Protein AF-A0AAD4BAU7-F1 (afdb_monomer_lite)

Radius of gyration: 27.12 Å; chains: 1; bounding box: 70×62×62 Å

Secondary structure (DSSP, 8-state):
------EEEEEE-S--S----HHHHHHHHHHHHHHHHHHHHHHHHTT-EEEEEE-SSTTEEEEEEE--HHHHHHHHHHHHHHHHHTT---SS---TTT-SSS-PPPHHHHHHHHHHHHHS-GGGTS----TT-GGGTTEEEEEPPP-HHHHHHHHHHHHTT-GGG--HHHHHHHH-HHHHHHHHHHHHHHHHTHHHHHHHHHHHHHSPTT-HHHHHHHHHHHHHHHHHHHHHHHHHHHHTT-TTGGGTPPPPTTPPTT--HHHHHHHHHHHHHHHHHHHHHHHHHHHHHHHHHHHHHHT--STTHHHHTTHHHHHHHHHHHHHHHHHHHHHHHHHHHT--SSHHHHHHHHHHHHHHHHHHHHHHHHHHIIIIIHHHS--

InterPro domains:
  IPR007632 Anoctamin [PTHR12308] (102-377)
  IPR049452 Anoctamin, transmembrane domain [PF04547] (171-377)
  IPR049456 Anoctamin, alpha-beta plait domain, fungal-type [PF20877] (4-139)

pLDDT: mean 87.88, std 10.31, range [41.62, 97.69]

Organism: NCBI:txid1328754

Foldseek 3Di:
DPDDFLKKWKFFQDDDDDPDDPVRRVVSNVVSVVLVVVLCVLCVVLVWDWDWDCDPDNGIIIITIDHDPVSLVVLVLVLLVLLVVLPFQDPDDDDPPPPPDPDDAQSQVSSVSVVCQDCFDVVLNHSNCHAPDPSNPGGHDMDGDDDPVVVVVLVVCVVPPVLVVDPLVNVCSRNNDVVSLVSVCVSLVVVLVVVLVVLVVCCVVPNDPPDPVNVVVVVVSVVVSVVVVVVVVVVSCNVRSNVSVVSSFGWDPLADPPDDPVVLVVLLVVVVVVLVVLLVVLLVLLVVLLVLLCCLVPPDPDPPSVVSNCVSVVSCVPPVVVSLVVQLVVLLVSLSVSRDTGPVVSVVSSCVSSVSNVVCVVCVSVCCCPPPVVVPVVD

Structure (mmCIF, N/CA/C/O backbone):
data_AF-A0AAD4BAU7-F1
#
_entry.id   AF-A0AAD4BAU7-F1
#
loop_
_atom_site.group_PDB
_atom_site.id
_atom_site.type_symbol
_atom_site.label_atom_id
_atom_site.label_alt_id
_atom_site.label_comp_id
_atom_site.label_asym_id
_atom_site.label_entity_id
_atom_site.label_seq_id
_atom_site.pdbx_PDB_ins_code
_atom_site.Cartn_x
_atom_site.Cartn_y
_atom_site.Cartn_z
_atom_site.occupancy
_atom_site.B_iso_or_equiv
_atom_site.auth_seq_id
_atom_site.auth_comp_id
_atom_site.auth_asym_id
_atom_site.auth_atom_id
_atom_site.pdbx_PDB_model_num
ATOM 1 N N . MET A 1 1 ? -37.234 2.490 3.792 1.00 44.16 1 MET A N 1
ATOM 2 C CA . MET A 1 1 ? -35.779 2.689 3.617 1.00 44.16 1 MET A CA 1
ATOM 3 C C . MET A 1 1 ? -35.070 1.422 4.064 1.00 44.16 1 MET A C 1
ATOM 5 O O . MET A 1 1 ? -35.497 0.866 5.075 1.00 44.16 1 MET A O 1
ATOM 9 N N . PRO A 1 2 ? -34.074 0.917 3.320 1.00 58.94 2 PRO A N 1
ATOM 10 C CA . PRO A 1 2 ? -33.272 -0.209 3.786 1.00 58.94 2 PRO A CA 1
ATOM 11 C C . PRO A 1 2 ? -32.588 0.155 5.118 1.00 58.94 2 PRO A C 1
ATOM 13 O O . PRO A 1 2 ? -32.260 1.325 5.326 1.00 58.94 2 PRO A O 1
ATOM 16 N N . PRO A 1 3 ? -32.410 -0.802 6.044 1.00 69.38 3 PRO A N 1
ATOM 17 C CA . PRO A 1 3 ? -31.708 -0.542 7.294 1.00 69.38 3 PRO A CA 1
ATOM 18 C C . PRO A 1 3 ? -30.271 -0.100 6.994 1.00 69.38 3 PRO A C 1
ATOM 20 O O . PRO A 1 3 ? -29.556 -0.774 6.255 1.00 69.38 3 PRO A O 1
ATOM 23 N N . HIS A 1 4 ? -29.861 1.034 7.563 1.00 83.56 4 HIS A N 1
ATOM 24 C CA . HIS A 1 4 ? -28.503 1.558 7.417 1.00 83.56 4 HIS A CA 1
ATOM 25 C C . HIS A 1 4 ? -27.526 0.660 8.184 1.00 83.56 4 HIS A C 1
ATOM 27 O O . HIS A 1 4 ? -27.626 0.537 9.405 1.00 83.56 4 HIS A O 1
ATOM 33 N N . VAL A 1 5 ? -26.619 0.001 7.464 1.00 90.56 5 VAL A N 1
ATOM 34 C CA . VAL A 1 5 ? -25.596 -0.893 8.022 1.00 90.56 5 VAL A CA 1
ATOM 35 C C . VAL A 1 5 ? -24.235 -0.266 7.767 1.00 90.56 5 VAL A C 1
ATOM 37 O O . VAL A 1 5 ? -23.894 0.016 6.621 1.00 90.56 5 VAL A O 1
ATOM 40 N N . ASP A 1 6 ? -23.455 -0.076 8.829 1.00 91.31 6 ASP A N 1
ATOM 41 C CA . ASP A 1 6 ? -22.132 0.543 8.733 1.00 91.31 6 ASP A CA 1
ATOM 42 C C . ASP A 1 6 ? -21.049 -0.514 8.470 1.00 91.31 6 ASP A C 1
ATOM 44 O O . ASP A 1 6 ? -20.197 -0.349 7.598 1.00 91.31 6 ASP A O 1
ATOM 48 N N . VAL A 1 7 ? -21.086 -1.621 9.220 1.00 93.88 7 VAL A N 1
ATOM 49 C CA . VAL A 1 7 ? -20.049 -2.662 9.202 1.00 93.88 7 VAL A CA 1
ATOM 50 C C . VAL A 1 7 ? -20.683 -4.049 9.301 1.00 93.88 7 VAL A C 1
ATOM 52 O O . VAL A 1 7 ? -21.685 -4.252 9.985 1.00 93.88 7 VAL A O 1
ATOM 55 N N . VAL A 1 8 ? -20.078 -5.028 8.634 1.00 94.56 8 VAL A N 1
ATOM 56 C CA . VAL A 1 8 ? -20.456 -6.440 8.676 1.00 94.56 8 VAL A CA 1
ATOM 57 C C . VAL A 1 8 ? -19.306 -7.257 9.249 1.00 94.56 8 VAL A C 1
ATOM 59 O O . VAL A 1 8 ? -18.193 -7.252 8.722 1.00 94.56 8 VAL A O 1
ATOM 62 N N . VAL A 1 9 ? -19.586 -7.996 10.320 1.00 93.75 9 VAL A N 1
ATOM 63 C CA . VAL A 1 9 ? -18.656 -8.967 10.902 1.00 93.75 9 VAL A CA 1
ATOM 64 C C . VAL A 1 9 ? -19.004 -10.350 10.362 1.00 93.75 9 VAL A C 1
ATOM 66 O O . VAL A 1 9 ? -20.082 -10.886 10.621 1.00 93.75 9 VAL A O 1
ATOM 69 N N . VAL A 1 10 ? -18.086 -10.942 9.602 1.00 92.44 10 VAL A N 1
ATOM 70 C CA . VAL A 1 10 ? -18.225 -12.306 9.082 1.00 92.44 10 VAL A CA 1
ATOM 71 C C . VAL A 1 10 ? -17.739 -13.277 10.144 1.00 92.44 10 VAL A C 1
ATOM 73 O O . VAL A 1 10 ? -16.547 -13.363 10.444 1.00 92.44 10 VAL A O 1
ATOM 76 N N . PHE A 1 11 ? -18.673 -14.031 10.706 1.00 91.19 11 PHE A N 1
ATOM 77 C CA . PHE A 1 11 ? -18.435 -14.995 11.764 1.00 91.19 11 PHE A CA 1
ATOM 78 C C . PHE A 1 11 ? -18.509 -16.425 11.220 1.00 91.19 11 PHE A C 1
ATOM 80 O O . PHE A 1 11 ? -19.397 -16.785 10.447 1.00 91.19 11 PHE A O 1
ATOM 87 N N . ARG A 1 12 ? -17.554 -17.269 11.613 1.00 89.25 12 ARG A N 1
ATOM 88 C CA . ARG A 1 12 ? -17.513 -18.685 11.246 1.00 89.25 12 ARG A CA 1
ATOM 89 C C . ARG A 1 12 ? -18.421 -19.492 12.176 1.00 89.25 12 ARG A C 1
ATOM 91 O O . ARG A 1 12 ? -18.086 -19.677 13.341 1.00 89.25 12 ARG A O 1
ATOM 98 N N . ALA A 1 13 ? -19.516 -20.029 11.651 1.00 83.31 13 ALA A N 1
ATOM 99 C CA . ALA A 1 13 ? -20.424 -20.895 12.397 1.00 83.31 13 ALA A CA 1
ATOM 100 C C . ALA A 1 13 ? -19.861 -22.320 12.577 1.00 83.31 13 ALA A C 1
ATOM 102 O O . ALA A 1 13 ? -19.960 -22.883 13.666 1.00 83.31 13 ALA A O 1
ATOM 103 N N . ALA A 1 14 ? -19.202 -22.878 11.554 1.00 77.69 14 ALA A N 1
ATOM 104 C CA . ALA A 1 14 ? -18.668 -24.244 11.579 1.00 77.69 14 ALA A CA 1
ATOM 105 C C . ALA A 1 14 ? -17.179 -24.308 11.197 1.00 77.69 14 ALA A C 1
ATOM 107 O O . ALA A 1 14 ? -16.692 -23.534 10.367 1.00 77.69 14 ALA A O 1
ATOM 108 N N . SER A 1 15 ? -16.431 -25.222 11.822 1.00 69.00 15 SER A N 1
ATOM 109 C CA . SER A 1 15 ? -15.033 -25.482 11.460 1.00 69.00 15 SER A CA 1
ATOM 110 C C . SER A 1 15 ? -14.941 -26.202 10.106 1.00 69.00 15 SER A C 1
ATOM 112 O O . SER A 1 15 ? -15.701 -27.129 9.834 1.00 69.00 15 SER A O 1
ATOM 114 N N . LYS A 1 16 ? -14.006 -25.793 9.237 1.00 63.31 16 LYS A N 1
ATOM 115 C CA . LYS A 1 16 ? -13.853 -26.376 7.893 1.00 63.31 16 LYS A CA 1
ATOM 116 C C . LYS A 1 16 ? -13.354 -27.834 7.950 1.00 63.31 16 LYS A C 1
ATOM 118 O O . LYS A 1 16 ? -12.308 -28.107 8.528 1.00 63.31 16 LYS A O 1
ATOM 123 N N . ARG A 1 17 ? -14.021 -28.706 7.178 1.00 54.28 17 ARG A N 1
ATOM 124 C CA . ARG A 1 17 ? -13.449 -29.844 6.412 1.00 54.28 17 ARG A CA 1
ATOM 125 C C . ARG A 1 17 ? -12.648 -30.925 7.161 1.00 54.28 17 ARG A C 1
ATOM 127 O O . ARG A 1 17 ? -11.771 -31.544 6.569 1.00 54.28 17 ARG A O 1
ATOM 134 N N . THR A 1 18 ? -12.960 -31.230 8.412 1.00 57.66 18 THR A N 1
ATOM 135 C CA . THR A 1 18 ? -12.547 -32.513 9.011 1.00 57.66 18 THR A CA 1
ATOM 136 C C . THR A 1 18 ? -13.783 -33.217 9.557 1.00 57.66 18 THR A C 1
ATOM 138 O O . THR A 1 18 ? -14.615 -32.540 10.162 1.00 57.66 18 THR A O 1
ATOM 141 N N . PRO A 1 19 ? -13.963 -34.534 9.328 1.00 60.44 19 PRO A N 1
ATOM 142 C CA . PRO A 1 19 ? -15.026 -35.287 9.976 1.00 60.44 19 PRO A CA 1
ATOM 143 C C . PRO A 1 19 ? -14.705 -35.343 11.471 1.00 60.44 19 PRO A C 1
ATOM 145 O O . PRO A 1 19 ? -13.977 -36.211 11.946 1.00 60.44 19 PRO A O 1
ATOM 148 N N . LEU A 1 20 ? -15.182 -34.340 12.202 1.00 64.94 20 LEU A N 1
ATOM 149 C CA . LEU A 1 20 ? -15.063 -34.278 13.647 1.00 64.94 20 LEU A CA 1
ATOM 150 C C . LEU A 1 20 ? -15.919 -35.397 14.245 1.00 64.94 20 LEU A C 1
ATOM 152 O O . LEU A 1 20 ? -17.045 -35.648 13.805 1.00 64.94 20 LEU A O 1
ATOM 156 N N . SER A 1 21 ? -15.385 -36.066 15.268 1.00 78.00 21 SER A N 1
ATOM 157 C CA . SER A 1 21 ? -16.168 -37.012 16.069 1.00 78.00 21 SER A CA 1
ATOM 158 C C . SER A 1 21 ? -17.422 -36.314 16.611 1.00 78.00 21 SER A C 1
ATOM 160 O O . SER A 1 21 ? -17.382 -35.119 16.910 1.00 78.00 21 SER A O 1
ATOM 162 N N . LYS A 1 22 ? -18.536 -37.041 16.792 1.00 80.62 22 LYS A N 1
ATOM 163 C CA . LYS A 1 22 ? -19.804 -36.479 17.311 1.00 80.62 22 LYS A CA 1
ATOM 164 C C . LYS A 1 22 ? -19.597 -35.634 18.578 1.00 80.62 22 LYS A C 1
ATOM 166 O O . LYS A 1 22 ? -20.236 -34.596 18.747 1.00 80.62 22 LYS A O 1
ATOM 171 N N . GLU A 1 23 ? -18.673 -36.046 19.444 1.00 83.38 23 GLU A N 1
ATOM 172 C CA . GLU A 1 23 ? -18.327 -35.314 20.664 1.00 83.38 23 GLU A CA 1
ATOM 173 C C . GLU A 1 23 ? -17.582 -33.996 20.381 1.00 83.38 23 GLU A C 1
ATOM 175 O O . GLU A 1 23 ? -17.865 -32.968 20.999 1.00 83.38 23 GLU A O 1
ATOM 180 N N . GLN A 1 24 ? -16.667 -33.996 19.410 1.00 82.44 24 GLN A N 1
ATOM 181 C CA . GLN A 1 24 ? -15.940 -32.802 18.978 1.00 82.44 24 GLN A CA 1
ATOM 182 C C . GLN A 1 24 ? -16.878 -31.799 18.302 1.00 82.44 24 GLN A C 1
ATOM 184 O O . GLN A 1 24 ? -16.795 -30.612 18.599 1.00 82.44 24 GLN A O 1
ATOM 189 N N . THR A 1 25 ? -17.830 -32.261 17.488 1.00 82.50 25 THR A N 1
ATOM 190 C CA . THR A 1 25 ? -18.857 -31.409 16.865 1.00 82.50 25 THR A CA 1
ATOM 191 C C . THR A 1 25 ? -19.735 -30.725 17.912 1.00 82.50 25 THR A C 1
ATOM 193 O O . THR A 1 25 ? -20.025 -29.535 17.801 1.00 82.50 25 THR A O 1
ATOM 196 N N . ARG A 1 26 ? -20.114 -31.440 18.981 1.00 85.75 26 ARG A N 1
ATOM 197 C CA . ARG A 1 26 ? -20.886 -30.857 20.090 1.00 85.75 26 ARG A CA 1
ATOM 198 C C . ARG A 1 26 ? -20.087 -29.788 20.842 1.00 85.75 26 ARG A C 1
ATOM 200 O O . ARG A 1 26 ? -20.635 -28.736 21.167 1.00 85.75 26 ARG A O 1
ATOM 207 N N . LYS A 1 27 ? -18.799 -30.036 21.101 1.00 87.12 27 LYS A N 1
ATOM 208 C CA . LYS A 1 27 ? -17.894 -29.053 21.727 1.00 87.12 27 LYS A CA 1
ATOM 209 C C . LYS A 1 27 ? -17.675 -27.832 20.826 1.00 87.12 27 LYS A C 1
ATOM 211 O O . LYS A 1 27 ? -17.681 -26.710 21.328 1.00 87.12 27 LYS A O 1
ATOM 216 N N . ASP A 1 28 ? -17.548 -28.039 19.515 1.00 86.44 28 ASP A N 1
ATOM 217 C CA . ASP A 1 28 ? -17.416 -26.975 18.514 1.00 86.44 28 ASP A CA 1
ATOM 218 C C . ASP A 1 28 ? -18.646 -26.066 18.507 1.00 86.44 28 ASP A C 1
ATOM 220 O O . ASP A 1 28 ? -18.520 -24.856 18.678 1.00 86.44 28 ASP A O 1
ATOM 224 N N . ALA A 1 29 ? -19.839 -26.661 18.420 1.00 86.44 29 ALA A N 1
ATOM 225 C CA . ALA A 1 29 ? -21.107 -25.941 18.443 1.00 86.44 29 ALA A CA 1
ATOM 226 C C . ALA A 1 29 ? -21.286 -25.134 19.739 1.00 86.44 29 ALA A C 1
ATOM 228 O O . ALA A 1 29 ? -21.662 -23.962 19.691 1.00 86.44 29 ALA A O 1
ATOM 229 N N . ALA A 1 30 ? -20.945 -25.719 20.893 1.00 90.00 30 ALA A N 1
ATOM 230 C CA . ALA A 1 30 ? -20.990 -25.017 22.173 1.00 90.00 30 ALA A CA 1
ATOM 231 C C . ALA A 1 30 ? -20.002 -23.836 22.227 1.00 90.00 30 ALA A C 1
ATOM 233 O O . ALA A 1 30 ? -20.354 -22.768 22.731 1.00 90.00 30 ALA A O 1
ATOM 234 N N . LYS A 1 31 ? -18.781 -23.990 21.689 1.00 89.50 31 LYS A N 1
ATOM 235 C CA . LYS A 1 31 ? -17.801 -22.892 21.584 1.00 89.50 31 LYS A CA 1
ATOM 236 C C . LYS A 1 31 ? -18.317 -21.784 20.661 1.00 89.50 31 LYS A C 1
ATOM 238 O O . LYS A 1 31 ? -18.272 -20.620 21.050 1.00 89.50 31 LYS A O 1
ATOM 243 N N . THR A 1 32 ? -18.841 -22.138 19.487 1.00 89.44 32 THR A N 1
ATOM 244 C CA . THR A 1 32 ? -19.425 -21.197 18.519 1.00 89.44 32 THR A CA 1
ATOM 245 C C . THR A 1 32 ? -20.561 -20.398 19.147 1.00 89.44 32 THR A C 1
ATOM 247 O O . THR A 1 32 ? -20.548 -19.172 19.075 1.00 89.44 32 THR A O 1
ATOM 250 N N . GLN A 1 33 ? -21.511 -21.068 19.806 1.00 91.69 33 GLN A N 1
ATOM 251 C CA . GLN A 1 33 ? -22.642 -20.407 20.453 1.00 91.69 33 GLN A CA 1
ATOM 252 C C . GLN A 1 33 ? -22.168 -19.440 21.540 1.00 91.69 33 GLN A C 1
ATOM 254 O O . GLN A 1 33 ? -22.587 -18.288 21.549 1.00 91.69 33 GLN A O 1
ATOM 259 N N . ARG A 1 34 ? -21.247 -19.871 22.413 1.00 92.69 34 ARG A N 1
ATOM 260 C CA . ARG A 1 34 ? -20.682 -19.009 23.462 1.00 92.69 34 ARG A CA 1
ATOM 261 C C . ARG A 1 34 ? -20.009 -17.772 22.875 1.00 92.69 34 ARG A C 1
ATOM 263 O O . ARG A 1 34 ? -20.299 -16.666 23.310 1.00 92.69 34 ARG A O 1
ATOM 270 N N . GLN A 1 35 ? -19.141 -17.946 21.880 1.00 91.69 35 GLN A N 1
ATOM 271 C CA . GLN A 1 35 ? -18.401 -16.833 21.287 1.00 91.69 35 GLN A CA 1
ATOM 272 C C . GLN A 1 35 ? -19.316 -15.877 20.514 1.00 91.69 35 GLN A C 1
ATOM 274 O O . GLN A 1 35 ? -19.109 -14.670 20.564 1.00 91.69 35 GLN A O 1
ATOM 279 N N . TYR A 1 36 ? -20.353 -16.394 19.851 1.00 93.00 36 TYR A N 1
ATOM 280 C CA . TYR A 1 36 ? -21.373 -15.570 19.209 1.00 93.00 36 TYR A CA 1
ATOM 281 C C . TYR A 1 36 ? -22.192 -14.766 20.228 1.00 93.00 36 TYR A C 1
ATOM 283 O O . TYR A 1 36 ? -22.375 -13.565 20.045 1.00 93.00 36 TYR A O 1
ATOM 291 N N . THR A 1 37 ? -22.635 -15.389 21.325 1.00 94.19 37 THR A N 1
ATOM 292 C CA . THR A 1 37 ? -23.351 -14.681 22.397 1.00 94.19 37 THR A CA 1
ATOM 293 C C . THR A 1 37 ? -22.480 -13.584 23.001 1.00 94.19 37 THR A C 1
ATOM 295 O O . THR A 1 37 ? -22.949 -12.463 23.155 1.00 94.19 37 THR A O 1
ATOM 298 N N . VAL A 1 38 ? -21.203 -13.873 23.273 1.00 94.12 38 VAL A N 1
ATOM 299 C CA . VAL A 1 38 ? -20.248 -12.876 23.783 1.00 94.12 38 VAL A CA 1
ATOM 300 C C . VAL A 1 38 ? -20.017 -11.753 22.770 1.00 94.12 38 VAL A C 1
ATOM 302 O O . VAL A 1 38 ? -19.936 -10.595 23.168 1.00 94.12 38 VAL A O 1
ATOM 305 N N . LEU A 1 39 ? -19.938 -12.055 21.471 1.00 93.69 39 LEU A N 1
ATOM 306 C CA . LEU A 1 39 ? -19.811 -11.046 20.414 1.00 93.69 39 LEU A CA 1
ATOM 307 C C . LEU A 1 39 ? -21.002 -10.082 20.405 1.00 93.69 39 LEU A C 1
ATOM 309 O O . LEU A 1 39 ? -20.803 -8.870 20.451 1.00 93.69 39 LEU A O 1
ATOM 313 N N . ILE A 1 40 ? -22.226 -10.614 20.360 1.00 94.75 40 ILE A N 1
ATOM 314 C CA . ILE A 1 40 ? -23.444 -9.797 20.345 1.00 94.75 40 ILE A CA 1
ATOM 315 C C . ILE A 1 40 ? -23.559 -8.992 21.636 1.00 94.75 40 ILE A C 1
ATOM 317 O O . ILE A 1 40 ? -23.749 -7.786 21.553 1.00 94.75 40 ILE A O 1
ATOM 321 N N . ASP A 1 41 ? -23.358 -9.619 22.797 1.00 95.12 41 ASP A N 1
ATOM 322 C CA . ASP A 1 41 ? -23.406 -8.948 24.100 1.00 95.12 41 ASP A CA 1
ATOM 323 C C . ASP A 1 41 ? -22.362 -7.823 24.206 1.00 95.12 41 ASP A C 1
ATOM 325 O O . ASP A 1 41 ? -22.623 -6.748 24.736 1.00 95.12 41 ASP A O 1
ATOM 329 N N . THR A 1 42 ? -21.166 -8.023 23.651 1.00 94.12 42 THR A N 1
ATOM 330 C CA . THR A 1 42 ? -20.116 -6.992 23.626 1.00 94.12 42 THR A CA 1
ATOM 331 C C . THR A 1 42 ? -20.509 -5.818 22.729 1.00 94.12 42 THR A C 1
ATOM 333 O O . THR A 1 42 ? -20.364 -4.670 23.142 1.00 94.12 42 THR A O 1
ATOM 336 N N . LEU A 1 43 ? -21.070 -6.081 21.545 1.00 94.62 43 LEU A N 1
ATOM 337 C CA . LEU A 1 43 ? -21.562 -5.036 20.641 1.00 94.62 43 LEU A CA 1
ATOM 338 C C . LEU A 1 43 ? -22.751 -4.271 21.245 1.00 94.62 43 LEU A C 1
ATOM 340 O O . LEU A 1 43 ? -22.780 -3.043 21.185 1.00 94.62 43 LEU A O 1
ATOM 344 N N . THR A 1 44 ? -23.701 -4.963 21.878 1.00 94.44 44 THR A N 1
ATOM 345 C CA . THR A 1 44 ? -24.870 -4.324 22.496 1.00 94.44 44 THR A CA 1
ATOM 346 C C . THR A 1 44 ? -24.502 -3.529 23.743 1.00 94.44 44 THR A C 1
ATOM 348 O O . THR A 1 44 ? -24.994 -2.416 23.909 1.00 94.44 44 THR A O 1
ATOM 351 N N . ARG A 1 45 ? -23.591 -4.034 24.589 1.00 94.94 45 ARG A N 1
ATOM 352 C CA . ARG A 1 45 ? -23.073 -3.290 25.756 1.00 94.94 45 ARG A CA 1
ATOM 353 C C . ARG A 1 45 ? -22.294 -2.042 25.350 1.00 94.94 45 ARG A C 1
ATOM 355 O O . ARG A 1 45 ? -22.317 -1.052 26.072 1.00 94.94 45 ARG A O 1
ATOM 362 N N . ALA A 1 46 ? -21.657 -2.067 24.182 1.00 91.94 46 ALA A N 1
ATOM 363 C CA . ALA A 1 46 ? -20.995 -0.907 23.592 1.00 91.94 46 ALA A CA 1
ATOM 364 C C . ALA A 1 46 ? -21.966 0.148 23.024 1.00 91.94 46 ALA A C 1
ATOM 366 O O . ALA A 1 46 ? -21.527 1.211 22.593 1.00 91.94 46 ALA A O 1
ATOM 367 N N . GLY A 1 47 ? -23.273 -0.136 22.990 1.00 92.56 47 GLY A N 1
ATOM 368 C CA . GLY A 1 47 ? -24.289 0.744 22.410 1.00 92.56 47 GLY A CA 1
ATOM 369 C C . GLY A 1 47 ? -24.459 0.603 20.893 1.00 92.56 47 GLY A C 1
ATOM 370 O O . GLY A 1 47 ? -25.153 1.414 20.284 1.00 92.56 47 GLY A O 1
ATOM 371 N N . LEU A 1 48 ? -23.856 -0.412 20.263 1.00 94.38 48 LEU A N 1
ATOM 372 C CA . LEU A 1 48 ? -24.052 -0.710 18.843 1.00 94.38 48 LEU A CA 1
ATOM 373 C C . LEU A 1 48 ? -25.286 -1.599 18.646 1.00 94.38 48 LEU A C 1
ATOM 375 O O . LEU A 1 48 ? -25.568 -2.502 19.435 1.00 94.38 48 LEU A O 1
ATOM 379 N N . LYS A 1 49 ? -26.012 -1.388 17.544 1.00 94.19 49 LYS A N 1
ATOM 380 C CA . LYS A 1 49 ? -27.116 -2.266 17.140 1.00 94.19 49 LYS A CA 1
ATOM 381 C C . LYS A 1 49 ? -26.547 -3.385 16.275 1.00 94.19 49 LYS A C 1
ATOM 383 O O . LYS A 1 49 ? -26.066 -3.118 15.177 1.00 94.19 49 LYS A O 1
ATOM 388 N N . ALA A 1 50 ? -26.594 -4.622 16.763 1.00 94.06 50 ALA A N 1
ATOM 389 C CA . ALA A 1 50 ? -26.057 -5.788 16.066 1.00 94.06 50 ALA A CA 1
ATOM 390 C C . ALA A 1 50 ? -27.156 -6.819 15.778 1.00 94.06 50 ALA A C 1
ATOM 392 O O . ALA A 1 50 ? -27.921 -7.184 16.668 1.00 94.06 50 ALA A O 1
ATOM 393 N N . VAL A 1 51 ? -27.223 -7.306 14.537 1.00 92.81 51 VAL A N 1
ATOM 394 C CA . VAL A 1 51 ? -28.185 -8.334 14.113 1.00 92.81 51 VAL A CA 1
ATOM 395 C C . VAL A 1 51 ? -27.467 -9.424 13.326 1.00 92.81 51 VAL A C 1
ATOM 397 O O . VAL A 1 51 ? -26.827 -9.151 12.314 1.00 92.81 51 VAL A O 1
ATOM 400 N N . GLY A 1 52 ? -27.604 -10.675 13.765 1.00 91.44 52 GLY A N 1
ATOM 401 C CA . GLY A 1 52 ? -27.108 -11.840 13.035 1.00 91.44 52 GLY A CA 1
ATOM 402 C C . GLY A 1 52 ? -28.057 -12.276 11.918 1.00 91.44 52 GLY A C 1
ATOM 403 O O . GLY A 1 52 ? -29.263 -12.415 12.123 1.00 91.44 52 GLY A O 1
ATOM 404 N N . ARG A 1 53 ? -27.510 -12.534 10.732 1.00 91.19 53 ARG A N 1
ATOM 405 C CA . ARG A 1 53 ? -28.190 -13.123 9.574 1.00 91.19 53 ARG A CA 1
ATOM 406 C C . ARG A 1 53 ? -27.369 -14.286 9.033 1.00 91.19 53 ARG A C 1
ATOM 408 O O . ARG A 1 53 ? -26.144 -14.301 9.125 1.00 91.19 53 ARG A O 1
ATOM 415 N N . ARG A 1 54 ? -28.048 -15.279 8.463 1.00 90.12 54 ARG A N 1
ATOM 416 C CA . ARG A 1 54 ? -27.392 -16.417 7.813 1.00 90.12 54 ARG A CA 1
ATOM 417 C C . ARG A 1 54 ? -26.652 -15.936 6.559 1.00 90.12 54 ARG A C 1
ATOM 419 O O . ARG A 1 54 ? -27.230 -15.190 5.773 1.00 90.12 54 ARG A O 1
ATOM 426 N N . GLY A 1 55 ? -25.392 -16.339 6.403 1.00 85.62 55 GLY A N 1
ATOM 427 C CA . GLY A 1 55 ? -24.621 -16.098 5.184 1.00 85.62 55 GLY A CA 1
ATOM 428 C C . GLY A 1 55 ? -24.988 -17.071 4.063 1.00 85.62 55 GLY A C 1
ATOM 429 O O . GLY A 1 55 ? -25.740 -18.023 4.265 1.00 85.62 55 GLY A O 1
ATOM 430 N N . GLU A 1 56 ? -24.433 -16.838 2.877 1.00 83.44 56 GLU A N 1
ATOM 431 C CA . GLU A 1 56 ? -24.640 -17.699 1.705 1.00 83.44 56 GLU A CA 1
ATOM 432 C C . GLU A 1 56 ? -24.064 -19.108 1.928 1.00 83.44 56 GLU A C 1
ATOM 434 O O . GLU A 1 56 ? -24.713 -20.118 1.656 1.00 83.44 56 GLU A O 1
ATOM 439 N N . ASN A 1 57 ? -22.877 -19.185 2.534 1.00 83.12 57 ASN A N 1
ATOM 440 C CA . ASN A 1 57 ? -22.285 -20.449 2.955 1.00 83.12 57 ASN A CA 1
ATOM 441 C C . ASN A 1 57 ? -22.925 -20.936 4.261 1.00 83.12 57 ASN A C 1
ATOM 443 O O . ASN A 1 57 ? -23.067 -20.170 5.214 1.00 83.12 57 ASN A O 1
ATOM 447 N N . GLN A 1 58 ? -23.217 -22.239 4.351 1.00 74.12 58 GLN A N 1
ATOM 448 C CA . GLN A 1 58 ? -23.781 -22.857 5.565 1.00 74.12 58 GLN A CA 1
ATOM 449 C C . GLN A 1 58 ? -22.894 -22.660 6.810 1.00 74.12 58 GLN A C 1
ATOM 451 O O . GLN A 1 58 ? -23.397 -22.643 7.931 1.00 74.12 58 GLN A O 1
ATOM 456 N N . ASP A 1 59 ? -21.597 -22.423 6.603 1.00 82.75 59 ASP A N 1
ATOM 457 C CA . ASP A 1 59 ? -20.600 -22.232 7.658 1.00 82.75 59 ASP A CA 1
ATOM 458 C C . ASP A 1 59 ? -20.426 -20.764 8.089 1.00 82.75 59 ASP A C 1
ATOM 460 O O . ASP A 1 59 ? -19.547 -20.468 8.907 1.00 82.75 59 ASP A O 1
ATOM 464 N N . GLN A 1 60 ? -21.191 -19.823 7.526 1.00 88.19 60 GLN A N 1
ATOM 465 C CA . GLN A 1 60 ? -21.016 -18.388 7.753 1.00 88.19 60 GLN A CA 1
ATOM 466 C C . GLN A 1 60 ? -22.267 -17.731 8.340 1.00 88.19 60 GLN A C 1
ATOM 468 O O . GLN A 1 60 ? -23.391 -17.911 7.873 1.00 88.19 60 GLN A O 1
ATOM 473 N N . LEU A 1 61 ? -22.036 -16.906 9.356 1.00 91.50 61 LEU A N 1
ATOM 474 C CA . LEU A 1 61 ? -23.019 -16.022 9.958 1.00 91.50 61 LEU A CA 1
ATOM 475 C C . LEU A 1 61 ? -22.545 -14.579 9.768 1.00 91.50 61 LEU A C 1
ATOM 477 O O . LEU A 1 61 ? -21.396 -14.252 10.057 1.00 91.50 61 LEU A O 1
ATOM 481 N N . LEU A 1 62 ? -23.422 -13.724 9.261 1.00 93.50 62 LEU A N 1
ATOM 482 C CA . LEU A 1 62 ? -23.154 -12.313 9.015 1.00 93.50 62 LEU A CA 1
ATOM 483 C C . LEU A 1 62 ? -23.767 -11.500 10.148 1.00 93.50 62 LEU A C 1
ATOM 485 O O . LEU A 1 62 ? -24.983 -11.497 10.317 1.00 93.50 62 LEU A O 1
ATOM 489 N N . VAL A 1 63 ? -22.942 -10.813 10.929 1.00 94.19 63 VAL A N 1
ATOM 490 C CA . VAL A 1 63 ? -23.421 -9.889 11.960 1.00 94.19 63 VAL A CA 1
ATOM 491 C C . VAL A 1 63 ? -23.396 -8.484 11.379 1.00 94.19 63 VAL A C 1
ATOM 493 O O . VAL A 1 63 ? -22.329 -7.919 11.150 1.00 94.19 63 VAL A O 1
ATOM 496 N N . LEU A 1 64 ? -24.580 -7.946 11.104 1.00 94.81 64 LEU A N 1
ATOM 497 C CA . LEU A 1 64 ? -24.778 -6.587 10.613 1.00 94.81 64 LEU A CA 1
ATOM 498 C C . LEU A 1 64 ? -24.740 -5.634 11.806 1.00 94.81 64 LEU A C 1
ATOM 500 O O . LEU A 1 64 ? -25.510 -5.810 12.752 1.00 94.81 64 LEU A O 1
ATOM 504 N N . VAL A 1 65 ? -23.853 -4.644 11.762 1.00 94.88 65 VAL A N 1
ATOM 505 C CA . VAL A 1 65 ? -23.636 -3.677 12.839 1.00 94.88 65 VAL A CA 1
ATOM 506 C C . VAL A 1 65 ? -23.988 -2.275 12.349 1.00 94.88 65 VAL A C 1
ATOM 508 O O . VAL A 1 65 ? -23.513 -1.826 11.304 1.00 94.88 65 VAL A O 1
ATOM 511 N N . ALA A 1 66 ? -24.817 -1.582 13.123 1.00 94.19 66 ALA A N 1
ATOM 512 C CA . ALA A 1 66 ? -25.218 -0.203 12.887 1.00 94.19 66 ALA A CA 1
ATOM 513 C C . ALA A 1 66 ? -24.936 0.653 14.127 1.00 94.19 66 ALA A C 1
ATOM 515 O O . ALA A 1 66 ? -25.280 0.277 15.253 1.00 94.19 66 ALA A O 1
ATOM 516 N N . CYS A 1 67 ? -24.321 1.815 13.916 1.00 93.00 67 CYS A N 1
ATOM 517 C CA . CYS A 1 67 ? -24.011 2.761 14.979 1.00 93.00 67 CYS A CA 1
ATOM 518 C C . CYS A 1 67 ? -25.138 3.804 15.124 1.00 93.00 67 CYS A C 1
ATOM 520 O O . CYS A 1 67 ? -25.470 4.477 14.137 1.00 93.00 67 CYS A O 1
ATOM 522 N N . PRO A 1 68 ? -25.752 3.957 16.315 1.00 92.38 68 PRO A N 1
ATOM 523 C CA . PRO A 1 68 ? -26.710 5.034 16.554 1.00 92.38 68 PRO A CA 1
ATOM 524 C C . PRO A 1 68 ? -26.027 6.410 16.493 1.00 92.38 68 PRO A C 1
ATOM 526 O O . PRO A 1 68 ? -24.823 6.528 16.723 1.00 92.38 68 PRO A O 1
ATOM 529 N N . SER A 1 69 ? -26.803 7.456 16.195 1.00 87.44 69 SER A N 1
ATOM 530 C CA . SER A 1 69 ? -26.315 8.841 16.084 1.00 87.44 69 SER A CA 1
ATOM 531 C C . SER A 1 69 ? -25.582 9.307 17.339 1.00 87.44 69 SER A C 1
ATOM 533 O O . SER A 1 69 ? -24.508 9.888 17.233 1.00 87.44 69 SER A O 1
ATOM 535 N N . ASP A 1 70 ? -26.112 8.989 18.517 1.00 88.25 70 ASP A N 1
ATOM 536 C CA . ASP A 1 70 ? -25.604 9.516 19.789 1.00 88.25 70 ASP A CA 1
ATOM 537 C C . ASP A 1 70 ? -24.209 8.964 20.106 1.00 88.25 70 ASP A C 1
ATOM 539 O O . ASP A 1 70 ? -23.298 9.695 20.501 1.00 88.25 70 ASP A O 1
ATOM 543 N N . LEU A 1 71 ? -24.012 7.664 19.858 1.00 90.06 71 LEU A N 1
ATOM 544 C CA . LEU A 1 71 ? -22.706 7.027 20.000 1.00 90.06 71 LEU A CA 1
ATOM 545 C C . LEU A 1 71 ? -21.723 7.567 18.957 1.00 90.06 71 LEU A C 1
ATOM 547 O O . LEU A 1 71 ? -20.567 7.814 19.288 1.00 90.06 71 LEU A O 1
ATOM 551 N N . LEU A 1 72 ? -22.175 7.789 17.719 1.00 90.06 72 LEU A N 1
ATOM 552 C CA . LEU A 1 72 ? -21.328 8.346 16.669 1.00 90.06 72 LEU A CA 1
ATOM 553 C C . LEU A 1 72 ? -20.823 9.748 17.030 1.00 90.06 72 LEU A C 1
ATOM 555 O O . LEU A 1 72 ? -19.630 10.002 16.894 1.00 90.06 72 LEU A O 1
ATOM 559 N N . VAL A 1 73 ? -21.690 10.630 17.536 1.00 88.06 73 VAL A N 1
ATOM 560 C CA . VAL A 1 73 ? -21.302 11.983 17.976 1.00 88.06 73 VAL A CA 1
ATOM 561 C C . VAL A 1 73 ? -20.230 11.909 19.064 1.00 88.06 73 VAL A C 1
ATOM 563 O O . VAL A 1 73 ? -19.211 12.596 18.981 1.00 88.06 73 VAL A O 1
ATOM 566 N N . ARG A 1 74 ? -20.398 11.010 20.043 1.00 88.88 74 ARG A N 1
ATOM 567 C CA . ARG A 1 74 ? -19.388 10.780 21.084 1.00 88.88 74 ARG A CA 1
ATOM 568 C C . ARG A 1 74 ? -18.052 10.311 20.499 1.00 88.88 74 ARG A C 1
ATOM 570 O O . ARG A 1 74 ? -17.009 10.818 20.904 1.00 88.88 74 ARG A O 1
ATOM 577 N N . LEU A 1 75 ? -18.071 9.364 19.558 1.00 90.19 75 LEU A N 1
ATOM 578 C CA . LEU A 1 75 ? -16.856 8.850 18.914 1.00 90.19 75 LEU A CA 1
ATOM 579 C C . LEU A 1 75 ? -16.119 9.943 18.129 1.00 90.19 75 LEU A C 1
ATOM 581 O O . LEU A 1 75 ? -14.901 10.056 18.253 1.00 90.19 75 LEU A O 1
ATOM 585 N N . VAL A 1 76 ? -16.851 10.779 17.390 1.00 88.88 76 VAL A N 1
ATOM 586 C CA . VAL A 1 76 ? -16.294 11.929 16.658 1.00 88.88 76 VAL A CA 1
ATOM 587 C C . VAL A 1 76 ? -15.637 12.914 17.619 1.00 88.88 76 VAL A C 1
ATOM 589 O O . VAL A 1 76 ? -14.519 13.359 17.372 1.00 88.88 76 VAL A O 1
ATOM 592 N N . HIS A 1 77 ? -16.297 13.235 18.733 1.00 85.94 77 HIS A N 1
ATOM 593 C CA . HIS A 1 77 ? -15.737 14.142 19.731 1.00 85.94 77 HIS A CA 1
ATOM 594 C C . HIS A 1 77 ? -14.447 13.580 20.349 1.00 85.94 77 HIS A C 1
ATOM 596 O O . HIS A 1 77 ? -13.449 14.291 20.463 1.00 85.94 77 HIS A O 1
ATOM 602 N N . CYS A 1 78 ? -14.435 12.293 20.713 1.00 87.56 78 CYS A N 1
ATOM 603 C CA . CYS A 1 78 ? -13.240 11.631 21.237 1.00 87.56 78 CYS A CA 1
ATOM 604 C C . CYS A 1 78 ? -12.077 11.636 20.234 1.00 87.56 78 CYS A C 1
ATOM 606 O O . CYS A 1 78 ? -10.933 11.851 20.634 1.00 87.56 78 CYS A O 1
ATOM 608 N N . GLU A 1 79 ? -12.358 11.418 18.948 1.00 87.94 79 GLU A N 1
ATOM 609 C CA . GLU A 1 79 ? -11.343 11.476 17.898 1.00 87.94 79 GLU A CA 1
ATOM 610 C C . GLU A 1 79 ? -10.789 12.891 17.717 1.00 87.94 79 GLU A C 1
ATOM 612 O O . GLU A 1 79 ? -9.585 13.077 17.853 1.00 87.94 79 GLU A O 1
ATOM 617 N N . ARG A 1 80 ? -11.647 13.899 17.512 1.00 87.19 80 ARG A N 1
ATOM 618 C CA . ARG A 1 80 ? -11.211 15.297 17.342 1.00 87.19 80 ARG A CA 1
ATOM 619 C C . ARG A 1 80 ? -10.387 15.790 18.527 1.00 87.19 80 ARG A C 1
ATOM 621 O O . ARG A 1 80 ? -9.410 16.514 18.354 1.00 87.19 80 ARG A O 1
ATOM 628 N N . TYR A 1 81 ? -10.768 15.390 19.739 1.00 87.44 81 TYR A N 1
ATOM 629 C CA . TYR A 1 81 ? -10.017 15.720 20.943 1.00 87.44 81 TYR A CA 1
ATOM 630 C C . TYR A 1 81 ? -8.637 15.047 20.963 1.00 87.44 81 TYR A C 1
ATOM 632 O O . TYR A 1 81 ? -7.639 15.695 21.270 1.00 87.44 81 TYR A O 1
ATOM 640 N N . SER A 1 82 ? -8.555 13.766 20.588 1.00 89.06 82 SER A N 1
ATOM 641 C CA . SER A 1 82 ? -7.277 13.067 20.421 1.00 89.06 82 SER A CA 1
ATOM 642 C C . SER A 1 82 ? -6.409 13.752 19.359 1.00 89.06 82 SER A C 1
ATOM 644 O O . SER A 1 82 ? -5.258 14.091 19.626 1.00 89.06 82 SER A O 1
ATOM 646 N N . ASP A 1 83 ? -6.962 14.023 18.181 1.00 89.81 83 ASP A N 1
ATOM 647 C CA . ASP A 1 83 ? -6.263 14.672 17.071 1.00 89.81 83 ASP A CA 1
ATOM 648 C C . ASP A 1 83 ? -5.700 16.039 17.471 1.00 89.81 83 ASP A C 1
ATOM 650 O O . ASP A 1 83 ? -4.538 16.344 17.185 1.00 89.81 83 ASP A O 1
ATOM 654 N N . PHE A 1 84 ? -6.478 16.818 18.227 1.00 88.19 84 PHE A N 1
ATOM 655 C CA . PHE A 1 84 ? -6.030 18.073 18.818 1.00 88.19 84 PHE A CA 1
ATOM 656 C C . PHE A 1 84 ? -4.829 17.886 19.754 1.00 88.19 84 PHE A C 1
ATOM 658 O O . PHE A 1 84 ? -3.813 18.563 19.591 1.00 88.19 84 PHE A O 1
ATOM 665 N N . LEU A 1 85 ? -4.912 16.950 20.708 1.00 90.50 85 LEU A N 1
ATOM 666 C CA . LEU A 1 85 ? -3.842 16.698 21.681 1.00 90.50 85 LEU A CA 1
ATOM 667 C C . LEU A 1 85 ? -2.528 16.263 21.020 1.00 90.50 85 LEU A C 1
ATOM 669 O O . LEU A 1 85 ? -1.448 16.629 21.483 1.00 90.50 85 LEU A O 1
ATOM 673 N N . TYR A 1 86 ? -2.605 15.500 19.928 1.00 89.62 86 TYR A N 1
ATOM 674 C CA . TYR A 1 86 ? -1.428 15.053 19.176 1.00 89.62 86 TYR A CA 1
ATOM 675 C C . TYR A 1 86 ? -0.951 16.061 18.111 1.00 89.62 86 TYR A C 1
ATOM 677 O O . TYR A 1 86 ? 0.080 15.831 17.456 1.00 89.62 86 TYR A O 1
ATOM 685 N N . GLY A 1 87 ? -1.644 17.199 17.990 1.00 88.81 87 GLY A N 1
ATOM 686 C CA . GLY A 1 87 ? -1.263 18.339 17.162 1.00 88.81 87 GLY A CA 1
ATOM 687 C C . GLY A 1 87 ? -1.528 18.146 15.671 1.00 88.81 87 GLY A C 1
ATOM 688 O O . GLY A 1 87 ? -0.744 18.632 14.851 1.00 88.81 87 GLY A O 1
ATOM 689 N N . LEU A 1 88 ? -2.579 17.409 15.305 1.00 89.12 88 LEU A N 1
ATOM 690 C CA . LEU A 1 88 ? -3.029 17.350 13.916 1.00 89.12 88 LEU A CA 1
ATOM 691 C C . LEU A 1 88 ? -3.613 18.715 13.508 1.00 89.12 88 LEU A C 1
ATOM 693 O O . LEU A 1 88 ? -4.208 19.411 14.336 1.00 89.12 88 LEU A O 1
ATOM 697 N N . PRO A 1 89 ? -3.436 19.137 12.243 1.00 81.94 89 PRO A N 1
ATOM 698 C CA . PRO A 1 89 ? -4.031 20.378 11.770 1.00 81.94 89 PRO A CA 1
ATOM 699 C C . PRO A 1 89 ? -5.552 20.269 11.844 1.00 81.94 89 PRO A C 1
ATOM 701 O O . PRO A 1 89 ? -6.121 19.335 11.293 1.00 81.94 89 PRO A O 1
ATOM 704 N N . MET A 1 90 ? -6.205 21.230 12.494 1.00 75.50 90 MET A N 1
ATOM 705 C CA . MET A 1 90 ? -7.663 21.287 12.602 1.00 75.50 90 MET A CA 1
ATOM 706 C C . MET A 1 90 ? -8.174 22.655 12.167 1.00 75.50 90 MET A C 1
ATOM 708 O O . MET A 1 90 ? -7.536 23.677 12.420 1.00 75.50 90 MET A O 1
ATOM 712 N N . SER A 1 91 ? -9.342 22.678 11.527 1.00 68.31 91 SER A N 1
ATOM 713 C CA . SER A 1 91 ? -10.000 23.919 11.109 1.00 68.31 91 SER A CA 1
ATOM 714 C C . SER A 1 91 ? -10.711 24.642 12.257 1.00 68.31 91 SER A C 1
ATOM 716 O O . SER A 1 91 ? -10.914 25.850 12.181 1.00 68.31 91 SER A O 1
ATOM 718 N N . LYS A 1 92 ? -11.123 23.915 13.304 1.00 68.38 92 LYS A N 1
ATOM 719 C CA . LYS A 1 92 ? -11.830 24.441 14.481 1.00 68.38 92 LYS A CA 1
ATOM 720 C C . LYS A 1 92 ? -11.291 23.783 15.749 1.00 68.38 92 LYS A C 1
ATOM 722 O O . LYS A 1 92 ? -10.957 22.602 15.727 1.00 68.38 92 LYS A O 1
ATOM 727 N N . LEU A 1 93 ? -11.209 24.544 16.839 1.00 67.56 93 LEU A N 1
ATOM 728 C CA . LEU A 1 93 ? -10.921 24.000 18.167 1.00 67.56 93 LEU A CA 1
ATOM 729 C C . LEU A 1 93 ? -12.140 23.218 18.678 1.00 67.56 93 LEU A C 1
ATOM 731 O O . LEU A 1 93 ? -13.262 23.676 18.459 1.00 67.56 93 LEU A O 1
ATOM 735 N N . PRO A 1 94 ? -11.940 22.087 19.378 1.00 63.53 94 PRO A N 1
ATOM 736 C CA . PRO A 1 94 ? -13.036 21.353 19.991 1.00 63.53 94 PRO A CA 1
ATOM 737 C C . PRO A 1 94 ? -13.583 22.182 21.162 1.00 63.53 94 PRO A C 1
ATOM 739 O O . PRO A 1 94 ? -13.038 22.150 22.264 1.00 63.53 94 PRO A O 1
ATOM 742 N N . SER A 1 95 ? -14.622 22.982 20.921 1.00 61.12 95 SER A N 1
ATOM 743 C CA . SER A 1 95 ? -15.407 23.603 21.988 1.00 61.12 95 SER A CA 1
ATOM 744 C C . SER A 1 95 ? -16.515 22.641 22.417 1.00 61.12 95 SER A C 1
ATOM 746 O O . SER A 1 95 ? -17.128 21.971 21.588 1.00 61.12 95 SER A O 1
ATOM 748 N N . ALA A 1 96 ? -16.760 22.557 23.725 1.00 54.78 96 ALA A N 1
ATOM 749 C CA . ALA A 1 96 ? -17.641 21.555 24.329 1.00 54.78 96 ALA A CA 1
ATOM 750 C C . ALA A 1 96 ? -19.119 21.638 23.885 1.00 54.78 96 ALA A C 1
ATOM 752 O O . ALA A 1 96 ? -19.864 20.690 24.111 1.00 54.78 96 ALA A O 1
ATOM 753 N N . GLU A 1 97 ? -19.550 22.741 23.261 1.00 53.16 97 GLU A N 1
ATOM 754 C CA . GLU A 1 97 ? -20.978 23.047 23.077 1.00 53.16 97 GLU A CA 1
ATOM 755 C C . GLU A 1 97 ? -21.405 23.333 21.623 1.00 53.16 97 GLU A C 1
ATOM 757 O O . GLU A 1 97 ? -22.597 23.290 21.336 1.00 53.16 97 GLU A O 1
ATOM 762 N N . ALA A 1 98 ? -20.487 23.587 20.677 1.00 51.47 98 ALA A N 1
ATOM 763 C CA . ALA A 1 98 ? -20.855 24.167 19.369 1.00 51.47 98 ALA A CA 1
ATOM 764 C C . ALA A 1 98 ? -20.778 23.218 18.151 1.00 51.47 98 ALA A C 1
ATOM 766 O O . ALA A 1 98 ? -21.132 23.617 17.042 1.00 51.47 98 ALA A O 1
ATOM 767 N N . ASP A 1 99 ? -20.322 21.975 18.320 1.00 52.22 99 ASP A N 1
ATOM 768 C CA . ASP A 1 99 ? -19.976 21.094 17.189 1.00 52.22 99 ASP A CA 1
ATOM 769 C C . ASP A 1 99 ? -21.033 20.028 16.841 1.00 52.22 99 ASP A C 1
ATOM 771 O O . ASP A 1 99 ? -20.803 19.218 15.941 1.00 52.22 99 ASP A O 1
ATOM 775 N N . LEU A 1 100 ? -22.204 20.054 17.491 1.00 49.75 100 LEU A N 1
ATOM 776 C CA . LEU A 1 100 ? -23.329 19.156 17.184 1.00 49.75 100 LEU A CA 1
ATOM 777 C C . LEU A 1 100 ? -23.887 19.344 15.757 1.00 49.75 100 LEU A C 1
ATOM 779 O O . LEU A 1 100 ? -24.399 18.380 15.194 1.00 49.75 100 LEU A O 1
ATOM 783 N N . ASP A 1 101 ? -23.711 20.529 15.149 1.00 49.75 101 ASP A N 1
ATOM 784 C CA . ASP A 1 101 ? -24.436 20.926 13.928 1.00 49.75 101 ASP A CA 1
ATOM 785 C C . ASP A 1 101 ? -23.582 21.290 12.694 1.00 49.75 101 ASP A C 1
ATOM 787 O O . ASP A 1 101 ? -24.140 21.646 11.656 1.00 49.75 101 ASP A O 1
ATOM 791 N N . SER A 1 102 ? -22.242 21.212 12.716 1.00 54.25 102 SER A N 1
ATOM 792 C CA . SER A 1 102 ? -21.448 21.695 11.565 1.00 54.25 102 SER A CA 1
ATOM 793 C C . SER A 1 102 ? -20.829 20.589 10.692 1.00 54.25 102 SER A C 1
ATOM 795 O O . SER A 1 102 ? -19.742 20.085 10.957 1.00 54.25 102 SER A O 1
ATOM 797 N N . ALA A 1 103 ? -21.543 20.317 9.590 1.00 57.22 103 ALA A N 1
ATOM 798 C CA . ALA A 1 103 ? -21.254 19.461 8.431 1.00 57.22 103 ALA A CA 1
ATOM 799 C C . ALA A 1 103 ? -21.554 17.949 8.579 1.00 57.22 103 ALA A C 1
ATOM 801 O O . ALA A 1 103 ? -21.108 17.312 9.534 1.00 57.22 103 ALA A O 1
ATOM 802 N N . PRO A 1 104 ? -22.278 17.343 7.609 1.00 69.62 104 PRO A N 1
ATOM 803 C CA . PRO A 1 104 ? -22.484 15.900 7.583 1.00 69.62 104 PRO A CA 1
ATOM 804 C C . PRO A 1 104 ? -21.132 15.188 7.468 1.00 69.62 104 PRO A C 1
ATOM 806 O O . PRO A 1 104 ? -20.303 15.540 6.628 1.00 69.62 104 PRO A O 1
ATOM 809 N N . LEU A 1 105 ? -20.912 14.182 8.319 1.00 79.56 105 LEU A N 1
ATOM 810 C CA . LEU A 1 105 ? -19.730 13.327 8.237 1.00 79.56 105 LEU A CA 1
ATOM 811 C C . LEU A 1 105 ? -19.675 12.652 6.867 1.00 79.56 105 LEU A C 1
ATOM 813 O O . LEU A 1 105 ? -20.681 12.151 6.359 1.00 79.56 105 LEU A O 1
ATOM 817 N N . SER A 1 106 ? -18.470 12.596 6.313 1.00 87.56 106 SER A N 1
ATOM 818 C CA . SER A 1 106 ? -18.159 11.770 5.155 1.00 87.56 106 SER A CA 1
ATOM 819 C C . SER A 1 106 ? -18.534 10.306 5.431 1.00 87.56 106 SER A C 1
ATOM 821 O O . SER A 1 106 ? -18.396 9.804 6.554 1.00 87.56 106 SER A O 1
ATOM 823 N N . SER A 1 107 ? -19.009 9.603 4.399 1.00 89.56 107 SER A N 1
ATOM 824 C CA . SER A 1 107 ? -19.389 8.189 4.521 1.00 89.56 107 SER A CA 1
ATOM 825 C C . SER A 1 107 ? -18.184 7.335 4.920 1.00 89.56 107 SER A C 1
ATOM 827 O O . SER A 1 107 ? -18.307 6.445 5.765 1.00 89.56 107 SER A O 1
ATOM 829 N N . ALA A 1 108 ? -17.007 7.655 4.375 1.00 92.19 108 ALA A N 1
ATOM 830 C CA . ALA A 1 108 ? -15.755 7.006 4.732 1.00 92.19 108 ALA A CA 1
ATOM 831 C C . ALA A 1 108 ? -15.380 7.237 6.201 1.00 92.19 108 ALA A C 1
ATOM 833 O O . ALA A 1 108 ? -15.010 6.284 6.884 1.00 92.19 108 ALA A O 1
ATOM 834 N N . ASP A 1 109 ? -15.515 8.466 6.707 1.00 90.56 109 ASP A N 1
ATOM 835 C CA . ASP A 1 109 ? -15.164 8.796 8.095 1.00 90.56 109 ASP A CA 1
ATOM 836 C C . ASP A 1 109 ? -16.074 8.099 9.098 1.00 90.56 109 ASP A C 1
ATOM 838 O O . ASP A 1 109 ? -15.599 7.545 10.091 1.00 90.56 109 ASP A O 1
ATOM 842 N N . ARG A 1 110 ? -17.378 8.042 8.807 1.00 92.06 110 ARG A N 1
ATOM 843 C CA . ARG A 1 110 ? -18.336 7.294 9.624 1.00 92.06 110 ARG A CA 1
ATOM 844 C C . ARG A 1 110 ? -17.953 5.816 9.714 1.00 92.06 110 ARG A C 1
ATOM 846 O O . ARG A 1 110 ? -17.868 5.268 10.812 1.00 92.06 110 ARG A O 1
ATOM 853 N N . VAL A 1 111 ? -17.698 5.174 8.574 1.00 93.25 111 VAL A N 1
ATOM 854 C CA . VAL A 1 111 ? -17.303 3.758 8.526 1.00 93.25 111 VAL A CA 1
ATOM 855 C C . VAL A 1 111 ? -15.961 3.541 9.226 1.00 93.25 111 VAL A C 1
ATOM 857 O O . VAL A 1 111 ? -15.824 2.590 9.993 1.00 93.25 111 VAL A O 1
ATOM 860 N N . ARG A 1 112 ? -14.989 4.434 9.016 1.00 93.38 112 ARG A N 1
ATOM 861 C CA . ARG A 1 112 ? -13.662 4.391 9.641 1.00 93.38 112 ARG A CA 1
ATOM 862 C C . ARG A 1 112 ? -13.756 4.464 11.162 1.00 93.38 112 ARG A C 1
ATOM 864 O O . ARG A 1 112 ? -13.127 3.645 11.824 1.00 93.38 112 ARG A O 1
ATOM 871 N N . LEU A 1 113 ? -14.558 5.379 11.706 1.00 92.75 113 LEU A N 1
ATOM 872 C CA . LEU A 1 113 ? -14.785 5.529 13.147 1.00 92.75 113 LEU A CA 1
ATOM 873 C C . LEU A 1 113 ? -15.420 4.282 13.764 1.00 92.75 113 LEU A C 1
ATOM 875 O O . LEU A 1 113 ? -14.921 3.759 14.760 1.00 92.75 113 LEU A O 1
ATOM 879 N N . VAL A 1 114 ? -16.494 3.774 13.153 1.00 94.19 114 VAL A N 1
ATOM 880 C CA . VAL A 1 114 ? -17.190 2.574 13.642 1.00 94.19 114 VAL A CA 1
ATOM 881 C C . VAL A 1 114 ? -16.280 1.350 13.552 1.00 94.19 114 VAL A C 1
ATOM 883 O O . VAL A 1 114 ? -16.168 0.589 14.513 1.00 94.19 114 VAL A O 1
ATOM 886 N N . HIS A 1 115 ? -15.578 1.179 12.432 1.00 94.31 115 HIS A N 1
ATOM 887 C CA . HIS A 1 115 ? -14.618 0.096 12.256 1.00 94.31 115 HIS A CA 1
ATOM 888 C C . HIS A 1 115 ? -13.482 0.192 13.281 1.00 94.31 115 HIS A C 1
ATOM 890 O O . HIS A 1 115 ? -13.192 -0.787 13.962 1.00 94.31 115 HIS A O 1
ATOM 896 N N . ALA A 1 116 ? -12.873 1.370 13.444 1.00 92.44 116 ALA A N 1
ATOM 897 C CA . ALA A 1 116 ? -11.805 1.593 14.412 1.00 92.44 116 ALA A CA 1
ATOM 898 C C . ALA A 1 116 ? -12.269 1.308 15.843 1.00 92.44 116 ALA A C 1
ATOM 900 O O . ALA A 1 116 ? -11.538 0.662 16.589 1.00 92.44 116 ALA A O 1
ATOM 901 N N . TYR A 1 117 ? -13.484 1.709 16.220 1.00 93.88 117 TYR A N 1
ATOM 902 C CA . TYR A 1 117 ? -14.053 1.417 17.535 1.00 93.88 117 TYR A CA 1
ATOM 903 C C . TYR A 1 117 ? -14.235 -0.092 17.775 1.00 93.88 117 TYR A C 1
ATOM 905 O O . TYR A 1 117 ? -13.879 -0.598 18.837 1.00 93.88 117 TYR A O 1
ATOM 913 N N . ILE A 1 118 ? -14.700 -0.837 16.767 1.00 93.75 118 ILE A N 1
ATOM 914 C CA . ILE A 1 118 ? -14.869 -2.297 16.844 1.00 93.75 118 ILE A CA 1
ATOM 915 C C . ILE A 1 118 ? -13.512 -3.016 16.942 1.00 93.75 118 ILE A C 1
ATOM 917 O O . ILE A 1 118 ? -13.354 -3.924 17.758 1.00 93.75 118 ILE A O 1
ATOM 921 N N . THR A 1 119 ? -12.529 -2.618 16.128 1.00 92.06 119 THR A N 1
ATOM 922 C CA . THR A 1 119 ? -11.261 -3.355 15.986 1.00 92.06 119 THR A CA 1
ATOM 923 C C . THR A 1 119 ? -10.141 -2.902 16.920 1.00 92.06 119 THR A C 1
ATOM 925 O O . THR A 1 119 ? -9.176 -3.637 17.101 1.00 92.06 119 THR A O 1
ATOM 928 N N . SER A 1 120 ? -10.196 -1.690 17.480 1.00 91.00 120 SER A N 1
ATOM 929 C CA . SER A 1 120 ? -9.135 -1.204 18.376 1.00 91.00 120 SER A CA 1
ATOM 930 C C . SER A 1 120 ? -9.169 -1.916 19.726 1.00 91.00 120 SER A C 1
ATOM 932 O O . SER A 1 120 ? -10.207 -2.413 20.163 1.00 91.00 120 SER A O 1
ATOM 934 N N . THR A 1 121 ? -8.013 -2.003 20.383 1.00 89.00 121 THR A N 1
ATOM 935 C CA . THR A 1 121 ? -7.898 -2.683 21.678 1.00 89.00 121 THR A CA 1
ATOM 936 C C . THR A 1 121 ? -8.631 -1.908 22.784 1.00 89.00 121 THR A C 1
ATOM 938 O O . THR A 1 121 ? -8.758 -0.684 22.690 1.00 89.00 121 THR A O 1
ATOM 941 N N . PRO A 1 122 ? -9.059 -2.570 23.875 1.00 87.44 122 PRO A N 1
ATOM 942 C CA . PRO A 1 122 ? -9.688 -1.884 25.007 1.00 87.44 122 PRO A CA 1
ATOM 943 C C . PRO A 1 122 ? -8.803 -0.809 25.655 1.00 87.44 122 PRO A C 1
ATOM 945 O O . PRO A 1 122 ? -9.314 0.194 26.142 1.00 87.44 122 PRO A O 1
ATOM 948 N N . GLN A 1 123 ? -7.475 -0.977 25.610 1.00 85.88 123 GLN A N 1
ATOM 949 C CA . GLN A 1 123 ? -6.511 0.022 26.098 1.00 85.88 123 GLN A CA 1
ATOM 950 C C . GLN A 1 123 ? -6.562 1.325 25.289 1.00 85.88 123 GLN A C 1
ATOM 952 O O . GLN A 1 123 ? -6.351 2.403 25.836 1.00 85.88 123 GLN A O 1
ATOM 957 N N . ASP A 1 124 ? -6.874 1.216 23.999 1.00 83.88 124 ASP A N 1
ATOM 958 C CA . ASP A 1 124 ? -6.983 2.330 23.061 1.00 83.88 124 ASP A CA 1
ATOM 959 C C . ASP A 1 124 ? -8.425 2.880 22.949 1.00 83.88 124 ASP A C 1
ATOM 961 O O . ASP A 1 124 ? -8.674 3.777 22.132 1.00 83.88 124 ASP A O 1
ATOM 965 N N . GLY A 1 125 ? -9.360 2.356 23.758 1.00 84.44 125 GLY A N 1
ATOM 966 C CA . GLY A 1 125 ? -10.767 2.769 23.817 1.00 84.44 125 GLY A CA 1
ATOM 967 C C . GLY A 1 125 ? -11.726 2.008 22.891 1.00 84.44 125 GLY A C 1
ATOM 968 O O . GLY A 1 125 ? -12.828 2.500 22.652 1.00 84.44 125 GLY A O 1
ATOM 969 N N . GLY A 1 126 ? -11.325 0.850 22.353 1.00 90.75 126 GLY A N 1
ATOM 970 C CA . GLY A 1 126 ? -12.148 0.015 21.466 1.00 90.75 126 GLY A CA 1
ATOM 971 C C . GLY A 1 126 ? -12.708 -1.264 22.092 1.00 90.75 126 GLY A C 1
ATOM 972 O O . GLY A 1 126 ? -12.574 -1.510 23.289 1.00 90.75 126 GLY A O 1
ATOM 973 N N . LEU A 1 127 ? -13.328 -2.103 21.256 1.00 90.25 127 LEU A N 1
ATOM 974 C CA . LEU A 1 127 ? -13.969 -3.366 21.661 1.00 90.25 127 LEU A CA 1
ATOM 975 C C . LEU A 1 127 ? -13.071 -4.604 21.542 1.00 90.25 127 LEU A C 1
ATOM 977 O O . LEU A 1 127 ? -13.423 -5.666 22.050 1.00 90.25 127 LEU A O 1
ATOM 981 N N . GLY A 1 128 ? -11.923 -4.493 20.875 1.00 88.62 128 GLY A N 1
ATOM 982 C CA . GLY A 1 128 ? -10.963 -5.584 20.721 1.00 88.62 128 GLY A CA 1
ATOM 983 C C . GLY A 1 128 ? -11.429 -6.721 19.810 1.00 88.62 128 GLY A C 1
ATOM 984 O O . GLY A 1 128 ? -10.891 -7.822 19.900 1.00 88.62 128 GLY A O 1
ATOM 985 N N . ILE A 1 129 ? -12.412 -6.496 18.931 1.00 90.06 129 ILE A N 1
ATOM 986 C CA . ILE A 1 129 ? -12.893 -7.511 17.983 1.00 90.06 129 ILE A CA 1
ATOM 987 C C . ILE A 1 129 ? -11.935 -7.540 16.788 1.00 90.06 129 ILE A C 1
ATOM 989 O O . ILE A 1 129 ? -12.158 -6.907 15.755 1.00 90.06 129 ILE A O 1
ATOM 993 N N . ILE A 1 130 ? -10.822 -8.254 16.955 1.00 85.69 130 ILE A N 1
ATOM 994 C CA . ILE A 1 130 ? -9.739 -8.338 15.971 1.00 85.69 130 ILE A CA 1
ATOM 995 C C . ILE A 1 130 ? -9.733 -9.714 15.305 1.00 85.69 130 ILE A C 1
ATOM 997 O O . ILE A 1 130 ? -9.852 -10.753 15.952 1.00 85.69 130 ILE A O 1
ATOM 1001 N N . THR A 1 131 ? -9.553 -9.731 13.988 1.00 84.12 131 THR A N 1
ATOM 1002 C CA . THR A 1 131 ? -9.450 -10.965 13.204 1.00 84.12 131 THR A CA 1
ATOM 1003 C C . THR A 1 131 ? -8.155 -11.710 13.514 1.00 84.12 131 THR A C 1
ATOM 1005 O O . THR A 1 131 ? -7.076 -11.129 13.418 1.00 84.12 131 THR A O 1
ATOM 1008 N N . GLY A 1 132 ? -8.242 -13.011 13.797 1.00 72.44 132 GLY A N 1
ATOM 1009 C CA . GLY A 1 132 ? -7.062 -13.869 13.963 1.00 72.44 132 GLY A CA 1
ATOM 1010 C C . GLY A 1 132 ? -6.426 -13.854 15.357 1.00 72.44 132 GLY A C 1
ATOM 1011 O O . GLY A 1 132 ? -5.460 -14.583 15.576 1.00 72.44 132 GLY A O 1
ATOM 1012 N N . CYS A 1 133 ? -6.974 -13.098 16.313 1.00 77.88 133 CYS A N 1
ATOM 1013 C CA . CYS A 1 133 ? -6.605 -13.226 17.722 1.00 77.88 133 CYS A CA 1
ATOM 1014 C C . CYS A 1 133 ? -7.205 -14.504 18.327 1.00 77.88 133 CYS A C 1
ATOM 1016 O O . CYS A 1 133 ? -8.327 -14.880 17.989 1.00 77.88 133 CYS A O 1
ATOM 1018 N N . LYS A 1 134 ? -6.499 -15.118 19.291 1.00 76.62 134 LYS A N 1
ATOM 1019 C CA . LYS A 1 134 ? -6.966 -16.323 20.014 1.00 76.62 134 LYS A CA 1
ATOM 1020 C C . LYS A 1 134 ? -8.328 -16.133 20.700 1.00 76.62 134 LYS A C 1
ATOM 1022 O O . LYS A 1 134 ? -9.094 -17.074 20.877 1.00 76.62 134 LYS A O 1
ATOM 1027 N N . GLU A 1 135 ? -8.624 -14.902 21.107 1.00 82.56 135 GLU A N 1
ATOM 1028 C CA . GLU A 1 135 ? -9.901 -14.530 21.729 1.00 82.56 135 GLU A CA 1
ATOM 1029 C C . GLU A 1 135 ? -11.062 -14.560 20.722 1.00 82.56 135 GLU A C 1
ATOM 1031 O O . GLU A 1 135 ? -12.191 -14.910 21.069 1.00 82.56 135 GLU A O 1
ATOM 1036 N N . TRP A 1 136 ? -10.771 -14.274 19.448 1.00 86.75 136 TRP A N 1
ATOM 1037 C CA . TRP A 1 136 ? -11.734 -14.126 18.356 1.00 86.75 136 TRP A CA 1
ATOM 1038 C C . TRP A 1 136 ? -11.450 -15.076 17.182 1.00 86.75 136 TRP A C 1
ATOM 1040 O O . TRP A 1 136 ? -11.600 -14.708 16.019 1.00 86.75 136 TRP A O 1
ATOM 1050 N N . ASP A 1 137 ? -11.117 -16.340 17.478 1.00 85.12 137 ASP A N 1
ATOM 1051 C CA . ASP A 1 137 ? -10.795 -17.386 16.483 1.00 85.12 137 ASP A CA 1
ATOM 1052 C C . ASP A 1 137 ? -11.813 -17.530 15.330 1.00 85.12 137 ASP A C 1
ATOM 1054 O O . ASP A 1 137 ? -11.476 -17.972 14.228 1.00 85.12 137 ASP A O 1
ATOM 1058 N N . ARG A 1 138 ? -13.094 -17.246 15.598 1.00 88.06 138 ARG A N 1
ATOM 1059 C CA . ARG A 1 138 ? -14.200 -17.440 14.645 1.00 88.06 138 ARG A CA 1
ATOM 1060 C C . ARG A 1 138 ? -14.500 -16.203 13.808 1.00 88.06 138 ARG A C 1
ATOM 1062 O O . ARG A 1 138 ? -15.211 -16.329 12.812 1.00 88.06 138 ARG A O 1
ATOM 1069 N N . VAL A 1 139 ? -13.984 -15.032 14.174 1.00 90.62 139 VAL A N 1
ATOM 1070 C CA . VAL A 1 139 ? -14.187 -13.803 13.401 1.00 90.62 139 VAL A CA 1
ATOM 1071 C C . VAL A 1 139 ? -13.266 -13.848 12.184 1.00 90.62 139 VAL A C 1
ATOM 1073 O O . VAL A 1 139 ? -12.045 -13.813 12.310 1.00 90.62 139 VAL A O 1
ATOM 1076 N N . GLN A 1 140 ? -13.853 -13.976 10.993 1.00 88.94 140 GLN A N 1
ATOM 1077 C CA . GLN A 1 140 ? -13.102 -14.093 9.740 1.00 88.94 140 GLN A CA 1
ATOM 1078 C C . GLN A 1 140 ? -12.667 -12.724 9.221 1.00 88.94 140 GLN A C 1
ATOM 1080 O O . GLN A 1 140 ? -11.521 -12.557 8.813 1.00 88.94 140 GLN A O 1
ATOM 1085 N N . SER A 1 141 ? -13.583 -11.756 9.226 1.00 91.31 141 SER A N 1
ATOM 1086 C CA . SER A 1 141 ? -13.341 -10.411 8.704 1.00 91.31 141 SER A CA 1
ATOM 1087 C C . SER A 1 141 ? -14.361 -9.418 9.244 1.00 91.31 141 SER A C 1
ATOM 1089 O O . SER A 1 141 ? -15.522 -9.771 9.446 1.00 91.31 141 SER A O 1
ATOM 1091 N N . VAL A 1 142 ? -13.936 -8.170 9.398 1.00 93.19 142 VAL A N 1
ATOM 1092 C CA . VAL A 1 142 ? -14.790 -7.009 9.661 1.00 93.19 142 VAL A CA 1
ATOM 1093 C C . VAL A 1 142 ? -14.704 -6.135 8.410 1.00 93.19 142 VAL A C 1
ATOM 1095 O O . VAL A 1 142 ? -13.606 -5.739 8.030 1.00 93.19 142 VAL A O 1
ATOM 1098 N N . MET A 1 143 ? -15.814 -5.923 7.701 1.00 92.62 143 MET A N 1
ATOM 1099 C CA . MET A 1 143 ? -15.819 -5.236 6.400 1.00 92.62 143 MET A CA 1
ATOM 1100 C C . MET A 1 143 ? -16.960 -4.225 6.287 1.00 92.62 143 MET A C 1
ATOM 1102 O O . MET A 1 143 ? -17.993 -4.378 6.933 1.00 92.62 143 MET A O 1
ATOM 1106 N N . ALA A 1 144 ? -16.787 -3.210 5.446 1.00 92.94 144 ALA A N 1
ATOM 1107 C CA . ALA A 1 144 ? -17.837 -2.256 5.102 1.00 92.94 144 ALA A CA 1
ATOM 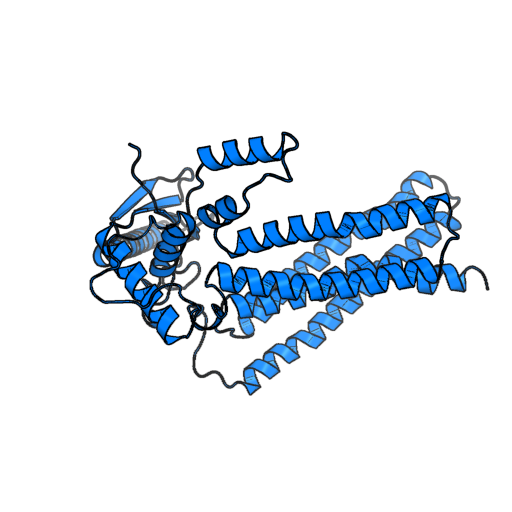1108 C C . ALA A 1 144 ? -18.590 -2.701 3.841 1.00 92.94 144 ALA A C 1
ATOM 1110 O O . ALA A 1 144 ? -18.018 -3.369 2.977 1.00 92.94 144 ALA A O 1
ATOM 1111 N N . LEU A 1 145 ? -19.864 -2.322 3.724 1.00 91.69 145 LEU A N 1
ATOM 1112 C CA . LEU A 1 145 ? -20.656 -2.577 2.520 1.00 91.69 145 LEU A CA 1
ATOM 1113 C C . LEU A 1 145 ? -20.377 -1.520 1.448 1.00 91.69 145 LEU A C 1
ATOM 1115 O O . LEU A 1 145 ? -20.191 -0.341 1.743 1.00 91.69 145 LEU A O 1
ATOM 1119 N N . HIS A 1 146 ? -20.377 -1.943 0.186 1.00 91.06 146 HIS A N 1
ATOM 1120 C CA . HIS A 1 146 ? -20.243 -1.025 -0.938 1.00 91.06 146 HIS A CA 1
ATOM 1121 C C . HIS A 1 146 ? -21.557 -0.298 -1.231 1.00 91.06 146 HIS A C 1
ATOM 1123 O O . HIS A 1 146 ? -22.636 -0.888 -1.190 1.00 91.06 146 HIS A O 1
ATOM 1129 N N . ASN A 1 147 ? -21.449 0.974 -1.619 1.00 90.94 147 ASN A N 1
ATOM 1130 C CA . ASN A 1 147 ? -22.555 1.706 -2.219 1.00 90.94 147 ASN A CA 1
ATOM 1131 C C . ASN A 1 147 ? -22.569 1.444 -3.735 1.00 90.94 147 ASN A C 1
ATOM 1133 O O . ASN A 1 147 ? -21.770 2.009 -4.486 1.00 90.94 147 ASN A O 1
ATOM 1137 N N . HIS A 1 148 ? -23.461 0.555 -4.176 1.00 90.62 148 HIS A N 1
ATOM 1138 C CA . HIS A 1 148 ? -23.574 0.171 -5.585 1.00 90.62 148 HIS A CA 1
ATOM 1139 C C . HIS A 1 148 ? -23.985 1.339 -6.490 1.00 90.62 148 HIS A C 1
ATOM 1141 O O . HIS A 1 148 ? -23.453 1.450 -7.593 1.00 90.62 148 HIS A O 1
ATOM 1147 N N . GLU A 1 149 ? -24.853 2.236 -6.015 1.00 90.69 149 GLU A N 1
ATOM 1148 C CA . GLU A 1 149 ? -25.304 3.401 -6.784 1.00 90.69 149 GLU A CA 1
ATOM 1149 C C . GLU A 1 149 ? -24.141 4.358 -7.065 1.00 90.69 149 GLU A C 1
ATOM 1151 O O . GLU A 1 149 ? -23.931 4.774 -8.207 1.00 90.69 149 GLU A O 1
ATOM 1156 N N . PHE A 1 150 ? -23.330 4.648 -6.041 1.00 89.31 150 PHE A N 1
ATOM 1157 C CA . PHE A 1 150 ? -22.125 5.462 -6.201 1.00 89.31 150 PHE A CA 1
ATOM 1158 C C . PHE A 1 150 ? -21.139 4.809 -7.172 1.00 89.31 150 PHE A C 1
ATOM 1160 O O . PHE A 1 150 ? -20.631 5.473 -8.073 1.00 89.31 150 PHE A O 1
ATOM 1167 N N . ASN A 1 151 ? -20.884 3.506 -7.020 1.00 90.81 151 ASN A N 1
ATOM 1168 C CA . ASN A 1 151 ? -19.947 2.78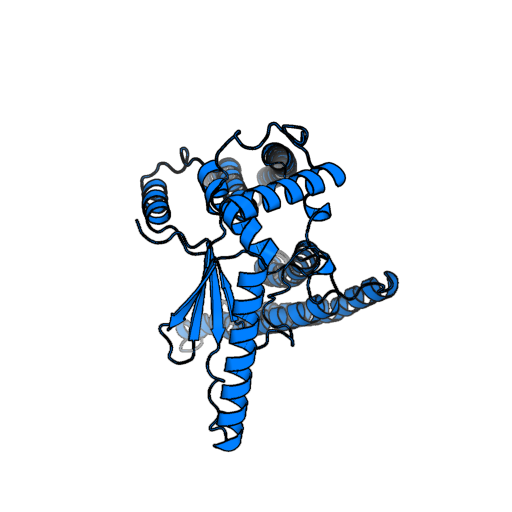1 -7.877 1.00 90.81 151 ASN A CA 1
ATOM 1169 C C . ASN A 1 151 ? -20.375 2.817 -9.348 1.00 90.81 151 ASN A C 1
ATOM 1171 O O . ASN A 1 151 ? -19.544 3.041 -10.226 1.00 90.81 151 ASN A O 1
ATOM 1175 N N . GLU A 1 152 ? -21.664 2.631 -9.632 1.00 89.94 152 GLU A N 1
ATOM 1176 C CA . GLU A 1 152 ? -22.177 2.671 -10.998 1.00 89.94 152 GLU A CA 1
ATOM 1177 C C . GLU A 1 152 ? -22.048 4.072 -11.613 1.00 89.94 152 GLU A C 1
ATOM 1179 O O . GLU A 1 152 ? -21.560 4.218 -12.739 1.00 89.94 152 GLU A O 1
ATOM 1184 N N . GLN A 1 153 ? -22.418 5.116 -10.863 1.00 86.81 153 GLN A N 1
ATOM 1185 C CA . GLN A 1 153 ? -22.237 6.504 -11.295 1.00 86.81 153 GLN A CA 1
ATOM 1186 C C . GLN A 1 153 ? -20.759 6.821 -11.544 1.00 86.81 153 GLN A C 1
ATOM 1188 O O . GLN A 1 153 ? -20.406 7.407 -12.569 1.00 86.81 153 GLN A O 1
ATOM 1193 N N . TRP A 1 154 ? -19.887 6.387 -10.637 1.00 84.56 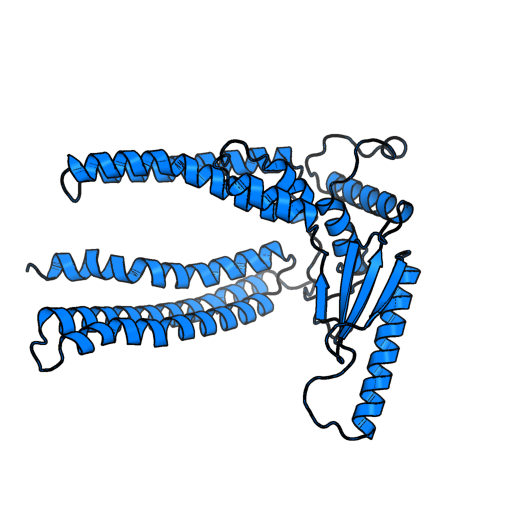154 TRP A N 1
ATOM 1194 C CA . TRP A 1 154 ? -18.450 6.596 -10.717 1.00 84.56 154 TRP A CA 1
ATOM 1195 C C . TRP A 1 154 ? -17.834 5.944 -11.956 1.00 84.56 154 TRP A C 1
ATOM 1197 O O . TRP A 1 154 ? -17.137 6.610 -12.725 1.00 84.56 154 TRP A O 1
ATOM 1207 N N . ILE A 1 155 ? -18.144 4.668 -12.204 1.00 86.31 155 ILE A N 1
ATOM 1208 C CA . ILE A 1 155 ? -17.649 3.930 -13.373 1.00 86.31 155 ILE A CA 1
ATOM 1209 C C . ILE A 1 155 ? -18.081 4.633 -14.663 1.00 86.31 155 ILE A C 1
ATOM 1211 O O . ILE A 1 155 ? -17.241 4.856 -15.539 1.00 86.31 155 ILE A O 1
ATOM 1215 N N . ARG A 1 156 ? -19.352 5.057 -14.760 1.00 84.44 156 ARG A N 1
ATOM 1216 C CA . ARG A 1 156 ? -19.886 5.787 -15.925 1.00 84.44 156 ARG A CA 1
ATOM 1217 C C . ARG A 1 156 ? -19.161 7.117 -16.171 1.00 84.44 156 ARG A C 1
ATOM 1219 O O . ARG A 1 156 ? -18.904 7.466 -17.325 1.00 84.44 156 ARG A O 1
ATOM 1226 N N . LEU A 1 157 ? -18.810 7.858 -15.115 1.00 80.94 157 LEU A N 1
ATOM 1227 C CA . LEU A 1 157 ? -18.057 9.116 -15.229 1.00 80.94 157 LEU A CA 1
ATOM 1228 C C . LEU A 1 157 ? -16.640 8.893 -15.777 1.00 80.94 157 LEU A C 1
ATOM 1230 O O . LEU A 1 157 ? -16.171 9.678 -16.604 1.00 80.94 157 LEU A O 1
ATOM 1234 N N . TRP A 1 158 ? -15.987 7.800 -15.376 1.00 75.69 158 TRP A N 1
ATOM 1235 C CA . TRP A 1 158 ? -14.646 7.446 -15.847 1.00 75.69 158 TRP A CA 1
ATOM 1236 C C . TRP A 1 158 ? -14.624 6.971 -17.302 1.00 75.69 158 TRP A C 1
ATOM 1238 O O . TRP A 1 158 ? -13.682 7.281 -18.030 1.00 75.69 158 TRP A O 1
ATOM 1248 N N . THR A 1 159 ? -15.666 6.275 -17.769 1.00 75.81 159 THR A N 1
ATOM 1249 C CA . THR A 1 159 ? -15.697 5.740 -19.144 1.00 75.81 159 THR A CA 1
ATOM 1250 C C . THR A 1 159 ? -15.921 6.823 -20.204 1.00 75.81 159 THR A C 1
ATOM 1252 O O . THR A 1 159 ? -15.441 6.704 -21.330 1.00 75.81 159 THR A O 1
ATOM 1255 N N . ARG A 1 160 ? -16.636 7.910 -19.880 1.00 63.94 160 ARG A N 1
ATOM 1256 C CA . ARG A 1 160 ? -17.159 8.863 -20.880 1.00 63.94 160 ARG A CA 1
ATOM 1257 C C . ARG A 1 160 ? -16.195 10.002 -21.268 1.00 63.94 160 ARG A C 1
ATOM 1259 O O . ARG A 1 160 ? -16.645 11.082 -21.638 1.00 63.94 160 ARG A O 1
ATOM 1266 N N . ARG A 1 161 ? -14.873 9.777 -21.212 1.00 56.31 161 ARG A N 1
ATOM 1267 C CA . ARG A 1 161 ? -13.794 10.741 -21.569 1.00 56.31 161 ARG A CA 1
ATOM 1268 C C . ARG A 1 161 ? -13.666 11.994 -20.683 1.00 56.31 161 ARG A C 1
ATOM 1270 O O . ARG A 1 161 ? -12.912 12.902 -21.018 1.00 56.31 161 ARG A O 1
ATOM 1277 N N . ARG A 1 162 ? -14.317 12.047 -19.519 1.00 56.69 162 ARG A N 1
ATOM 1278 C CA . ARG A 1 162 ? -14.220 13.168 -18.562 1.00 56.69 162 ARG A CA 1
ATOM 1279 C C . ARG A 1 162 ? -13.210 12.931 -17.434 1.00 56.69 162 ARG A C 1
ATOM 1281 O O . ARG A 1 162 ? -13.398 13.410 -16.324 1.00 56.69 162 ARG A O 1
ATOM 1288 N N . ILE A 1 163 ? -12.098 12.251 -17.722 1.00 56.28 163 ILE A N 1
ATOM 1289 C CA . ILE A 1 163 ? -11.036 11.948 -16.740 1.00 56.28 163 ILE A CA 1
ATOM 1290 C C . ILE A 1 163 ? -10.514 13.234 -16.063 1.00 56.28 163 ILE A C 1
ATOM 1292 O O . ILE A 1 163 ? -10.170 13.231 -14.886 1.00 56.28 163 ILE A O 1
ATOM 1296 N N . ALA A 1 164 ? -10.510 14.364 -16.780 1.00 56.03 164 ALA A N 1
ATOM 1297 C CA . ALA A 1 164 ? -10.074 15.651 -16.240 1.00 56.03 164 ALA A CA 1
ATOM 1298 C C . ALA A 1 164 ? -11.069 16.314 -15.266 1.00 56.03 164 ALA A C 1
ATOM 1300 O O . ALA A 1 164 ? -10.629 17.113 -14.444 1.00 56.03 164 ALA A O 1
ATOM 1301 N N . SER A 1 165 ? -12.369 15.991 -15.331 1.00 54.91 165 SER A N 1
ATOM 1302 C CA . SER A 1 165 ? -13.418 16.594 -14.488 1.00 54.91 165 SER A CA 1
ATOM 1303 C C . SER A 1 165 ? -13.892 15.670 -13.365 1.00 54.91 165 SER A C 1
ATOM 1305 O O . SER A 1 165 ? -14.981 15.856 -12.824 1.00 54.91 165 SER A O 1
ATOM 1307 N N . VAL A 1 166 ? -13.129 14.621 -13.066 1.00 67.56 166 VAL A N 1
ATOM 1308 C CA . VAL A 1 166 ? -13.430 13.723 -11.960 1.00 67.56 166 VAL A CA 1
ATOM 1309 C C . VAL A 1 166 ? -13.110 14.449 -10.652 1.00 67.56 166 VAL A C 1
ATOM 1311 O O . VAL A 1 166 ? -11.951 14.746 -10.363 1.00 67.56 166 VAL A O 1
ATOM 1314 N N . GLU A 1 167 ? -14.138 14.729 -9.854 1.00 77.00 167 GLU A N 1
ATOM 1315 C CA . GLU A 1 167 ? -13.986 15.262 -8.499 1.00 77.00 167 GLU A CA 1
ATOM 1316 C C . GLU A 1 167 ? -13.375 14.184 -7.595 1.00 77.00 167 GLU A C 1
ATOM 1318 O O . GLU A 1 167 ? -14.075 13.383 -6.978 1.00 77.00 167 GLU A O 1
ATOM 1323 N N . LEU A 1 168 ? -12.042 14.152 -7.525 1.00 83.25 168 LEU A N 1
ATOM 1324 C CA . LEU A 1 168 ? -11.288 13.221 -6.677 1.00 83.25 168 LEU A CA 1
ATOM 1325 C C . LEU A 1 168 ? -11.638 13.359 -5.182 1.00 83.25 168 LEU A C 1
ATOM 1327 O O . LEU A 1 168 ? -11.410 12.438 -4.404 1.00 83.25 168 LEU A O 1
ATOM 1331 N N . GLU A 1 169 ? -12.234 14.481 -4.781 1.00 85.94 169 GLU A N 1
ATOM 1332 C CA . GLU A 1 169 ? -12.738 14.708 -3.422 1.00 85.94 169 GLU A CA 1
ATOM 1333 C C . GLU A 1 169 ? -13.885 13.751 -3.066 1.00 85.94 169 GLU A C 1
ATOM 1335 O O . GLU A 1 169 ? -13.882 13.189 -1.977 1.00 85.94 169 GLU A O 1
ATOM 1340 N N . LYS A 1 170 ? -14.771 13.418 -4.015 1.00 88.38 170 LYS A N 1
ATOM 1341 C CA . LYS A 1 170 ? -15.834 12.421 -3.790 1.00 88.38 170 LYS A CA 1
ATOM 1342 C C . LYS A 1 170 ? -15.285 11.016 -3.534 1.00 88.38 170 LYS A C 1
ATOM 1344 O O . LYS A 1 170 ? -15.894 10.238 -2.806 1.00 88.38 170 LYS A O 1
ATOM 1349 N N . VAL A 1 171 ? -14.124 10.682 -4.107 1.00 89.19 171 VAL A N 1
ATOM 1350 C CA . VAL A 1 171 ? -13.432 9.406 -3.830 1.00 89.19 171 VAL A CA 1
ATOM 1351 C C . VAL A 1 171 ? -12.980 9.358 -2.386 1.00 89.19 171 VAL A C 1
ATOM 1353 O O . VAL A 1 171 ? -13.143 8.333 -1.733 1.00 89.19 171 VAL A O 1
ATOM 1356 N N . ARG A 1 172 ? -12.431 10.467 -1.884 1.00 91.38 172 ARG A N 1
ATOM 1357 C CA . ARG A 1 172 ? -12.024 10.589 -0.486 1.00 91.38 172 ARG A CA 1
ATOM 1358 C C . ARG A 1 172 ? -13.222 10.437 0.440 1.00 91.38 172 ARG A C 1
ATOM 1360 O O . ARG A 1 172 ? -13.154 9.657 1.382 1.00 91.38 172 ARG A O 1
ATOM 1367 N N . ASP A 1 173 ? -14.326 11.104 0.129 1.00 91.06 173 ASP A N 1
ATOM 1368 C CA . ASP A 1 173 ? -15.508 11.084 0.991 1.00 91.06 173 ASP A CA 1
ATOM 1369 C C . ASP A 1 173 ? -16.202 9.699 1.023 1.00 91.06 173 ASP A C 1
ATOM 1371 O O . ASP A 1 173 ? -16.907 9.365 1.976 1.00 91.06 173 ASP A O 1
ATOM 1375 N N . GLN A 1 174 ? -15.979 8.849 0.011 1.00 91.56 174 GLN A N 1
ATOM 1376 C CA . GLN A 1 174 ? -16.545 7.496 -0.041 1.00 91.56 174 GLN A CA 1
ATOM 1377 C C . GLN A 1 174 ? -15.576 6.384 0.394 1.00 91.56 174 GLN A C 1
ATOM 1379 O O . GLN A 1 174 ? -16.000 5.419 1.028 1.00 91.56 174 GLN A O 1
ATOM 1384 N N . PHE A 1 175 ? -14.289 6.489 0.055 1.00 91.75 175 PHE A N 1
ATOM 1385 C CA . PHE A 1 175 ? -13.288 5.429 0.254 1.00 91.75 175 PHE A CA 1
ATOM 1386 C C . PHE A 1 175 ? -12.171 5.792 1.243 1.00 91.75 175 PHE A C 1
ATOM 1388 O O . PHE A 1 175 ? -11.360 4.934 1.593 1.00 91.75 175 PHE A O 1
ATOM 1395 N N . GLY A 1 176 ? -12.123 7.039 1.706 1.00 92.50 176 GLY A N 1
ATOM 1396 C CA . GLY A 1 176 ? -11.141 7.535 2.664 1.00 92.50 176 GLY A CA 1
ATOM 1397 C C . GLY A 1 176 ? -9.842 8.036 2.031 1.00 92.50 176 GLY A C 1
ATOM 1398 O O . GLY A 1 176 ? -9.600 7.932 0.823 1.00 92.50 176 GLY A O 1
ATOM 1399 N N . ASP A 1 177 ? -8.975 8.577 2.885 1.00 92.25 177 ASP A N 1
ATOM 1400 C CA . ASP A 1 177 ? -7.793 9.336 2.463 1.00 92.25 177 ASP A CA 1
ATOM 1401 C C . ASP A 1 177 ? -6.725 8.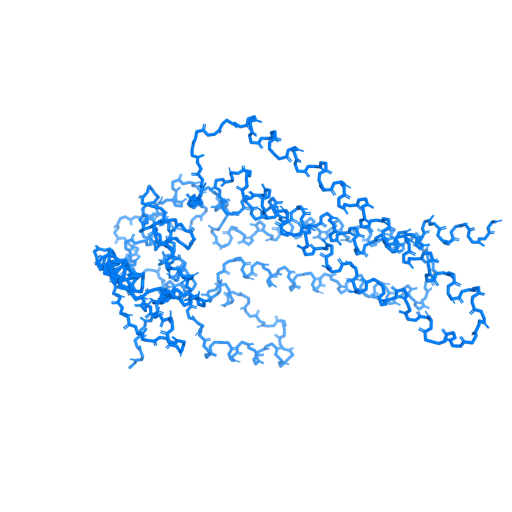487 1.771 1.00 92.25 177 ASP A C 1
ATOM 1403 O O . ASP A 1 177 ? -6.099 8.940 0.815 1.00 92.25 177 ASP A O 1
ATOM 1407 N N . SER A 1 178 ? -6.507 7.243 2.212 1.00 91.56 178 SER A N 1
ATOM 1408 C CA . SER A 1 178 ? -5.458 6.384 1.641 1.00 91.56 178 SER A CA 1
ATOM 1409 C C . SER A 1 178 ? -5.737 6.016 0.181 1.00 91.56 178 SER A C 1
ATOM 1411 O O . SER A 1 178 ? -4.828 6.042 -0.648 1.00 91.56 178 SER A O 1
ATOM 1413 N N . ILE A 1 179 ? -6.995 5.701 -0.146 1.00 93.19 179 ILE A N 1
ATOM 1414 C CA . ILE A 1 179 ? -7.414 5.384 -1.518 1.00 93.19 179 ILE A CA 1
ATOM 1415 C C . ILE A 1 179 ? -7.446 6.663 -2.360 1.00 93.19 179 ILE A C 1
ATOM 1417 O O . ILE A 1 179 ? -6.983 6.657 -3.502 1.00 93.19 179 ILE A O 1
ATOM 1421 N N . ALA A 1 180 ? -7.917 7.778 -1.795 1.00 93.31 180 ALA A N 1
ATOM 1422 C CA . ALA A 1 180 ? -7.869 9.066 -2.474 1.00 93.31 180 ALA A CA 1
ATOM 1423 C C . ALA A 1 180 ? -6.433 9.454 -2.855 1.00 93.31 180 ALA A C 1
ATOM 1425 O O . ALA A 1 180 ? -6.190 9.797 -4.010 1.00 93.31 180 ALA A O 1
ATOM 1426 N N . LEU A 1 181 ? -5.465 9.325 -1.939 1.00 94.06 181 LEU A N 1
ATOM 1427 C CA . LEU A 1 181 ? -4.059 9.644 -2.202 1.00 94.06 181 LEU A CA 1
ATOM 1428 C C . LEU A 1 181 ? -3.500 8.863 -3.397 1.00 94.06 181 LEU A C 1
ATOM 1430 O O . LEU A 1 181 ? -2.791 9.439 -4.221 1.00 94.06 181 LEU A O 1
ATOM 1434 N N . TYR A 1 182 ? -3.865 7.585 -3.533 1.00 94.06 182 TYR A N 1
ATOM 1435 C CA . TYR A 1 182 ? -3.496 6.772 -4.692 1.00 94.06 182 TYR A CA 1
ATOM 1436 C C . TYR A 1 182 ? -4.039 7.357 -6.004 1.00 94.06 182 TYR A C 1
ATOM 1438 O O . TYR A 1 182 ? -3.279 7.531 -6.956 1.00 94.06 182 TYR A O 1
ATOM 1446 N N . PHE A 1 183 ? -5.325 7.713 -6.066 1.00 92.38 183 PHE A N 1
ATOM 1447 C CA . PHE A 1 183 ? -5.918 8.279 -7.284 1.00 92.38 183 PHE A CA 1
ATOM 1448 C C . PHE A 1 183 ? -5.415 9.694 -7.598 1.00 92.38 183 PHE A C 1
ATOM 1450 O O . PHE A 1 183 ? -5.224 10.034 -8.771 1.00 92.38 183 PHE A O 1
ATOM 1457 N N . PHE A 1 184 ? -5.149 10.506 -6.571 1.00 93.31 184 PHE A N 1
ATOM 1458 C CA . PHE A 1 184 ? -4.491 11.803 -6.724 1.00 93.31 184 PHE A CA 1
ATOM 1459 C C . PHE A 1 184 ? -3.082 11.634 -7.305 1.00 93.31 184 PHE A C 1
ATOM 1461 O O . PHE A 1 184 ? -2.751 12.312 -8.280 1.00 93.31 184 PHE A O 1
ATOM 1468 N N . PHE A 1 185 ? -2.289 10.691 -6.781 1.00 95.00 185 PHE A N 1
ATOM 1469 C CA . PHE A 1 185 ? -0.967 10.367 -7.319 1.00 95.00 185 PHE A CA 1
ATOM 1470 C C . PHE A 1 185 ? -1.046 9.875 -8.758 1.00 95.00 185 PHE A C 1
ATOM 1472 O O . PHE A 1 185 ? -0.336 10.387 -9.617 1.00 95.00 185 PHE A O 1
ATOM 1479 N N . LEU A 1 186 ? -1.944 8.933 -9.047 1.00 92.81 186 LEU A N 1
ATOM 1480 C CA . LEU A 1 186 ? -2.112 8.372 -10.383 1.00 92.81 186 LEU A CA 1
ATOM 1481 C C . LEU A 1 186 ? -2.460 9.456 -11.409 1.00 92.81 186 LEU A C 1
ATOM 1483 O O . LEU A 1 186 ? -1.867 9.504 -12.487 1.00 92.81 186 LEU A O 1
ATOM 1487 N N . THR A 1 187 ? -3.381 10.359 -11.065 1.00 90.44 187 THR A N 1
ATOM 1488 C CA . THR A 1 187 ? -3.776 11.473 -11.938 1.00 90.44 187 THR A CA 1
ATOM 1489 C C . THR A 1 187 ? -2.616 12.445 -12.146 1.00 90.44 187 THR A C 1
ATOM 1491 O O . THR A 1 187 ? -2.341 12.850 -13.277 1.00 90.44 187 THR A O 1
ATOM 1494 N N . ALA A 1 188 ? -1.914 12.805 -11.071 1.00 93.00 188 ALA A N 1
ATOM 1495 C CA . ALA A 1 188 ? -0.769 13.705 -11.123 1.00 93.00 188 ALA A CA 1
ATOM 1496 C C . ALA A 1 188 ? 0.391 13.116 -11.942 1.00 93.00 188 ALA A C 1
ATOM 1498 O O . ALA A 1 188 ? 0.946 13.802 -12.797 1.00 93.00 188 ALA A O 1
ATOM 1499 N N . TYR A 1 189 ? 0.703 11.834 -11.744 1.00 95.25 189 TYR A N 1
ATOM 1500 C CA . TYR A 1 189 ? 1.741 11.115 -12.476 1.00 95.25 189 TYR A CA 1
ATOM 1501 C C . TYR A 1 189 ? 1.391 10.964 -13.957 1.00 95.25 189 TYR A C 1
ATOM 1503 O O . TYR A 1 189 ? 2.217 11.267 -14.811 1.00 95.25 189 TYR A O 1
ATOM 1511 N N . THR A 1 190 ? 0.145 10.605 -14.284 1.00 93.19 190 THR A N 1
ATOM 1512 C CA . THR A 1 190 ? -0.312 10.494 -15.682 1.00 93.19 190 THR A CA 1
ATOM 1513 C C . THR A 1 190 ? -0.213 11.835 -16.414 1.00 93.19 190 THR A C 1
ATOM 1515 O O . THR A 1 190 ? 0.229 11.884 -17.559 1.00 93.19 190 THR A O 1
ATOM 1518 N N . ARG A 1 191 ? -0.570 12.948 -15.753 1.00 92.00 191 ARG A N 1
ATOM 1519 C CA . ARG A 1 191 ? -0.399 14.298 -16.318 1.00 92.00 191 ARG A CA 1
ATOM 1520 C C . ARG A 1 191 ? 1.075 14.671 -16.466 1.00 92.00 191 ARG A C 1
ATOM 1522 O O . ARG A 1 191 ? 1.457 15.215 -17.496 1.00 92.00 191 ARG A O 1
ATOM 1529 N N . ALA A 1 192 ? 1.907 14.356 -15.475 1.00 95.44 192 ALA A N 1
ATOM 1530 C CA . ALA A 1 192 ? 3.340 14.627 -15.533 1.00 95.44 192 ALA A CA 1
ATOM 1531 C C . ALA A 1 192 ? 4.039 13.835 -16.652 1.00 95.44 192 ALA A C 1
ATOM 1533 O O . ALA A 1 192 ? 4.950 14.369 -17.283 1.00 95.44 192 ALA A O 1
ATOM 1534 N N . LEU A 1 193 ? 3.588 12.605 -16.936 1.00 96.06 193 LEU A N 1
ATOM 1535 C CA . LEU A 1 193 ? 4.100 11.737 -18.002 1.00 96.06 193 LEU A CA 1
ATOM 1536 C C . LEU A 1 193 ? 3.860 12.277 -19.420 1.00 96.06 193 LEU A C 1
ATOM 1538 O O . LEU A 1 193 ? 4.520 11.819 -20.352 1.00 96.06 193 LEU A O 1
ATOM 1542 N N . ILE A 1 194 ? 2.981 13.268 -19.605 1.00 95.38 194 ILE A N 1
ATOM 1543 C CA . ILE A 1 194 ? 2.778 13.915 -20.911 1.00 95.38 194 ILE A CA 1
ATOM 1544 C C . ILE A 1 194 ? 4.096 14.519 -21.414 1.00 95.38 194 ILE A C 1
ATOM 1546 O O . ILE A 1 194 ? 4.439 14.344 -22.581 1.00 95.38 194 ILE A O 1
ATOM 1550 N N . PHE A 1 195 ? 4.874 15.157 -20.533 1.00 95.56 195 PHE A N 1
ATOM 1551 C CA . PHE A 1 195 ? 6.160 15.757 -20.894 1.00 95.56 195 PHE A CA 1
ATOM 1552 C C . PHE A 1 195 ? 7.181 14.735 -21.438 1.00 95.56 195 PHE A C 1
ATOM 1554 O O . PHE A 1 195 ? 7.598 14.892 -22.588 1.00 95.56 195 PHE A O 1
ATOM 1561 N N . PRO A 1 196 ? 7.571 13.672 -20.700 1.00 96.56 196 PRO A N 1
ATOM 1562 C CA . PRO A 1 196 ? 8.521 12.688 -21.211 1.00 96.56 196 PRO A CA 1
ATOM 1563 C C . PRO A 1 196 ? 7.958 11.889 -22.391 1.00 96.56 196 PRO A C 1
ATOM 1565 O O . PRO A 1 196 ? 8.739 11.441 -23.223 1.00 96.56 196 PRO A O 1
ATOM 1568 N N . SER A 1 197 ? 6.633 11.747 -22.514 1.00 96.44 197 SER A N 1
ATOM 1569 C CA . SER A 1 197 ? 6.013 11.098 -23.678 1.00 96.44 197 SER A CA 1
ATOM 1570 C C . SER A 1 197 ? 6.195 11.925 -24.950 1.00 96.44 197 SER A C 1
ATOM 1572 O O . SER A 1 197 ? 6.644 11.395 -25.962 1.00 96.44 197 SER A O 1
ATOM 1574 N N . VAL A 1 198 ? 5.910 13.233 -24.902 1.00 96.12 198 VAL A N 1
ATOM 1575 C CA . VAL A 1 198 ? 6.135 14.142 -26.039 1.00 96.12 198 VAL A CA 1
ATOM 1576 C C . VAL A 1 198 ? 7.621 14.203 -26.383 1.00 96.12 198 VAL A C 1
ATOM 1578 O O . VAL A 1 198 ? 7.988 14.050 -27.546 1.00 96.12 198 VAL A O 1
ATOM 1581 N N . LEU A 1 199 ? 8.483 14.354 -25.373 1.00 94.94 199 LEU A N 1
ATOM 1582 C CA . LEU A 1 199 ? 9.933 14.338 -25.559 1.00 94.94 199 LEU A CA 1
ATOM 1583 C C . LEU A 1 199 ? 10.402 13.021 -26.202 1.00 94.94 199 LEU A C 1
ATOM 1585 O O . LEU A 1 199 ? 11.197 13.043 -27.136 1.00 94.94 199 LEU A O 1
ATOM 1589 N N . GLY A 1 200 ? 9.886 11.883 -25.735 1.00 94.38 200 GLY A N 1
ATOM 1590 C CA . GLY A 1 200 ? 10.197 10.559 -26.269 1.00 94.38 200 GLY A CA 1
ATOM 1591 C C . GLY A 1 200 ? 9.791 10.404 -27.732 1.00 94.38 200 GLY A C 1
ATOM 1592 O O . GLY A 1 200 ? 10.593 9.932 -28.527 1.00 94.38 200 GLY A O 1
ATOM 1593 N N . VAL A 1 201 ? 8.595 10.864 -28.114 1.00 95.94 201 VAL A N 1
ATOM 1594 C CA . VAL A 1 201 ? 8.135 10.844 -29.514 1.00 95.94 201 VAL A CA 1
ATOM 1595 C C . VAL A 1 201 ? 9.034 11.707 -30.403 1.00 95.94 201 VAL A C 1
ATOM 1597 O O . VAL A 1 201 ? 9.438 11.262 -31.475 1.00 95.94 201 VAL A O 1
ATOM 1600 N N . LEU A 1 202 ? 9.400 12.912 -29.955 1.00 94.00 202 LEU A N 1
ATOM 1601 C CA . LEU A 1 202 ? 10.292 13.793 -30.714 1.00 94.00 202 LEU A CA 1
ATOM 1602 C C . LEU A 1 202 ? 11.664 13.148 -30.949 1.00 94.00 202 LEU A C 1
ATOM 1604 O O . LEU A 1 202 ? 12.147 13.127 -32.078 1.00 94.00 202 LEU A O 1
ATOM 1608 N N . TYR A 1 203 ? 12.277 12.577 -29.910 1.00 94.19 203 TYR A N 1
ATOM 1609 C CA . TYR A 1 203 ? 13.582 11.923 -30.039 1.00 94.19 203 TYR A CA 1
ATOM 1610 C C . TYR A 1 203 ? 13.520 10.581 -30.773 1.00 94.19 203 TYR A C 1
ATOM 1612 O O . TYR A 1 203 ? 14.507 10.202 -31.394 1.00 94.19 203 TYR A O 1
ATOM 1620 N N . TYR A 1 204 ? 12.385 9.882 -30.753 1.00 92.50 204 TYR A N 1
ATOM 1621 C CA . TYR A 1 204 ? 12.205 8.653 -31.523 1.00 92.50 204 TYR A CA 1
ATOM 1622 C C . TYR A 1 204 ? 12.218 8.911 -33.038 1.00 92.50 204 TYR A C 1
ATOM 1624 O O . TYR A 1 204 ? 12.820 8.139 -33.777 1.00 92.50 204 TYR A O 1
ATOM 1632 N N . PHE A 1 205 ? 11.588 10.000 -33.501 1.00 94.88 205 PHE A N 1
ATOM 1633 C CA . PHE A 1 205 ? 11.524 10.329 -34.933 1.00 94.88 205 PHE A CA 1
ATOM 1634 C C . PHE A 1 205 ? 12.694 11.183 -35.435 1.00 94.88 205 PHE A C 1
ATOM 1636 O O . PHE A 1 205 ? 13.114 11.015 -36.577 1.00 94.88 205 PHE A O 1
ATOM 1643 N N . PHE A 1 206 ? 13.207 12.104 -34.614 1.00 93.12 206 PHE A N 1
ATOM 1644 C CA . PHE A 1 206 ? 14.209 13.092 -35.040 1.00 93.12 206 PHE A CA 1
ATOM 1645 C C . PHE A 1 206 ? 15.558 12.958 -34.327 1.00 93.12 206 PHE A C 1
ATOM 1647 O O . PHE A 1 206 ? 16.531 13.595 -34.726 1.00 93.12 206 PHE A O 1
ATOM 1654 N N . GLY A 1 207 ? 15.620 12.189 -33.240 1.00 88.50 207 GLY A N 1
ATOM 1655 C CA . GLY A 1 207 ? 16.812 12.059 -32.412 1.00 88.50 207 GLY A CA 1
ATOM 1656 C C . GLY A 1 207 ? 17.721 10.911 -32.837 1.00 88.50 207 GLY A C 1
ATOM 1657 O O . GLY A 1 207 ? 17.356 10.031 -33.613 1.00 88.50 207 GLY A O 1
ATOM 1658 N N . THR A 1 208 ? 18.928 10.905 -32.279 1.00 89.12 208 THR A N 1
ATOM 1659 C CA . THR A 1 208 ? 19.837 9.761 -32.354 1.00 89.12 208 THR A CA 1
ATOM 1660 C C . THR A 1 208 ? 19.599 8.807 -31.179 1.00 89.12 208 THR A C 1
ATOM 1662 O O . THR A 1 208 ? 19.299 9.260 -30.064 1.00 89.12 208 THR A O 1
ATOM 1665 N N . PRO A 1 209 ? 19.748 7.484 -31.383 1.00 86.69 209 PRO A N 1
ATOM 1666 C CA . PRO A 1 209 ? 19.716 6.535 -30.278 1.00 86.69 209 PRO A CA 1
ATOM 1667 C C . PRO A 1 209 ? 20.840 6.859 -29.280 1.00 86.69 209 PRO A C 1
ATOM 1669 O O . PRO A 1 209 ? 21.930 7.267 -29.676 1.00 86.69 209 PRO A O 1
ATOM 1672 N N . TYR A 1 210 ? 20.568 6.675 -27.984 1.00 85.88 210 TYR A N 1
ATOM 1673 C CA . TYR A 1 210 ? 21.502 6.958 -26.880 1.00 85.88 210 TYR A CA 1
ATOM 1674 C C . TYR A 1 210 ? 21.931 8.432 -26.741 1.00 85.88 210 TYR A C 1
ATOM 1676 O O . TYR A 1 210 ? 23.035 8.732 -26.287 1.00 85.88 210 TYR A O 1
ATOM 1684 N N . SER A 1 211 ? 21.052 9.378 -27.092 1.00 92.44 211 SER A N 1
ATOM 1685 C CA . SER A 1 211 ? 21.326 10.808 -26.913 1.00 92.44 211 SER A CA 1
ATOM 1686 C C . SER A 1 211 ? 21.541 11.193 -25.438 1.00 92.44 211 SER A C 1
ATOM 1688 O O . SER A 1 211 ? 20.693 10.959 -24.567 1.00 92.44 211 SER A O 1
ATOM 1690 N N . VAL A 1 212 ? 22.667 11.862 -25.170 1.00 94.12 212 VAL A N 1
ATOM 1691 C CA . VAL A 1 212 ? 23.006 12.421 -23.849 1.00 94.12 212 VAL A CA 1
ATOM 1692 C C . VAL A 1 212 ? 21.991 13.487 -23.434 1.00 94.12 212 VAL A C 1
ATOM 1694 O O . VAL A 1 212 ? 21.562 13.508 -22.285 1.00 94.12 212 VAL A O 1
ATOM 1697 N N . VAL A 1 213 ? 21.555 14.330 -24.375 1.00 93.75 213 VAL A N 1
ATOM 1698 C CA . VAL A 1 213 ? 20.608 15.427 -24.111 1.00 93.75 213 VAL A CA 1
ATOM 1699 C C . VAL A 1 213 ? 19.237 14.889 -23.699 1.00 93.75 213 VAL A C 1
ATOM 1701 O O . VAL A 1 213 ? 18.635 15.381 -22.750 1.00 93.75 213 VAL A O 1
ATOM 1704 N N . TYR A 1 214 ? 18.750 13.839 -24.363 1.00 93.94 214 TYR A N 1
ATOM 1705 C CA . TYR A 1 214 ? 17.502 13.182 -23.966 1.00 93.94 214 TYR A CA 1
ATOM 1706 C C . TYR A 1 214 ? 17.584 12.625 -22.538 1.00 93.94 214 TYR A C 1
ATOM 1708 O O . TYR A 1 214 ? 16.689 12.843 -21.720 1.00 93.94 214 TYR A O 1
ATOM 1716 N N . SER A 1 215 ? 18.695 11.956 -22.223 1.00 94.38 215 SER A N 1
ATOM 1717 C CA . SER A 1 215 ? 18.917 11.326 -20.919 1.00 94.38 215 SER A CA 1
ATOM 1718 C C . SER A 1 215 ? 19.009 12.351 -19.782 1.00 94.38 215 SER A C 1
ATOM 1720 O O . SER A 1 215 ? 18.426 12.141 -18.718 1.00 94.38 215 SER A O 1
ATOM 1722 N N . THR A 1 216 ? 19.683 13.487 -19.999 1.00 95.81 216 THR A N 1
ATOM 1723 C CA . THR A 1 216 ? 19.766 14.564 -18.997 1.00 95.81 216 THR A CA 1
ATOM 1724 C C . THR A 1 216 ? 18.415 15.237 -18.769 1.00 95.81 216 THR A C 1
ATOM 1726 O O . THR A 1 216 ? 18.049 15.483 -17.620 1.00 95.81 216 THR A O 1
ATOM 1729 N N . LEU A 1 217 ? 17.632 15.475 -19.827 1.00 95.88 217 LEU A N 1
ATOM 1730 C CA . LEU A 1 217 ? 16.278 16.026 -19.711 1.00 95.88 217 LEU A CA 1
ATOM 1731 C C . LEU A 1 217 ? 15.338 15.091 -18.940 1.00 95.88 217 LEU A C 1
ATOM 1733 O O . LEU A 1 217 ? 14.605 15.552 -18.063 1.00 95.88 217 LEU A O 1
ATOM 1737 N N . LEU A 1 218 ? 15.378 13.784 -19.219 1.00 96.12 218 LEU A N 1
ATOM 1738 C CA . LEU A 1 218 ? 14.603 12.793 -18.467 1.00 96.12 218 LEU A CA 1
ATOM 1739 C C . LEU A 1 218 ? 15.014 12.732 -16.994 1.00 96.12 218 LEU A C 1
ATOM 1741 O O . LEU A 1 218 ? 14.149 12.680 -16.117 1.00 96.12 218 LEU A O 1
ATOM 1745 N N . PHE A 1 219 ? 16.318 12.764 -16.713 1.00 97.00 219 PHE A N 1
ATOM 1746 C CA . PHE A 1 219 ? 16.834 12.793 -15.347 1.00 97.00 219 PHE A CA 1
ATOM 1747 C C . PHE A 1 219 ? 16.330 14.023 -14.584 1.00 97.00 219 PHE A C 1
ATOM 1749 O O . PHE A 1 219 ? 15.747 13.875 -13.509 1.00 97.00 219 PHE A O 1
ATOM 1756 N N . ILE A 1 220 ? 16.465 15.221 -15.161 1.00 97.31 220 ILE A N 1
ATOM 1757 C CA . ILE A 1 220 ? 15.951 16.459 -14.560 1.00 97.31 220 ILE A CA 1
ATOM 1758 C C . ILE A 1 220 ? 14.444 16.349 -14.313 1.00 97.31 220 ILE A C 1
ATOM 1760 O O . ILE A 1 220 ? 13.987 16.627 -13.205 1.00 97.31 220 ILE A O 1
ATOM 1764 N N . TRP A 1 221 ? 13.674 15.895 -15.307 1.00 97.56 221 TRP A N 1
ATOM 1765 C CA . TRP A 1 221 ? 12.230 15.714 -15.159 1.00 97.56 221 TRP A CA 1
ATOM 1766 C C . TRP A 1 221 ? 11.886 14.773 -13.997 1.00 97.56 221 TRP A C 1
ATOM 1768 O O . TRP A 1 221 ? 11.005 15.091 -13.201 1.00 97.56 221 TRP A O 1
ATOM 1778 N N . SER A 1 222 ? 12.603 13.654 -13.851 1.00 97.06 222 SER A N 1
ATOM 1779 C CA . SER A 1 222 ? 12.366 12.689 -12.770 1.00 97.06 222 SER A CA 1
ATOM 1780 C C . SER A 1 222 ? 12.578 13.295 -11.378 1.00 97.06 222 SER A C 1
ATOM 1782 O O . SER A 1 222 ? 11.744 13.100 -10.492 1.00 97.06 222 SER A O 1
ATOM 1784 N N . VAL A 1 223 ? 13.637 14.091 -11.195 1.00 97.44 223 VAL A N 1
ATOM 1785 C CA . VAL A 1 223 ? 13.932 14.776 -9.928 1.00 97.44 223 VAL A CA 1
ATOM 1786 C C . VAL A 1 223 ? 12.863 15.830 -9.640 1.00 97.44 223 VAL A C 1
ATOM 1788 O O . VAL A 1 223 ? 12.302 15.862 -8.543 1.00 97.44 223 VAL A O 1
ATOM 1791 N N . VAL A 1 224 ? 12.534 16.651 -10.642 1.00 97.50 224 VAL A N 1
ATOM 1792 C CA . VAL A 1 224 ? 11.511 17.699 -10.530 1.00 97.50 224 VAL A CA 1
ATOM 1793 C C . VAL A 1 224 ? 10.152 17.099 -10.178 1.00 97.50 224 VAL A C 1
ATOM 1795 O O . VAL A 1 224 ? 9.480 17.609 -9.286 1.00 97.50 224 VAL A O 1
ATOM 1798 N N . PHE A 1 225 ? 9.754 16.003 -10.827 1.00 97.69 225 PHE A N 1
ATOM 1799 C CA . PHE A 1 225 ? 8.490 15.333 -10.541 1.00 97.69 225 PHE A CA 1
ATOM 1800 C C . PHE A 1 225 ? 8.431 14.811 -9.101 1.00 97.69 225 PHE A C 1
ATOM 1802 O O . PHE A 1 225 ? 7.428 15.027 -8.420 1.00 97.69 225 PHE A O 1
ATOM 1809 N N . VAL A 1 226 ? 9.495 14.158 -8.618 1.00 97.50 226 VAL A N 1
ATOM 1810 C CA . VAL A 1 226 ? 9.542 13.621 -7.249 1.00 97.50 226 VAL A CA 1
ATOM 1811 C C . VAL A 1 226 ? 9.426 14.738 -6.212 1.00 97.50 226 VAL A C 1
ATOM 1813 O O . VAL A 1 226 ? 8.625 14.622 -5.283 1.00 97.50 226 VAL A O 1
ATOM 1816 N N . GLU A 1 227 ? 10.172 15.833 -6.367 1.00 97.50 227 GLU A N 1
ATOM 1817 C CA . GLU A 1 227 ? 10.109 16.962 -5.429 1.00 97.50 227 GLU A CA 1
ATOM 1818 C C . GLU A 1 227 ? 8.777 17.712 -5.510 1.00 97.50 227 GLU A C 1
ATOM 1820 O O . GLU A 1 227 ? 8.177 18.042 -4.483 1.00 97.50 227 GLU A O 1
ATOM 1825 N N . TRP A 1 228 ? 8.247 17.910 -6.718 1.00 97.69 228 TRP A N 1
ATOM 1826 C CA . TRP A 1 228 ? 6.924 18.495 -6.899 1.00 97.69 228 TRP A CA 1
ATOM 1827 C C . TRP A 1 228 ? 5.834 17.640 -6.241 1.00 97.69 228 TRP A C 1
ATOM 1829 O O . TRP A 1 228 ? 4.990 18.175 -5.520 1.00 97.69 228 TRP A O 1
ATOM 1839 N N . TRP A 1 229 ? 5.872 16.314 -6.406 1.00 97.50 229 TRP A N 1
ATOM 1840 C CA . TRP A 1 229 ? 4.907 15.421 -5.767 1.00 97.50 229 TRP A CA 1
ATOM 1841 C C . TRP A 1 229 ? 5.017 15.448 -4.237 1.00 97.50 229 TRP A C 1
ATOM 1843 O O . TRP A 1 229 ? 3.994 15.513 -3.559 1.00 97.50 229 TRP A O 1
ATOM 1853 N N . ARG A 1 230 ? 6.234 15.496 -3.675 1.00 96.38 230 ARG A N 1
ATOM 1854 C CA . ARG A 1 230 ? 6.440 15.663 -2.222 1.00 96.38 230 ARG A CA 1
ATOM 1855 C C . ARG A 1 230 ? 5.788 16.940 -1.686 1.00 96.38 230 ARG A C 1
ATOM 1857 O O . ARG A 1 230 ? 5.266 16.941 -0.570 1.00 96.38 230 ARG A O 1
ATOM 1864 N N . LEU A 1 231 ? 5.803 18.029 -2.458 1.00 96.25 231 LEU A N 1
ATOM 1865 C CA . LEU A 1 231 ? 5.090 19.261 -2.106 1.00 96.25 231 LEU A CA 1
ATOM 1866 C C . LEU A 1 231 ? 3.570 19.075 -2.186 1.00 96.25 231 LEU A C 1
ATOM 1868 O O . LEU A 1 231 ? 2.869 19.461 -1.250 1.00 96.25 231 LEU A O 1
ATOM 1872 N N . GLN A 1 232 ? 3.062 18.445 -3.250 1.00 95.31 232 GLN A N 1
ATOM 1873 C CA . GLN A 1 232 ? 1.629 18.162 -3.394 1.00 95.31 232 GLN A CA 1
ATOM 1874 C C . GLN A 1 232 ? 1.100 17.267 -2.267 1.00 95.31 232 GLN A C 1
ATOM 1876 O O . GLN A 1 232 ? 0.066 17.575 -1.683 1.00 95.31 232 GLN A O 1
ATOM 1881 N N . GLU A 1 233 ? 1.830 16.220 -1.882 1.00 95.38 233 GLU A N 1
ATOM 1882 C CA . GLU A 1 233 ? 1.486 15.349 -0.752 1.00 95.38 233 GLU A CA 1
ATOM 1883 C C . GLU A 1 233 ? 1.373 16.142 0.563 1.00 95.38 233 GLU A C 1
ATOM 1885 O O . GLU A 1 233 ? 0.432 15.961 1.340 1.00 95.38 233 GLU A O 1
ATOM 1890 N N . ARG A 1 234 ? 2.291 17.086 0.807 1.00 94.56 234 ARG A N 1
ATOM 1891 C CA . ARG A 1 234 ? 2.230 17.967 1.985 1.00 94.56 234 ARG A CA 1
ATOM 1892 C C . ARG A 1 234 ? 1.013 18.890 1.949 1.00 94.56 234 ARG A C 1
ATOM 1894 O O . ARG A 1 234 ? 0.356 19.040 2.975 1.00 94.56 234 ARG A O 1
ATOM 1901 N N . ILE A 1 235 ? 0.699 19.482 0.798 1.00 94.19 235 ILE A N 1
ATOM 1902 C CA . ILE A 1 235 ? -0.485 20.340 0.633 1.00 94.19 235 ILE A CA 1
ATOM 1903 C C . ILE A 1 235 ? -1.763 19.525 0.873 1.00 94.19 235 ILE A C 1
ATOM 1905 O O . ILE A 1 235 ? -2.624 19.952 1.642 1.00 94.19 235 ILE A O 1
ATOM 1909 N N . LEU A 1 236 ? -1.862 18.330 0.282 1.00 94.00 236 LEU A N 1
ATOM 1910 C CA . LEU A 1 236 ? -3.005 17.430 0.446 1.00 94.00 236 LEU A CA 1
ATOM 1911 C C . LEU A 1 236 ? -3.164 16.967 1.899 1.00 94.00 236 LEU A C 1
ATOM 1913 O O . LEU A 1 236 ? -4.261 17.054 2.438 1.00 94.00 236 LEU A O 1
ATOM 1917 N N . SER A 1 237 ? -2.083 16.557 2.568 1.00 92.69 237 SER A N 1
ATOM 1918 C CA . SER A 1 237 ? -2.149 16.115 3.973 1.00 92.69 237 SER A CA 1
ATOM 1919 C C . SER A 1 237 ? -2.583 17.221 4.940 1.00 92.69 237 SER A C 1
ATOM 1921 O O . SER A 1 237 ? -3.265 16.938 5.923 1.00 92.69 237 SER A O 1
ATOM 1923 N N . VAL A 1 238 ? -2.237 18.485 4.672 1.00 92.00 238 VAL A N 1
ATOM 1924 C CA . VAL A 1 238 ? -2.755 19.625 5.447 1.00 92.00 238 VAL A CA 1
ATOM 1925 C C . VAL A 1 238 ? -4.223 19.877 5.110 1.00 92.00 238 VAL A C 1
ATOM 1927 O O . VAL A 1 238 ? -5.035 20.008 6.020 1.00 92.00 238 VAL A O 1
ATOM 1930 N N . ARG A 1 239 ? -4.585 19.880 3.821 1.00 90.62 239 ARG A N 1
ATOM 1931 C CA . ARG A 1 239 ? -5.967 20.087 3.355 1.00 90.62 239 ARG A CA 1
ATOM 1932 C C . ARG A 1 239 ? -6.939 19.029 3.886 1.00 90.62 239 ARG A C 1
ATOM 1934 O O . ARG A 1 239 ? -8.113 19.320 4.094 1.00 90.62 239 ARG A O 1
ATOM 1941 N N . TRP A 1 240 ? -6.470 17.799 4.058 1.00 89.94 240 TRP A N 1
ATOM 1942 C CA . TRP A 1 240 ? -7.260 16.677 4.567 1.00 89.94 240 TRP A CA 1
ATOM 1943 C C . TRP A 1 240 ? -7.185 16.522 6.083 1.00 89.94 240 TRP A C 1
ATOM 1945 O O . TRP A 1 240 ? -7.790 15.603 6.610 1.00 89.94 240 TRP A O 1
ATOM 1955 N N . HIS A 1 241 ? -6.466 17.398 6.786 1.00 89.88 241 HIS A N 1
ATOM 1956 C CA . HIS A 1 241 ? -6.271 17.309 8.234 1.00 89.88 241 HIS A CA 1
ATOM 1957 C C . HIS A 1 241 ? -5.534 16.033 8.705 1.00 89.88 241 HIS A C 1
ATOM 1959 O O . HIS A 1 241 ? -5.544 15.690 9.880 1.00 89.88 241 HIS A O 1
ATOM 1965 N N . THR A 1 242 ? -4.828 15.337 7.806 1.00 91.31 242 THR A N 1
ATOM 1966 C CA . THR A 1 242 ? -4.160 14.049 8.080 1.00 91.31 242 THR A CA 1
ATOM 1967 C C . THR A 1 242 ? -2.657 14.166 8.329 1.00 91.31 242 THR A C 1
ATOM 1969 O O . THR A 1 242 ? -1.971 13.165 8.564 1.00 91.31 242 THR A O 1
ATOM 1972 N N . ARG A 1 243 ? -2.089 15.377 8.286 1.00 91.31 243 ARG A N 1
ATOM 1973 C CA . ARG A 1 243 ? -0.659 15.582 8.542 1.00 91.31 243 ARG A CA 1
ATOM 1974 C C . ARG A 1 243 ? -0.312 15.190 9.979 1.00 91.31 243 ARG A C 1
ATOM 1976 O O . ARG A 1 243 ? -0.722 15.845 10.928 1.00 91.31 243 ARG A O 1
ATOM 1983 N N . GLY A 1 244 ? 0.526 14.166 10.124 1.00 88.88 244 GLY A N 1
ATOM 1984 C CA . GLY A 1 244 ? 0.912 13.647 11.438 1.00 88.88 244 GLY A CA 1
ATOM 1985 C C . GLY A 1 244 ? -0.018 12.561 11.980 1.00 88.88 244 GLY A C 1
ATOM 1986 O O . GLY A 1 244 ? 0.152 12.165 13.130 1.00 88.88 244 GLY A O 1
ATOM 1987 N N . SER A 1 245 ? -0.924 12.023 11.155 1.00 90.69 245 SER A N 1
ATOM 1988 C CA . SER A 1 245 ? -1.846 10.934 11.521 1.00 90.69 245 SER A CA 1
ATOM 1989 C C . SER A 1 245 ? -1.164 9.696 12.118 1.00 90.69 245 SER A C 1
ATOM 1991 O O . SER A 1 245 ? -1.758 8.993 12.928 1.00 90.69 245 SER A O 1
ATOM 1993 N N . PHE A 1 246 ? 0.119 9.465 11.818 1.00 88.56 246 PHE A N 1
ATOM 1994 C CA . PHE A 1 246 ? 0.911 8.395 12.436 1.00 88.56 246 PHE A CA 1
ATOM 1995 C C . PHE A 1 246 ? 0.970 8.477 13.975 1.00 88.56 246 PHE A C 1
ATOM 1997 O O . PHE A 1 246 ? 1.235 7.470 14.623 1.00 88.56 246 PHE A O 1
ATOM 2004 N N . ARG A 1 247 ? 0.770 9.666 14.566 1.00 90.06 247 ARG A N 1
ATOM 2005 C CA . ARG A 1 247 ? 0.801 9.878 16.025 1.00 90.06 247 ARG A CA 1
ATOM 2006 C C . ARG A 1 247 ? -0.464 9.390 16.723 1.00 90.06 247 ARG A C 1
ATOM 2008 O O . ARG A 1 247 ? -0.386 8.985 17.877 1.00 90.06 247 ARG A O 1
ATOM 2015 N N . VAL A 1 248 ? -1.596 9.440 16.023 1.00 90.06 248 VAL A N 1
ATOM 2016 C CA . VAL A 1 248 ? -2.925 9.049 16.527 1.00 90.06 248 VAL A CA 1
ATOM 2017 C C . VAL A 1 248 ? -3.322 7.636 16.103 1.00 90.06 248 VAL A C 1
ATOM 2019 O O . VAL A 1 248 ? -4.336 7.105 16.554 1.00 90.06 248 VAL A O 1
ATOM 2022 N N . GLU A 1 249 ? -2.520 7.003 15.246 1.00 90.31 249 GLU A N 1
ATOM 2023 C CA . GLU A 1 249 ? -2.763 5.646 14.778 1.00 90.31 249 GLU A CA 1
ATOM 2024 C C . GLU A 1 249 ? -2.802 4.655 15.951 1.00 90.31 249 GLU A C 1
ATOM 2026 O O . GLU A 1 249 ? -1.848 4.527 16.726 1.00 90.31 249 GLU A O 1
ATOM 2031 N N . LYS A 1 250 ? -3.908 3.912 16.055 1.00 89.81 250 LYS A N 1
ATOM 2032 C CA . LYS A 1 250 ? -4.102 2.893 17.092 1.00 89.81 250 LYS A CA 1
ATOM 2033 C C . LYS A 1 250 ? -3.056 1.784 16.983 1.00 89.81 250 LYS A C 1
ATOM 2035 O O . LYS A 1 250 ? -2.537 1.491 15.900 1.00 89.81 250 LYS A O 1
ATOM 2040 N N . ARG A 1 251 ? -2.723 1.164 18.115 1.00 89.38 251 ARG A N 1
ATOM 2041 C CA . ARG A 1 251 ? -1.709 0.106 18.140 1.00 89.38 251 ARG A CA 1
ATOM 2042 C C . ARG A 1 251 ? -2.262 -1.178 17.535 1.00 89.38 251 ARG A C 1
ATOM 2044 O O . ARG A 1 251 ? -3.450 -1.481 17.634 1.00 89.38 251 ARG A O 1
ATOM 2051 N N . ARG A 1 252 ? -1.377 -1.961 16.920 1.00 88.19 252 ARG A N 1
ATOM 2052 C CA . ARG A 1 252 ? -1.709 -3.310 16.452 1.00 88.19 252 ARG A CA 1
ATOM 2053 C C . ARG A 1 252 ? -2.004 -4.204 17.652 1.00 88.19 252 ARG A C 1
ATOM 2055 O O . ARG A 1 252 ? -1.316 -4.129 18.663 1.00 88.19 252 ARG A O 1
ATOM 2062 N N . ALA A 1 253 ? -2.974 -5.097 17.499 1.00 82.25 253 ALA A N 1
ATOM 2063 C CA . ALA A 1 253 ? -3.331 -6.072 18.526 1.00 82.25 253 ALA A CA 1
ATOM 2064 C C . ALA A 1 253 ? -2.158 -6.974 18.939 1.00 82.25 253 ALA A C 1
ATOM 2066 O O . ALA A 1 253 ? -1.978 -7.266 20.116 1.00 82.25 253 ALA A O 1
ATOM 2067 N N . ASP A 1 254 ? -1.329 -7.366 17.969 1.00 84.00 254 ASP A N 1
ATOM 2068 C CA . ASP A 1 254 ? -0.184 -8.257 18.183 1.00 84.00 254 ASP A CA 1
ATOM 2069 C C . ASP A 1 254 ? 1.040 -7.541 18.783 1.00 84.00 254 ASP A C 1
ATOM 2071 O O . ASP A 1 254 ? 2.100 -8.148 18.953 1.00 84.00 254 ASP A O 1
ATOM 2075 N N . PHE A 1 255 ? 0.938 -6.236 19.055 1.00 88.25 255 PHE A N 1
ATOM 2076 C CA . PHE A 1 255 ? 2.052 -5.451 19.565 1.00 88.25 255 PHE A CA 1
ATOM 2077 C C . PHE A 1 255 ? 2.304 -5.737 21.046 1.00 88.25 255 PHE A C 1
ATOM 2079 O O . PHE A 1 255 ? 1.456 -5.491 21.902 1.00 88.25 255 PHE A O 1
ATOM 2086 N N . VAL A 1 256 ? 3.524 -6.173 21.361 1.00 87.25 256 VAL A N 1
ATOM 2087 C CA . VAL A 1 256 ? 3.965 -6.372 22.747 1.00 87.25 256 VAL A CA 1
ATOM 2088 C C . VAL A 1 256 ? 4.704 -5.119 23.240 1.00 87.25 256 VAL A C 1
ATOM 2090 O O . VAL A 1 256 ? 5.772 -4.805 22.691 1.00 87.25 256 VAL A O 1
ATOM 2093 N N . PRO A 1 257 ? 4.184 -4.401 24.260 1.00 87.06 257 PRO A N 1
ATOM 2094 C CA . PRO A 1 257 ? 4.829 -3.214 24.817 1.00 87.06 257 PRO A CA 1
ATOM 2095 C C . PRO A 1 257 ? 6.096 -3.568 25.614 1.00 87.06 257 PRO A C 1
ATOM 2097 O O . PRO A 1 257 ? 6.292 -4.704 26.038 1.00 87.06 257 PRO A O 1
ATOM 2100 N N . GLY A 1 258 ? 6.977 -2.584 25.821 1.00 85.56 258 GLY A N 1
ATOM 2101 C CA . GLY A 1 258 ? 8.209 -2.760 26.609 1.00 85.56 258 GLY A CA 1
ATOM 2102 C C . GLY A 1 258 ? 9.340 -3.497 25.883 1.00 85.56 258 GLY A C 1
ATOM 2103 O O . GLY A 1 258 ? 10.341 -3.860 26.497 1.00 85.56 258 GLY A O 1
ATOM 2104 N N . PHE A 1 259 ? 9.211 -3.718 24.572 1.00 87.38 259 PHE A N 1
ATOM 2105 C CA . PHE A 1 259 ? 10.253 -4.366 23.784 1.00 87.38 259 PHE A CA 1
ATOM 2106 C C . PHE A 1 259 ? 11.455 -3.422 23.560 1.00 87.38 259 PHE A C 1
ATOM 2108 O O . PHE A 1 259 ? 11.267 -2.336 23.003 1.00 87.38 259 PHE A O 1
ATOM 2115 N N . PRO A 1 260 ? 12.692 -3.806 23.939 1.00 92.19 260 PRO A N 1
ATOM 2116 C CA . PRO A 1 260 ? 13.861 -2.945 23.773 1.00 92.19 260 PRO A CA 1
ATOM 2117 C C . PRO A 1 260 ? 14.134 -2.602 22.305 1.00 92.19 260 PRO A C 1
ATOM 2119 O O . PRO A 1 260 ? 14.129 -3.482 21.438 1.00 92.19 260 PRO A O 1
ATOM 2122 N N . TRP A 1 261 ? 14.445 -1.333 22.031 1.00 88.94 261 TRP A N 1
ATOM 2123 C CA . TRP A 1 261 ? 14.681 -0.840 20.669 1.00 88.94 261 TRP A CA 1
ATOM 2124 C C . TRP A 1 261 ? 15.829 -1.582 19.962 1.00 88.94 261 TRP A C 1
ATOM 2126 O O . TRP A 1 261 ? 15.701 -1.928 18.790 1.00 88.94 261 TRP A O 1
ATOM 2136 N N . TRP A 1 262 ? 16.906 -1.916 20.683 1.00 90.81 262 TRP A N 1
ATOM 2137 C CA . TRP A 1 262 ? 18.073 -2.612 20.127 1.00 90.81 262 TRP A CA 1
ATOM 2138 C C . TRP A 1 262 ? 17.735 -4.030 19.658 1.00 90.81 262 TRP A C 1
ATOM 2140 O O . TRP A 1 262 ? 18.206 -4.469 18.611 1.00 90.81 262 TRP A O 1
ATOM 2150 N N . ARG A 1 263 ? 16.852 -4.737 20.383 1.00 90.12 263 ARG A N 1
ATOM 2151 C CA . ARG A 1 263 ? 16.366 -6.062 19.967 1.00 90.12 263 ARG A CA 1
ATOM 2152 C C . ARG A 1 263 ? 15.533 -5.950 18.703 1.00 90.12 263 ARG A C 1
ATOM 2154 O O . ARG A 1 263 ? 15.622 -6.815 17.840 1.00 90.12 263 ARG A O 1
ATOM 2161 N N . LYS A 1 264 ? 14.724 -4.894 18.586 1.00 87.81 264 LYS A N 1
ATOM 2162 C CA . LYS A 1 264 ? 13.904 -4.662 17.393 1.00 87.81 264 LYS A CA 1
ATOM 2163 C C . LYS A 1 264 ? 14.787 -4.421 16.178 1.00 87.81 264 LYS A C 1
ATOM 2165 O O . LYS A 1 264 ? 14.543 -5.012 15.131 1.00 87.81 264 LYS A O 1
ATOM 2170 N N . GLU A 1 265 ? 15.821 -3.604 16.332 1.00 89.56 265 GLU A N 1
ATOM 2171 C CA . GLU A 1 265 ? 16.754 -3.329 15.244 1.00 89.56 265 GLU A CA 1
ATOM 2172 C C . GLU A 1 265 ? 17.553 -4.578 14.858 1.00 89.56 265 GLU A C 1
ATOM 2174 O O . GLU A 1 265 ? 17.641 -4.901 13.677 1.00 89.56 265 GLU A O 1
ATOM 2179 N N . ALA A 1 266 ? 18.000 -5.374 15.835 1.00 90.88 266 ALA A N 1
ATOM 2180 C CA . ALA A 1 266 ? 18.636 -6.664 15.574 1.00 90.88 266 ALA A CA 1
ATOM 2181 C C . ALA A 1 266 ? 17.730 -7.620 14.770 1.00 90.88 266 ALA A C 1
ATOM 2183 O O . ALA A 1 266 ? 18.194 -8.240 13.813 1.00 90.88 266 ALA A O 1
ATOM 2184 N N . ARG A 1 267 ? 16.425 -7.692 15.091 1.00 91.00 267 ARG A N 1
ATOM 2185 C CA . ARG A 1 267 ? 15.452 -8.494 14.320 1.00 91.00 267 ARG A CA 1
ATOM 2186 C C . ARG A 1 267 ? 15.318 -8.021 12.875 1.00 91.00 267 ARG A C 1
ATOM 2188 O O . ARG A 1 267 ? 15.264 -8.853 11.973 1.00 91.00 267 ARG A O 1
ATOM 2195 N N . LYS A 1 268 ? 15.300 -6.704 12.637 1.00 88.25 268 LYS A N 1
ATOM 2196 C CA . LYS A 1 268 ? 15.285 -6.157 11.271 1.00 88.25 268 LYS A CA 1
ATOM 2197 C C . LYS A 1 268 ? 16.555 -6.533 10.513 1.00 88.25 268 LYS A C 1
ATOM 2199 O O . LYS A 1 268 ? 16.463 -6.972 9.369 1.00 88.25 268 LYS A O 1
ATOM 2204 N N . MET A 1 269 ? 17.720 -6.442 11.156 1.00 90.69 269 MET A N 1
ATOM 2205 C CA . MET A 1 269 ? 19.000 -6.833 10.553 1.00 90.69 269 MET A CA 1
ATOM 2206 C C . MET A 1 269 ? 19.026 -8.317 10.170 1.00 90.69 269 MET A C 1
ATOM 2208 O O . MET A 1 269 ? 19.574 -8.666 9.130 1.00 90.69 269 MET A O 1
ATOM 2212 N N . THR A 1 270 ? 18.358 -9.189 10.937 1.00 90.44 270 THR A N 1
ATOM 2213 C CA . THR A 1 270 ? 18.224 -10.619 10.596 1.00 90.44 270 THR A CA 1
ATOM 2214 C C . THR A 1 270 ? 17.496 -10.852 9.264 1.00 90.44 270 THR A C 1
ATOM 2216 O O . THR A 1 270 ? 17.717 -11.875 8.621 1.00 90.44 270 THR A O 1
ATOM 2219 N N . SER A 1 271 ? 16.657 -9.916 8.806 1.00 90.62 271 SER A N 1
ATOM 2220 C CA . SER A 1 271 ? 15.977 -10.047 7.510 1.00 90.62 271 SER A CA 1
ATOM 2221 C C . SER A 1 271 ? 16.905 -9.806 6.311 1.00 90.62 271 SER A C 1
ATOM 2223 O O . SER A 1 271 ? 16.681 -10.384 5.252 1.00 90.62 271 SER A O 1
ATOM 2225 N N . ILE A 1 272 ? 17.982 -9.030 6.472 1.00 92.00 272 ILE A N 1
ATOM 2226 C CA . ILE A 1 272 ? 18.917 -8.668 5.394 1.00 92.00 272 ILE A CA 1
ATOM 2227 C C . ILE A 1 272 ? 19.550 -9.890 4.705 1.00 92.00 272 ILE A C 1
ATOM 2229 O O . ILE A 1 272 ? 19.437 -9.973 3.482 1.00 92.00 272 ILE A O 1
ATOM 2233 N N . PRO A 1 273 ? 20.174 -10.860 5.408 1.00 93.88 273 PRO A N 1
ATOM 2234 C CA . PRO A 1 273 ? 20.790 -12.014 4.747 1.00 93.88 273 PRO A CA 1
ATOM 2235 C C . PRO A 1 273 ? 19.772 -12.860 3.978 1.00 93.88 273 PRO A C 1
ATOM 2237 O O . PRO A 1 273 ? 20.088 -13.393 2.920 1.00 93.88 273 PRO A O 1
ATOM 2240 N N . VAL A 1 274 ? 18.532 -12.943 4.464 1.00 91.88 274 VAL A N 1
ATOM 2241 C CA . VAL A 1 274 ? 17.458 -13.661 3.770 1.00 91.88 274 VAL A CA 1
ATOM 2242 C C . VAL A 1 274 ? 17.062 -12.928 2.493 1.00 91.88 274 VAL A C 1
ATOM 2244 O O . VAL A 1 274 ? 16.939 -13.553 1.445 1.00 91.88 274 VAL A O 1
ATOM 2247 N N . ILE A 1 275 ? 16.909 -11.603 2.548 1.00 93.12 275 ILE A N 1
ATOM 2248 C CA . ILE A 1 275 ? 16.629 -10.784 1.360 1.00 93.12 275 ILE A CA 1
ATOM 2249 C C . ILE A 1 275 ? 17.751 -10.951 0.330 1.00 93.12 275 ILE A C 1
ATOM 2251 O O . ILE A 1 275 ? 17.458 -11.157 -0.844 1.00 93.12 275 ILE A O 1
ATOM 2255 N N . LEU A 1 276 ? 19.016 -10.924 0.764 1.00 94.81 276 LEU A N 1
ATOM 2256 C CA . LEU A 1 276 ? 20.178 -11.127 -0.106 1.00 94.81 276 LEU A CA 1
ATOM 2257 C C . LEU A 1 276 ? 20.214 -12.528 -0.724 1.00 94.81 276 LEU A C 1
ATOM 2259 O O . LEU A 1 276 ? 20.504 -12.647 -1.909 1.00 94.81 276 LEU A O 1
ATOM 2263 N N . LEU A 1 277 ? 19.883 -13.571 0.042 1.00 95.12 277 LEU A N 1
ATOM 2264 C CA . LEU A 1 277 ? 19.786 -14.940 -0.466 1.00 95.12 277 LEU A CA 1
ATOM 2265 C C . LEU A 1 277 ? 18.713 -15.053 -1.555 1.00 95.12 277 LEU A C 1
ATOM 2267 O O . LEU A 1 277 ? 18.968 -15.573 -2.633 1.00 95.12 277 LEU A O 1
ATOM 2271 N N . PHE A 1 278 ? 17.506 -14.551 -1.302 1.00 95.19 278 PHE A N 1
ATOM 2272 C CA . PHE A 1 278 ? 16.439 -14.598 -2.301 1.00 95.19 278 PHE A CA 1
ATOM 2273 C C . PHE A 1 278 ? 16.749 -13.724 -3.522 1.00 95.19 278 PHE A C 1
ATOM 2275 O O . PHE A 1 278 ? 16.434 -14.115 -4.645 1.00 95.19 278 PHE A O 1
ATOM 2282 N N . ALA A 1 279 ? 17.391 -12.572 -3.318 1.00 95.06 279 ALA A N 1
ATOM 2283 C CA . ALA A 1 279 ? 17.871 -11.717 -4.395 1.00 95.06 279 ALA A CA 1
ATOM 2284 C C . ALA A 1 279 ? 18.934 -12.422 -5.248 1.00 95.06 279 ALA A C 1
ATOM 2286 O O . ALA A 1 279 ? 18.859 -12.351 -6.469 1.00 95.06 279 ALA A O 1
ATOM 2287 N N . SER A 1 280 ? 19.888 -13.135 -4.640 1.00 95.69 280 SER A N 1
ATOM 2288 C CA . SER A 1 280 ? 20.921 -13.862 -5.382 1.00 95.69 280 SER A CA 1
ATOM 2289 C C . SER A 1 280 ? 20.341 -15.042 -6.158 1.00 95.69 280 SER A C 1
ATOM 2291 O O . SER A 1 280 ? 20.638 -15.179 -7.341 1.00 95.69 280 SER A O 1
ATOM 2293 N N . VAL A 1 281 ? 19.452 -15.836 -5.549 1.00 96.25 281 VAL A N 1
ATOM 2294 C CA . VAL A 1 281 ? 18.746 -16.927 -6.244 1.00 96.25 281 VAL A CA 1
ATOM 2295 C C . VAL A 1 281 ? 17.936 -16.391 -7.425 1.00 96.25 281 VAL A C 1
ATOM 2297 O O . VAL A 1 281 ? 18.029 -16.937 -8.523 1.00 96.25 281 VAL A O 1
ATOM 2300 N N . LEU A 1 282 ? 17.181 -15.305 -7.228 1.00 95.62 282 LEU A N 1
ATOM 2301 C CA . LEU A 1 282 ? 16.422 -14.664 -8.302 1.00 95.62 282 LEU A CA 1
ATOM 2302 C C . LEU A 1 282 ? 17.351 -14.195 -9.427 1.00 95.62 282 LEU A C 1
ATOM 2304 O O . LEU A 1 282 ? 17.088 -14.490 -10.588 1.00 95.62 282 LEU A O 1
ATOM 2308 N N . SER A 1 283 ? 18.455 -13.524 -9.094 1.00 94.75 283 SER A N 1
ATOM 2309 C CA . SER A 1 283 ? 19.427 -13.064 -10.086 1.00 94.75 283 SER A CA 1
ATOM 2310 C C . SER A 1 283 ? 20.054 -14.214 -10.873 1.00 94.75 283 SER A C 1
ATOM 2312 O O . SER A 1 283 ? 20.189 -14.103 -12.085 1.00 94.75 283 SER A O 1
ATOM 2314 N N . ILE A 1 284 ? 20.391 -15.336 -10.228 1.00 95.88 284 ILE A N 1
ATOM 2315 C CA . ILE A 1 284 ? 20.935 -16.524 -10.908 1.00 95.88 284 ILE A CA 1
ATOM 2316 C C . ILE A 1 284 ? 19.915 -17.097 -11.895 1.00 95.88 284 ILE A C 1
ATOM 2318 O O . ILE A 1 284 ? 20.266 -17.378 -13.039 1.00 95.88 284 ILE A O 1
ATOM 2322 N N . ILE A 1 285 ? 18.654 -17.244 -11.477 1.00 94.94 285 ILE A N 1
ATOM 2323 C CA . ILE A 1 285 ? 17.585 -17.761 -12.343 1.00 94.94 285 ILE A CA 1
ATOM 2324 C C . ILE A 1 285 ? 17.373 -16.833 -13.541 1.00 94.94 285 ILE A C 1
ATOM 2326 O O . ILE A 1 285 ? 17.318 -17.307 -14.672 1.00 94.94 285 ILE A O 1
ATOM 2330 N N . LEU A 1 286 ? 17.288 -15.521 -13.310 1.00 94.25 286 LEU A N 1
ATOM 2331 C CA . LEU A 1 286 ? 17.075 -14.534 -14.370 1.00 94.25 286 LEU A CA 1
ATOM 2332 C C . LEU A 1 286 ? 18.239 -14.494 -15.362 1.00 94.25 286 LEU A C 1
ATOM 2334 O O . LEU A 1 286 ? 18.005 -14.512 -16.567 1.00 94.25 286 LEU A O 1
ATOM 2338 N N . THR A 1 287 ? 19.481 -14.514 -14.877 1.00 93.81 287 THR A N 1
ATOM 2339 C CA . THR A 1 287 ? 20.664 -14.604 -15.742 1.00 93.81 287 THR A CA 1
ATOM 2340 C C . THR A 1 287 ? 20.683 -15.917 -16.526 1.00 93.81 287 THR A C 1
ATOM 2342 O O . THR A 1 287 ? 20.982 -15.911 -17.714 1.00 93.81 287 THR A O 1
ATOM 2345 N N . GLY A 1 288 ? 20.314 -17.042 -15.904 1.00 93.94 288 GLY A N 1
ATOM 2346 C CA . GLY A 1 288 ? 20.219 -18.335 -16.585 1.00 93.94 288 GLY A CA 1
ATOM 2347 C C . GLY A 1 288 ? 19.169 -18.348 -17.699 1.00 93.94 288 GLY A C 1
ATOM 2348 O O . GLY A 1 288 ? 19.449 -18.822 -18.798 1.00 93.94 288 GLY A O 1
ATOM 2349 N N . VAL A 1 289 ? 17.985 -17.779 -17.445 1.00 93.50 289 VAL A N 1
ATOM 2350 C CA . VAL A 1 289 ? 16.939 -17.591 -18.464 1.00 93.50 289 VAL A CA 1
ATOM 2351 C C . VAL A 1 289 ? 17.449 -16.711 -19.606 1.00 93.50 289 VAL A C 1
ATOM 2353 O O . VAL A 1 289 ? 17.264 -17.070 -20.763 1.00 93.50 289 VAL A O 1
ATOM 2356 N N . PHE A 1 290 ? 18.121 -15.603 -19.292 1.00 92.00 290 PHE A N 1
ATOM 2357 C CA . PHE A 1 290 ? 18.661 -14.678 -20.288 1.00 92.00 290 PHE A CA 1
ATOM 2358 C C . PHE A 1 290 ? 19.729 -15.328 -21.182 1.00 92.00 290 PHE A C 1
ATOM 2360 O O . PHE A 1 290 ? 19.694 -15.196 -22.402 1.00 92.00 290 PHE A O 1
ATOM 2367 N N . ILE A 1 291 ? 20.659 -16.088 -20.594 1.00 91.69 291 ILE A N 1
ATOM 2368 C CA . ILE A 1 291 ? 21.681 -16.825 -21.353 1.00 91.69 291 ILE A CA 1
ATOM 2369 C C . ILE A 1 291 ? 21.030 -17.886 -22.246 1.00 91.69 291 ILE A C 1
ATOM 2371 O O . ILE A 1 291 ? 21.418 -18.043 -23.403 1.00 91.69 291 ILE A O 1
ATOM 2375 N N . LEU A 1 292 ? 20.029 -18.606 -21.729 1.00 91.44 292 LEU A N 1
ATOM 2376 C CA . LEU A 1 292 ? 19.279 -19.581 -22.518 1.00 91.44 292 LEU A CA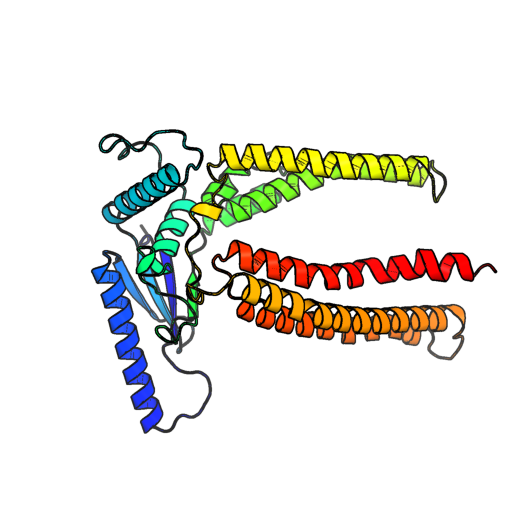 1
ATOM 2377 C C . LEU A 1 292 ? 18.551 -18.908 -23.690 1.00 91.44 292 LEU A C 1
ATOM 2379 O O . LEU A 1 292 ? 18.539 -19.452 -24.790 1.00 91.44 292 LEU A O 1
ATOM 2383 N N . GLU A 1 293 ? 17.971 -17.729 -23.472 1.00 90.56 293 GLU A N 1
ATOM 2384 C CA . GLU A 1 293 ? 17.335 -16.927 -24.518 1.00 90.56 293 GLU A CA 1
ATOM 2385 C C . GLU A 1 293 ? 18.326 -16.535 -25.617 1.00 90.56 293 GLU A C 1
ATOM 2387 O O . GLU A 1 293 ? 18.056 -16.786 -26.795 1.00 90.56 293 GLU A O 1
ATOM 2392 N N . ALA A 1 294 ? 19.502 -16.021 -25.249 1.00 88.00 294 ALA A N 1
ATOM 2393 C CA . ALA A 1 294 ? 20.564 -15.709 -26.204 1.00 88.00 294 ALA A CA 1
ATOM 2394 C C . ALA A 1 294 ? 21.011 -16.959 -26.990 1.00 88.00 294 ALA A C 1
ATOM 2396 O O . ALA A 1 294 ? 21.084 -16.938 -28.216 1.00 88.00 294 ALA A O 1
ATOM 2397 N N . PHE A 1 295 ? 21.220 -18.092 -26.313 1.00 88.81 295 PHE A N 1
ATOM 2398 C CA . PHE A 1 295 ? 21.619 -19.346 -26.961 1.00 88.81 295 PHE A CA 1
ATOM 2399 C C . PHE A 1 295 ? 20.580 -19.848 -27.975 1.00 88.81 295 PHE A C 1
ATOM 2401 O O . PHE A 1 295 ? 20.926 -20.203 -29.104 1.00 88.81 295 PHE A O 1
ATOM 2408 N N . VAL A 1 296 ? 19.303 -19.879 -27.586 1.00 89.00 296 VAL A N 1
ATOM 2409 C CA . VAL A 1 296 ? 18.223 -20.390 -28.441 1.00 89.00 296 VAL A CA 1
ATOM 2410 C C . VAL A 1 296 ? 17.992 -19.487 -29.651 1.00 89.00 296 VAL A C 1
ATOM 2412 O O . VAL A 1 296 ? 17.697 -19.988 -30.733 1.00 89.00 296 VAL A O 1
ATOM 2415 N N . THR A 1 297 ? 18.125 -18.172 -29.485 1.00 83.88 297 THR A N 1
ATOM 2416 C CA . THR A 1 297 ? 17.883 -17.212 -30.570 1.00 83.88 297 THR A CA 1
ATOM 2417 C C . THR A 1 297 ? 19.056 -17.094 -31.540 1.00 83.88 297 THR A C 1
ATOM 2419 O O . THR A 1 297 ? 18.820 -16.900 -32.731 1.00 83.88 297 THR A O 1
ATOM 2422 N N . GLN A 1 298 ? 20.298 -17.231 -31.067 1.00 84.38 298 GLN A N 1
ATOM 2423 C CA . GLN A 1 298 ? 21.486 -17.011 -31.897 1.00 84.38 298 GLN A CA 1
ATOM 2424 C C . GLN A 1 298 ? 22.113 -18.289 -32.456 1.00 84.38 298 GLN A C 1
ATOM 2426 O O . GLN A 1 298 ? 22.600 -18.287 -33.585 1.00 84.38 298 GLN A O 1
ATOM 2431 N N . LEU A 1 299 ? 22.148 -19.370 -31.672 1.00 83.38 299 LEU A N 1
ATOM 2432 C CA . LEU A 1 299 ? 22.998 -20.529 -31.966 1.00 83.38 299 LEU A CA 1
ATOM 2433 C C . LEU A 1 299 ? 22.202 -21.780 -32.364 1.00 83.38 299 LEU A C 1
ATOM 2435 O O . LEU A 1 299 ? 22.734 -22.675 -33.024 1.00 83.38 299 LEU A O 1
ATOM 2439 N N . TYR A 1 300 ? 20.923 -21.863 -31.990 1.00 85.31 300 TYR A N 1
ATOM 2440 C CA . TYR A 1 300 ? 20.119 -23.063 -32.204 1.00 85.31 300 TYR A CA 1
ATOM 2441 C C . TYR A 1 300 ? 19.395 -23.076 -33.562 1.00 85.31 300 TYR A C 1
ATOM 2443 O O . TYR A 1 300 ? 18.288 -22.565 -33.705 1.00 85.31 300 TYR A O 1
ATOM 2451 N N . ASN A 1 301 ? 19.979 -23.772 -34.543 1.00 83.69 301 ASN A N 1
ATOM 2452 C CA . ASN A 1 301 ? 19.369 -24.035 -35.859 1.00 83.69 301 ASN A CA 1
ATOM 2453 C C . ASN A 1 301 ? 18.762 -25.451 -35.986 1.00 83.69 301 ASN A C 1
ATOM 2455 O O . ASN A 1 301 ? 18.620 -25.983 -37.087 1.00 83.69 301 ASN A O 1
ATOM 2459 N N . GLY A 1 302 ? 18.443 -26.101 -34.862 1.00 85.94 302 GLY A N 1
ATOM 2460 C CA . GLY A 1 302 ? 17.900 -27.461 -34.844 1.00 85.94 302 GLY A CA 1
ATOM 2461 C C . GLY A 1 302 ? 16.432 -27.563 -35.295 1.00 85.94 302 GLY A C 1
ATOM 2462 O O . GLY A 1 302 ? 15.728 -26.553 -35.428 1.00 85.94 302 GLY A O 1
ATOM 2463 N N . PRO A 1 303 ? 15.924 -28.792 -35.507 1.00 84.81 303 PRO A N 1
ATOM 2464 C CA . PRO A 1 303 ? 14.515 -29.003 -35.819 1.00 84.81 303 PRO A CA 1
ATOM 2465 C C . PRO A 1 303 ? 13.630 -28.497 -34.670 1.00 84.81 303 PRO A C 1
ATOM 2467 O O . PRO A 1 303 ? 13.897 -28.753 -33.501 1.00 84.81 303 PRO A O 1
ATOM 2470 N N . GLY A 1 304 ? 12.556 -27.775 -34.999 1.00 82.94 304 GLY A N 1
ATOM 2471 C CA . GLY A 1 304 ? 11.624 -27.250 -33.995 1.00 82.94 304 GLY A CA 1
ATOM 2472 C C . GLY A 1 304 ? 12.046 -25.935 -33.326 1.00 82.94 304 GLY A C 1
ATOM 2473 O O . GLY A 1 304 ? 11.462 -25.586 -32.302 1.00 82.94 304 GLY A O 1
ATOM 2474 N N . TYR A 1 305 ? 12.984 -25.173 -33.907 1.00 83.44 305 TYR A N 1
ATOM 2475 C CA . TYR A 1 305 ? 13.455 -23.875 -33.382 1.00 83.44 305 TYR A CA 1
ATOM 2476 C C . TYR A 1 305 ? 12.322 -22.930 -32.930 1.00 83.44 305 TYR A C 1
ATOM 2478 O O . TYR A 1 305 ? 12.431 -22.286 -31.891 1.00 83.44 305 TYR A O 1
ATOM 2486 N N . ARG A 1 306 ? 11.188 -22.903 -33.652 1.00 82.88 306 ARG A N 1
ATOM 2487 C CA . ARG A 1 306 ? 10.009 -22.083 -33.307 1.00 82.88 306 ARG A CA 1
ATOM 2488 C C . ARG A 1 306 ? 9.397 -22.436 -31.952 1.00 82.88 306 ARG A C 1
ATOM 2490 O O . ARG A 1 306 ? 8.860 -21.561 -31.293 1.00 82.88 306 ARG A O 1
ATOM 2497 N N . ILE A 1 307 ? 9.443 -23.708 -31.562 1.00 85.31 307 ILE A N 1
ATOM 2498 C CA . ILE A 1 307 ? 8.912 -24.189 -30.281 1.00 85.31 307 ILE A CA 1
ATOM 2499 C C . ILE A 1 307 ? 9.957 -23.963 -29.188 1.00 85.31 307 ILE A C 1
ATOM 2501 O O . ILE A 1 307 ? 9.632 -23.457 -28.116 1.00 85.31 307 ILE A O 1
ATOM 2505 N N . VAL A 1 308 ? 11.225 -24.273 -29.483 1.00 87.50 308 VAL A N 1
ATOM 2506 C CA . VAL A 1 308 ? 12.339 -24.104 -28.540 1.00 87.50 308 VAL A CA 1
ATOM 2507 C C . VAL A 1 308 ? 12.528 -22.631 -28.156 1.00 87.50 308 VAL A C 1
ATOM 2509 O O . VAL A 1 308 ? 12.835 -22.357 -26.997 1.00 87.50 308 VAL A O 1
ATOM 2512 N N . ALA A 1 309 ? 12.233 -21.686 -29.056 1.00 87.12 309 ALA A N 1
ATOM 2513 C CA . ALA A 1 309 ? 12.243 -20.243 -28.794 1.00 87.12 309 ALA A CA 1
ATOM 2514 C C . ALA A 1 309 ? 11.357 -19.805 -27.614 1.00 87.12 309 ALA A C 1
ATOM 2516 O O . ALA A 1 309 ? 11.671 -18.820 -26.955 1.00 87.12 309 ALA A O 1
ATOM 2517 N N . PHE A 1 310 ? 10.290 -20.545 -27.291 1.00 90.75 310 PHE A N 1
ATOM 2518 C CA . PHE A 1 310 ? 9.431 -20.233 -26.141 1.00 90.75 310 PHE A CA 1
ATOM 2519 C C . PHE A 1 310 ? 9.959 -20.787 -24.810 1.00 90.75 310 PHE A C 1
ATOM 2521 O O . PHE A 1 310 ? 9.443 -20.429 -23.751 1.00 90.75 310 PHE A O 1
ATOM 2528 N N . THR A 1 311 ? 10.985 -21.643 -24.829 1.00 91.56 311 THR A N 1
ATOM 2529 C CA . THR A 1 311 ? 11.520 -22.311 -23.628 1.00 91.56 311 THR A CA 1
ATOM 2530 C C . THR A 1 311 ? 11.966 -21.331 -22.533 1.00 91.56 311 THR A C 1
ATOM 2532 O O . THR A 1 311 ? 11.556 -21.533 -21.388 1.00 91.56 311 THR A O 1
ATOM 2535 N N . PRO A 1 312 ? 12.730 -20.252 -22.818 1.00 91.81 312 PRO A N 1
ATOM 2536 C CA . PRO A 1 312 ? 13.134 -19.286 -21.792 1.00 91.81 312 PRO A CA 1
ATOM 2537 C C . PRO A 1 312 ? 11.930 -18.584 -21.154 1.00 91.81 312 PRO A C 1
ATOM 2539 O O . PRO A 1 312 ? 11.852 -18.462 -19.932 1.00 91.81 312 PRO A O 1
ATOM 2542 N N . THR A 1 313 ? 10.944 -18.191 -21.964 1.00 92.12 313 THR A N 1
ATOM 2543 C CA . THR A 1 313 ? 9.713 -17.546 -21.488 1.00 92.12 313 THR A CA 1
ATOM 2544 C C . THR A 1 313 ? 8.883 -18.489 -20.616 1.00 92.12 313 THR A C 1
ATOM 2546 O O . THR A 1 313 ? 8.388 -18.083 -19.562 1.00 92.12 313 THR A O 1
ATOM 2549 N N . LEU A 1 314 ? 8.763 -19.762 -21.010 1.00 94.19 314 LEU A N 1
ATOM 2550 C CA . LEU A 1 314 ? 8.087 -20.788 -20.214 1.00 94.19 314 LEU A CA 1
ATOM 2551 C C . LEU A 1 314 ? 8.799 -20.998 -18.874 1.00 94.19 314 LEU A C 1
ATOM 2553 O O . LEU A 1 314 ? 8.146 -20.960 -17.830 1.00 94.19 314 LEU A O 1
ATOM 2557 N N . LEU A 1 315 ? 10.127 -21.131 -18.889 1.00 93.69 315 LEU A N 1
ATOM 2558 C CA . LEU A 1 315 ? 10.945 -21.296 -17.688 1.00 93.69 315 LEU A CA 1
ATOM 2559 C C . LEU A 1 315 ? 10.804 -20.101 -16.734 1.00 93.69 315 LEU A C 1
ATOM 2561 O O . LEU A 1 315 ? 10.573 -20.289 -15.539 1.00 93.69 315 LEU A O 1
ATOM 2565 N N . PHE A 1 316 ? 10.864 -18.877 -17.264 1.00 93.69 316 PHE A N 1
ATOM 2566 C CA . PHE A 1 316 ? 10.626 -17.649 -16.507 1.00 93.69 316 PHE A CA 1
ATOM 2567 C C . PHE A 1 316 ? 9.241 -17.656 -15.851 1.00 93.69 316 PHE A C 1
ATOM 2569 O O . PHE A 1 316 ? 9.125 -17.483 -14.637 1.00 93.69 316 PHE A O 1
ATOM 2576 N N . SER A 1 317 ? 8.191 -17.903 -16.642 1.00 94.69 317 SER A N 1
ATOM 2577 C CA . SER A 1 317 ? 6.802 -17.878 -16.171 1.00 94.69 317 SER A CA 1
ATOM 2578 C C . SER A 1 317 ? 6.497 -18.958 -15.126 1.00 94.69 317 SER A C 1
ATOM 2580 O O . SER A 1 317 ? 5.653 -18.746 -14.257 1.00 94.69 317 SER A O 1
ATOM 2582 N N . ALA A 1 318 ? 7.204 -20.090 -15.171 1.00 94.94 318 ALA A N 1
ATOM 2583 C CA . ALA A 1 318 ? 7.044 -21.179 -14.218 1.00 94.94 318 ALA A CA 1
ATOM 2584 C C . ALA A 1 318 ? 7.798 -20.925 -12.903 1.00 94.94 318 ALA A C 1
ATOM 2586 O O . ALA A 1 318 ? 7.239 -21.141 -11.829 1.00 94.94 318 ALA A O 1
ATOM 2587 N N . LEU A 1 319 ? 9.053 -20.464 -12.968 1.00 94.44 319 LEU A N 1
ATOM 2588 C CA . LEU A 1 319 ? 9.930 -20.372 -11.794 1.00 94.44 319 LEU A CA 1
ATOM 2589 C C . LEU A 1 319 ? 9.790 -19.052 -11.028 1.00 94.44 319 LEU A C 1
ATOM 2591 O O . LEU A 1 319 ? 9.712 -19.044 -9.797 1.00 94.44 319 LEU A O 1
ATOM 2595 N N . VAL A 1 320 ? 9.763 -17.923 -11.738 1.00 94.06 320 VAL A N 1
ATOM 2596 C CA . VAL A 1 320 ? 9.868 -16.595 -11.116 1.00 94.06 320 VAL A CA 1
ATOM 2597 C C . VAL A 1 320 ? 8.655 -16.266 -10.235 1.00 94.06 320 VAL A C 1
ATOM 2599 O O . VAL A 1 320 ? 8.864 -15.878 -9.081 1.00 94.06 320 VAL A O 1
ATOM 2602 N N . PRO A 1 321 ? 7.392 -16.457 -10.676 1.00 94.81 321 PRO A N 1
ATOM 2603 C CA . PRO A 1 321 ? 6.235 -16.174 -9.826 1.00 94.81 321 PRO A CA 1
ATOM 2604 C C . PRO A 1 321 ? 6.212 -17.017 -8.547 1.00 94.81 321 PRO A C 1
ATOM 2606 O O . PRO A 1 321 ? 5.882 -16.501 -7.481 1.00 94.81 321 PRO A O 1
ATOM 2609 N N . GLN A 1 322 ? 6.617 -18.290 -8.625 1.00 95.00 322 GLN A N 1
ATOM 2610 C CA . GLN A 1 322 ? 6.679 -19.179 -7.462 1.00 95.00 322 GLN A CA 1
ATOM 2611 C C . GLN A 1 322 ? 7.693 -18.677 -6.425 1.00 95.00 322 GLN A C 1
ATOM 2613 O O . GLN A 1 322 ? 7.379 -18.605 -5.234 1.00 95.00 322 GLN A O 1
ATOM 2618 N N . LEU A 1 323 ? 8.883 -18.268 -6.877 1.00 95.12 323 LEU A N 1
ATOM 2619 C CA . LEU A 1 323 ? 9.914 -17.696 -6.011 1.00 95.12 323 LEU A CA 1
ATOM 2620 C C . LEU A 1 323 ? 9.445 -16.389 -5.355 1.00 95.12 323 LEU A C 1
ATOM 2622 O O . LEU A 1 323 ? 9.646 -16.197 -4.154 1.00 95.12 323 LEU A O 1
ATOM 2626 N N . LEU A 1 324 ? 8.792 -15.507 -6.120 1.00 94.75 324 LEU A N 1
ATOM 2627 C CA . LEU A 1 324 ? 8.268 -14.239 -5.610 1.00 94.75 324 LEU A CA 1
ATOM 2628 C C . LEU A 1 324 ? 7.179 -14.452 -4.551 1.00 94.75 324 LEU A C 1
ATOM 2630 O O . LEU A 1 324 ? 7.198 -13.772 -3.526 1.00 94.75 324 LEU A O 1
ATOM 2634 N N . GLU A 1 325 ? 6.260 -15.398 -4.749 1.00 95.38 325 GLU A N 1
ATOM 2635 C CA . GLU A 1 325 ? 5.234 -15.720 -3.749 1.00 95.38 325 GLU A CA 1
ATOM 2636 C C . GLU A 1 325 ? 5.836 -16.360 -2.488 1.00 95.38 325 GLU A C 1
ATOM 2638 O O . GLU A 1 325 ? 5.493 -15.966 -1.368 1.00 95.38 325 GLU A O 1
ATOM 2643 N N . MET A 1 326 ? 6.807 -17.268 -2.639 1.00 95.19 326 MET A N 1
ATOM 2644 C CA . MET A 1 326 ? 7.550 -17.839 -1.508 1.00 95.19 326 MET A CA 1
ATOM 2645 C C . MET A 1 326 ? 8.285 -16.758 -0.702 1.00 95.19 326 MET A C 1
ATOM 2647 O O . MET A 1 326 ? 8.260 -16.759 0.537 1.00 95.19 326 MET A O 1
ATOM 2651 N N . TYR A 1 327 ? 8.906 -15.802 -1.394 1.00 95.31 327 TYR A N 1
ATOM 2652 C CA . TYR A 1 327 ? 9.565 -14.673 -0.757 1.00 95.31 327 TYR A CA 1
ATOM 2653 C C . TYR A 1 327 ? 8.568 -13.752 -0.052 1.00 95.31 327 TYR A C 1
ATOM 2655 O O . TYR A 1 327 ? 8.781 -13.426 1.113 1.00 95.31 327 TYR A O 1
ATOM 2663 N N . LYS A 1 328 ? 7.454 -13.371 -0.694 1.00 95.00 328 LYS A N 1
ATOM 2664 C CA . LYS A 1 328 ? 6.405 -12.543 -0.068 1.00 95.00 328 LYS A CA 1
ATOM 2665 C C . LYS A 1 328 ? 5.869 -13.192 1.208 1.00 95.00 328 LYS A C 1
ATOM 2667 O O . LYS A 1 328 ? 5.733 -12.515 2.228 1.00 95.00 328 LYS A O 1
ATOM 2672 N N . ALA A 1 329 ? 5.612 -14.502 1.184 1.00 94.81 329 ALA A N 1
ATOM 2673 C CA . ALA A 1 329 ? 5.181 -15.249 2.363 1.00 94.81 329 ALA A CA 1
ATOM 2674 C C . ALA A 1 329 ? 6.234 -15.213 3.485 1.00 94.81 329 ALA A C 1
ATOM 2676 O O . ALA A 1 329 ? 5.896 -14.977 4.648 1.00 94.81 329 ALA A O 1
ATOM 2677 N N . SER A 1 330 ? 7.514 -15.380 3.143 1.00 93.69 330 SER A N 1
ATOM 2678 C CA . SER A 1 330 ? 8.627 -15.286 4.096 1.00 93.69 330 SER A CA 1
ATOM 2679 C C . SER A 1 330 ? 8.774 -13.868 4.663 1.00 93.69 330 SER A C 1
ATOM 2681 O O . SER A 1 330 ? 8.831 -13.689 5.878 1.00 93.69 330 SER A O 1
ATOM 2683 N N . ALA A 1 331 ? 8.746 -12.844 3.808 1.00 94.25 331 ALA A N 1
ATOM 2684 C CA . ALA A 1 331 ? 8.824 -11.437 4.189 1.00 94.25 331 ALA A CA 1
ATOM 2685 C C . ALA A 1 331 ? 7.679 -11.029 5.127 1.00 94.25 331 ALA A C 1
ATOM 2687 O O . ALA A 1 331 ? 7.901 -10.256 6.063 1.00 94.25 331 ALA A O 1
ATOM 2688 N N . ARG A 1 332 ? 6.472 -11.580 4.930 1.00 93.75 332 ARG A N 1
ATOM 2689 C CA . ARG A 1 332 ? 5.336 -11.376 5.837 1.00 93.75 332 ARG A CA 1
ATOM 2690 C C . ARG A 1 332 ? 5.635 -11.938 7.227 1.00 93.75 332 ARG A C 1
ATOM 2692 O O . ARG A 1 332 ? 5.558 -11.189 8.194 1.00 93.75 332 ARG A O 1
ATOM 2699 N N . ARG A 1 333 ? 6.093 -13.195 7.313 1.00 92.19 333 ARG A N 1
ATOM 2700 C CA . ARG A 1 333 ? 6.478 -13.842 8.585 1.00 92.19 333 ARG A CA 1
ATOM 2701 C C . ARG A 1 333 ? 7.559 -13.057 9.336 1.00 92.19 333 ARG A C 1
ATOM 2703 O O . ARG A 1 333 ? 7.419 -12.831 10.534 1.00 92.19 333 ARG A O 1
ATOM 2710 N N . TYR A 1 334 ? 8.604 -12.596 8.644 1.00 90.81 334 TYR A N 1
ATOM 2711 C CA . TYR A 1 334 ? 9.646 -11.764 9.264 1.00 90.81 334 TYR A CA 1
ATOM 2712 C C . TYR A 1 334 ? 9.099 -10.428 9.763 1.00 90.81 334 TYR A C 1
ATOM 2714 O O . TYR A 1 334 ? 9.425 -9.997 10.866 1.00 90.81 334 TYR A O 1
ATOM 2722 N N . THR A 1 335 ? 8.240 -9.780 8.978 1.00 93.56 335 THR A N 1
ATOM 2723 C CA . THR A 1 335 ? 7.687 -8.475 9.357 1.00 93.56 335 THR A CA 1
ATOM 2724 C C . THR A 1 335 ? 6.700 -8.595 10.525 1.00 93.56 335 THR A C 1
ATOM 2726 O O . THR A 1 335 ? 6.657 -7.711 11.381 1.00 93.56 335 THR A O 1
ATOM 2729 N N . ASP A 1 336 ? 5.967 -9.706 10.631 1.00 91.56 336 ASP A N 1
ATOM 2730 C CA . ASP A 1 336 ? 5.154 -10.023 11.811 1.00 91.56 336 ASP A CA 1
ATOM 2731 C C . ASP A 1 336 ? 6.035 -10.245 13.057 1.00 91.56 336 ASP A C 1
ATOM 2733 O O . ASP A 1 336 ? 5.720 -9.751 14.140 1.00 91.56 336 ASP A O 1
ATOM 2737 N N . TRP A 1 337 ? 7.201 -10.881 12.899 1.00 91.31 337 TRP A N 1
ATOM 2738 C CA . TRP A 1 337 ? 8.169 -11.104 13.983 1.00 91.31 337 TRP A CA 1
ATOM 2739 C C . TRP A 1 337 ? 8.905 -9.833 14.464 1.00 91.31 337 TRP A C 1
ATOM 2741 O O . TRP A 1 337 ? 9.374 -9.773 15.607 1.00 91.31 337 TRP A O 1
ATOM 2751 N N . GLU A 1 338 ? 8.978 -8.779 13.646 1.00 90.75 338 GLU A N 1
ATOM 2752 C CA . GLU A 1 338 ? 9.630 -7.495 13.975 1.00 90.75 338 GLU A CA 1
ATOM 2753 C C . GLU A 1 338 ? 8.902 -6.663 15.054 1.00 90.75 338 GLU A C 1
ATOM 2755 O O . GLU A 1 338 ? 9.446 -5.650 15.501 1.00 90.75 338 GLU A O 1
ATOM 2760 N N . ASN A 1 339 ? 7.705 -7.076 15.498 1.00 91.81 339 ASN A N 1
ATOM 2761 C CA . ASN A 1 339 ? 6.909 -6.416 16.547 1.00 91.81 339 ASN A CA 1
ATOM 2762 C C . ASN A 1 339 ? 6.720 -4.900 16.297 1.00 91.81 339 ASN A C 1
ATOM 2764 O O . ASN A 1 339 ? 7.182 -4.031 17.047 1.00 91.81 339 ASN A O 1
ATOM 2768 N N . HIS A 1 340 ? 6.079 -4.555 15.178 1.00 91.56 340 HIS A N 1
ATOM 2769 C CA . HIS A 1 340 ? 5.728 -3.167 14.858 1.00 91.56 340 HIS A CA 1
ATOM 2770 C C . HIS A 1 340 ? 4.526 -2.687 15.675 1.00 91.56 340 HIS A C 1
ATOM 2772 O O . HIS A 1 340 ? 3.528 -3.396 15.754 1.00 91.56 340 HIS A O 1
ATOM 2778 N N . ALA A 1 341 ? 4.612 -1.469 16.222 1.00 89.94 341 ALA A N 1
ATOM 2779 C CA . ALA A 1 341 ? 3.553 -0.873 17.042 1.00 89.94 341 ALA A CA 1
ATOM 2780 C C . ALA A 1 341 ? 2.312 -0.483 16.231 1.00 89.94 341 ALA A C 1
ATOM 2782 O O . ALA A 1 341 ? 1.192 -0.718 16.671 1.00 89.94 341 ALA A O 1
ATOM 2783 N N . HIS A 1 342 ? 2.522 0.071 15.037 1.00 92.00 342 HIS A N 1
ATOM 2784 C CA . HIS A 1 342 ? 1.475 0.609 14.170 1.00 92.00 342 HIS A CA 1
ATOM 2785 C C . HIS A 1 342 ? 1.386 -0.179 12.860 1.00 92.00 342 HIS A C 1
ATOM 2787 O O . HIS A 1 342 ? 2.382 -0.768 12.412 1.00 92.00 342 HIS A O 1
ATOM 2793 N N . GLN A 1 343 ? 0.207 -0.185 12.237 1.00 90.88 343 GLN A N 1
ATOM 2794 C CA . GLN A 1 343 ? -0.035 -0.891 10.981 1.00 90.88 343 GLN A CA 1
ATOM 2795 C C . GLN A 1 343 ? 0.701 -0.216 9.819 1.00 90.88 343 GLN A C 1
ATOM 2797 O O . GLN A 1 343 ? 1.272 -0.913 8.981 1.00 90.88 343 GLN A O 1
ATOM 2802 N N . SER A 1 344 ? 0.794 1.114 9.812 1.00 92.25 344 SER A N 1
ATOM 2803 C CA . SER A 1 344 ? 1.584 1.880 8.841 1.00 92.25 344 SER A CA 1
ATOM 2804 C C . SER A 1 344 ? 3.065 1.481 8.840 1.00 92.25 344 SER A C 1
ATOM 2806 O O . SER A 1 344 ? 3.649 1.243 7.782 1.00 92.25 344 SER A O 1
ATOM 2808 N N . SER A 1 345 ? 3.682 1.336 10.020 1.00 92.62 345 SER A N 1
ATOM 2809 C CA . SER A 1 345 ? 5.091 0.932 10.148 1.00 92.62 345 SER A CA 1
ATOM 2810 C C . SER A 1 345 ? 5.317 -0.515 9.713 1.00 92.62 345 SER A C 1
ATOM 2812 O O . SER A 1 345 ? 6.348 -0.819 9.110 1.00 92.62 345 SER A O 1
ATOM 2814 N N . HIS A 1 346 ? 4.372 -1.408 10.023 1.00 94.12 346 HIS A N 1
ATOM 2815 C CA . HIS A 1 346 ? 4.418 -2.798 9.568 1.00 94.12 346 HIS A CA 1
ATOM 2816 C C . HIS A 1 346 ? 4.322 -2.871 8.042 1.00 94.12 346 HIS A C 1
ATOM 2818 O O . HIS A 1 346 ? 5.210 -3.431 7.399 1.00 94.12 346 HIS A O 1
ATOM 2824 N N . ALA A 1 347 ? 3.316 -2.212 7.460 1.00 93.94 347 ALA A N 1
ATOM 2825 C CA . ALA A 1 347 ? 3.091 -2.175 6.021 1.00 93.94 347 ALA A CA 1
ATOM 2826 C C . ALA A 1 347 ? 4.271 -1.541 5.272 1.00 93.94 347 ALA A C 1
ATOM 2828 O O . ALA A 1 347 ? 4.728 -2.098 4.280 1.00 93.94 347 ALA A O 1
ATOM 2829 N N . LYS A 1 348 ? 4.837 -0.435 5.775 1.00 93.94 348 LYS A N 1
ATOM 2830 C CA . LYS A 1 348 ? 6.039 0.192 5.200 1.00 93.94 348 LYS A CA 1
ATOM 2831 C C . LYS A 1 348 ? 7.227 -0.772 5.175 1.00 93.94 348 LYS A C 1
ATOM 2833 O O . LYS A 1 348 ? 7.888 -0.892 4.146 1.00 93.94 348 LYS A O 1
ATOM 2838 N N . SER A 1 349 ? 7.491 -1.461 6.289 1.00 94.12 349 SER A N 1
ATOM 2839 C CA . SER A 1 349 ? 8.580 -2.443 6.376 1.00 94.12 349 SER A CA 1
ATOM 2840 C C . SER A 1 349 ? 8.364 -3.596 5.391 1.00 94.12 349 SER A C 1
ATOM 2842 O O . SER A 1 349 ? 9.279 -3.953 4.652 1.00 94.12 349 SER A O 1
ATOM 2844 N N . PHE A 1 350 ? 7.145 -4.142 5.325 1.00 95.25 350 PHE A N 1
ATOM 2845 C CA . PHE A 1 350 ? 6.793 -5.208 4.387 1.00 95.25 350 PHE A CA 1
ATOM 2846 C C . PHE A 1 350 ? 6.951 -4.769 2.923 1.00 95.25 350 PHE A C 1
ATOM 2848 O O . PHE A 1 350 ? 7.597 -5.467 2.142 1.00 95.25 350 PHE A O 1
ATOM 2855 N N . SER A 1 351 ? 6.434 -3.590 2.563 1.00 95.25 351 SER A N 1
ATOM 2856 C CA . SER A 1 351 ? 6.518 -3.042 1.206 1.00 95.25 351 SER A CA 1
ATOM 2857 C C . SER A 1 351 ? 7.957 -2.841 0.747 1.00 95.25 351 SER A C 1
ATOM 2859 O O . SER A 1 351 ? 8.272 -3.202 -0.380 1.00 95.25 351 SER A O 1
ATOM 2861 N N . ILE A 1 352 ? 8.848 -2.333 1.608 1.00 93.88 352 ILE A N 1
ATOM 2862 C CA . ILE A 1 352 ? 10.274 -2.177 1.268 1.00 93.88 352 ILE A CA 1
ATOM 2863 C C . ILE A 1 352 ? 10.908 -3.540 0.970 1.00 93.88 352 ILE A C 1
ATOM 2865 O O . ILE A 1 352 ? 11.585 -3.687 -0.045 1.00 93.88 352 ILE A O 1
ATOM 2869 N N . LYS A 1 353 ? 10.646 -4.558 1.800 1.00 94.12 353 LYS A N 1
ATOM 2870 C CA . LYS A 1 353 ? 11.172 -5.912 1.566 1.00 94.12 353 LYS A CA 1
ATOM 2871 C C . LYS A 1 353 ? 10.679 -6.486 0.237 1.00 94.12 353 LYS A C 1
ATOM 2873 O O . LYS A 1 353 ? 11.479 -7.013 -0.533 1.00 94.12 353 LYS A O 1
ATOM 2878 N N . VAL A 1 354 ? 9.381 -6.380 -0.055 1.00 94.56 354 VAL A N 1
ATOM 2879 C CA . VAL A 1 354 ? 8.795 -6.878 -1.314 1.00 94.56 354 VAL A CA 1
ATOM 2880 C C . VAL A 1 354 ? 9.309 -6.092 -2.525 1.00 94.56 354 VAL A C 1
ATOM 2882 O O . VAL A 1 354 ? 9.571 -6.685 -3.576 1.00 94.56 354 VAL A O 1
ATOM 2885 N N . PHE A 1 355 ? 9.497 -4.780 -2.376 1.00 94.94 355 PHE A N 1
ATOM 2886 C CA . PHE A 1 355 ? 9.995 -3.903 -3.430 1.00 94.94 355 PHE A CA 1
ATOM 2887 C C . PHE A 1 355 ? 11.397 -4.299 -3.897 1.00 94.94 355 PHE A C 1
ATOM 2889 O O . PHE A 1 355 ? 11.609 -4.349 -5.102 1.00 94.94 355 PHE A O 1
ATOM 2896 N N . THR A 1 356 ? 12.319 -4.660 -2.995 1.00 91.44 356 THR A N 1
ATOM 2897 C CA . THR A 1 356 ? 13.697 -5.040 -3.364 1.00 91.44 356 THR A CA 1
ATOM 2898 C C . THR A 1 356 ? 13.740 -6.142 -4.425 1.00 91.44 356 THR A C 1
ATOM 2900 O O . THR A 1 356 ? 14.371 -5.977 -5.465 1.00 91.44 356 THR A O 1
ATOM 2903 N N . LEU A 1 357 ? 13.030 -7.253 -4.206 1.00 92.06 357 LEU A N 1
ATOM 2904 C CA . LEU A 1 357 ? 13.003 -8.357 -5.173 1.00 92.06 357 LEU A CA 1
ATOM 2905 C C . LEU A 1 357 ? 12.183 -8.028 -6.419 1.00 92.06 357 LEU A C 1
ATOM 2907 O O . LEU A 1 357 ? 12.548 -8.435 -7.518 1.00 92.06 357 LEU A O 1
ATOM 2911 N N . SER A 1 358 ? 11.093 -7.278 -6.260 1.00 93.38 358 SER A N 1
ATOM 2912 C CA . SER A 1 358 ? 10.270 -6.856 -7.397 1.00 93.38 358 SER A CA 1
ATOM 2913 C C . SER A 1 358 ? 11.054 -5.934 -8.339 1.00 93.38 358 SER A C 1
ATOM 2915 O O . SER A 1 358 ? 10.926 -6.053 -9.554 1.00 93.38 358 SER A O 1
ATOM 2917 N N . ALA A 1 359 ? 11.905 -5.061 -7.790 1.00 94.31 359 ALA A N 1
ATOM 2918 C CA . ALA A 1 359 ? 12.792 -4.188 -8.549 1.00 94.31 359 ALA A CA 1
ATOM 2919 C C . ALA A 1 359 ? 13.870 -4.988 -9.293 1.00 94.31 359 ALA A C 1
ATOM 2921 O O . ALA A 1 359 ? 14.069 -4.761 -10.483 1.00 94.31 359 ALA A O 1
ATOM 2922 N N . ILE A 1 360 ? 14.510 -5.965 -8.638 1.00 94.00 360 ILE A N 1
ATOM 2923 C CA . ILE A 1 360 ? 15.460 -6.870 -9.308 1.00 94.00 360 ILE A CA 1
ATOM 2924 C C . ILE A 1 360 ? 14.763 -7.600 -10.458 1.00 94.00 360 ILE A C 1
ATOM 2926 O O . ILE A 1 360 ? 15.255 -7.579 -11.579 1.00 94.00 360 ILE A O 1
ATOM 2930 N N . ASN A 1 361 ? 13.581 -8.170 -10.221 1.00 94.50 361 ASN A N 1
ATOM 2931 C CA . ASN A 1 361 ? 12.833 -8.870 -11.260 1.00 94.50 361 ASN A CA 1
ATOM 2932 C C . ASN A 1 361 ? 12.488 -7.980 -12.467 1.00 94.50 361 ASN A C 1
ATOM 2934 O O . ASN A 1 361 ? 12.568 -8.427 -13.605 1.00 94.50 361 ASN A O 1
ATOM 2938 N N . ALA A 1 362 ? 12.097 -6.727 -12.222 1.00 94.25 362 ALA A N 1
ATOM 2939 C CA . ALA A 1 362 ? 11.687 -5.805 -13.278 1.00 94.25 362 ALA A CA 1
ATOM 2940 C C . ALA A 1 362 ? 12.867 -5.247 -14.093 1.00 94.25 362 ALA A C 1
ATOM 2942 O O . ALA A 1 362 ? 12.728 -5.041 -15.296 1.00 94.25 362 ALA A O 1
ATOM 2943 N N . TYR A 1 363 ? 14.011 -4.984 -13.452 1.00 94.69 363 TYR A N 1
ATOM 2944 C CA . TYR A 1 363 ? 15.110 -4.235 -14.072 1.00 94.69 363 TYR A CA 1
ATOM 2945 C C . TYR A 1 363 ? 16.350 -5.072 -14.393 1.00 94.69 363 TYR A C 1
ATOM 2947 O O . TYR A 1 363 ? 17.150 -4.643 -15.222 1.00 94.69 363 TYR A O 1
ATOM 2955 N N . LEU A 1 364 ? 16.532 -6.256 -13.793 1.00 93.50 364 LEU A N 1
ATOM 2956 C CA . LEU A 1 364 ? 17.750 -7.046 -13.999 1.00 93.50 364 LEU A CA 1
ATOM 2957 C C . LEU A 1 364 ? 17.897 -7.522 -15.446 1.00 93.50 364 LEU A C 1
ATOM 2959 O O . LEU A 1 364 ? 18.995 -7.439 -15.981 1.00 93.50 364 LEU A O 1
ATOM 2963 N N . GLY A 1 365 ? 16.815 -7.955 -16.100 1.00 91.12 365 GLY A N 1
ATOM 2964 C CA . GLY A 1 365 ? 16.870 -8.357 -17.512 1.00 91.12 365 GLY A CA 1
ATOM 2965 C C . GLY A 1 365 ? 17.357 -7.220 -18.417 1.00 91.12 365 GLY A C 1
ATOM 2966 O O . GLY A 1 365 ? 18.286 -7.400 -19.196 1.00 91.12 365 GLY A O 1
ATOM 2967 N N . LEU A 1 366 ? 16.810 -6.012 -18.235 1.00 92.06 366 LEU A N 1
ATOM 2968 C CA . LEU A 1 366 ? 17.250 -4.815 -18.962 1.00 92.06 366 LEU A CA 1
ATOM 2969 C C . LEU A 1 366 ? 18.709 -4.453 -18.650 1.00 92.06 366 LEU A C 1
ATOM 2971 O O . LEU A 1 366 ? 19.450 -4.063 -19.550 1.00 92.06 366 LEU A O 1
ATOM 2975 N N . ALA A 1 367 ? 19.130 -4.596 -17.391 1.00 92.94 367 ALA A N 1
ATOM 2976 C CA . ALA A 1 367 ? 20.506 -4.342 -16.980 1.00 92.94 367 ALA A CA 1
ATOM 2977 C C . ALA A 1 367 ? 21.490 -5.348 -17.6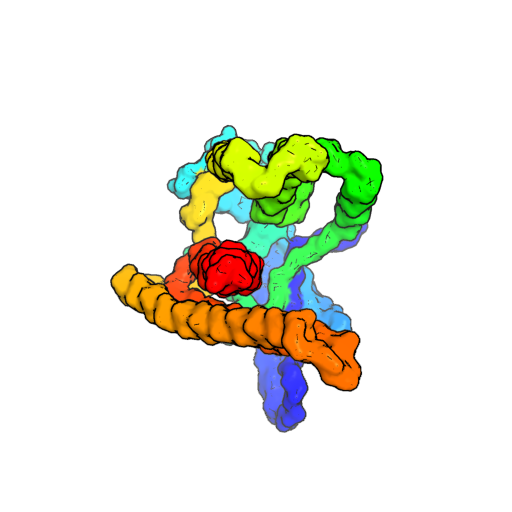03 1.00 92.94 367 ALA A C 1
ATOM 2979 O O . ALA A 1 367 ? 22.547 -4.940 -18.076 1.00 92.94 367 ALA A O 1
ATOM 2980 N N . LEU A 1 368 ? 21.141 -6.637 -17.658 1.00 91.50 368 LEU A N 1
ATOM 2981 C CA . LEU A 1 368 ? 21.946 -7.660 -18.331 1.00 91.50 368 LEU A CA 1
ATOM 2982 C C . LEU A 1 368 ? 22.078 -7.353 -19.826 1.00 91.50 368 LEU A C 1
ATOM 2984 O O . LEU A 1 368 ? 23.193 -7.349 -20.344 1.00 91.50 368 LEU A O 1
ATOM 2988 N N . SER A 1 369 ? 20.983 -6.997 -20.502 1.00 89.62 369 SER A N 1
ATOM 2989 C CA . SER A 1 369 ? 21.037 -6.597 -21.910 1.00 89.62 369 SER A CA 1
ATOM 2990 C C . SER A 1 369 ? 21.948 -5.384 -22.132 1.00 89.62 369 SER A C 1
ATOM 2992 O O . SER A 1 369 ? 22.822 -5.410 -22.995 1.00 89.62 369 SER A O 1
ATOM 2994 N N . ALA A 1 370 ? 21.770 -4.323 -21.341 1.00 90.56 370 ALA A N 1
ATOM 2995 C CA . ALA A 1 370 ? 22.468 -3.055 -21.546 1.00 90.56 370 ALA A CA 1
ATOM 2996 C C . ALA A 1 370 ? 23.950 -3.083 -21.131 1.00 90.56 370 ALA A C 1
ATOM 2998 O O . ALA A 1 370 ? 24.773 -2.461 -21.798 1.00 90.56 370 ALA A O 1
ATOM 2999 N N . PHE A 1 371 ? 24.295 -3.774 -20.039 1.00 89.94 371 PHE A N 1
ATOM 3000 C CA . PHE A 1 371 ? 25.641 -3.733 -19.452 1.00 89.94 371 PHE A CA 1
ATOM 3001 C C . PHE A 1 371 ? 26.478 -4.991 -19.698 1.00 89.94 371 PHE A C 1
ATOM 3003 O O . PHE A 1 371 ? 27.700 -4.913 -19.599 1.00 89.94 371 PHE A O 1
ATOM 3010 N N . VAL A 1 372 ? 25.859 -6.135 -20.006 1.00 88.06 372 VAL A N 1
ATOM 3011 C CA . VAL A 1 372 ? 26.576 -7.402 -20.239 1.00 88.06 372 VAL A CA 1
ATOM 3012 C C . VAL A 1 372 ? 26.490 -7.818 -21.701 1.00 88.06 372 VAL A C 1
ATOM 3014 O O . VAL A 1 372 ? 27.503 -8.124 -22.308 1.00 88.06 372 VAL A O 1
ATOM 3017 N N . TYR A 1 373 ? 25.306 -7.814 -22.300 1.00 86.00 373 TYR A N 1
ATOM 3018 C CA . TYR A 1 373 ? 25.152 -8.332 -23.656 1.00 86.00 373 TYR A CA 1
ATOM 3019 C C . TYR A 1 373 ? 25.677 -7.351 -24.720 1.00 86.00 373 TYR A C 1
ATOM 3021 O O . TYR A 1 373 ? 26.621 -7.667 -25.437 1.00 86.00 373 TYR A O 1
ATOM 3029 N N . VAL A 1 374 ? 25.147 -6.122 -24.774 1.00 85.25 374 VAL A N 1
ATOM 3030 C CA . VAL A 1 374 ? 25.511 -5.136 -25.816 1.00 85.25 374 VAL A CA 1
ATOM 3031 C C . VAL A 1 374 ? 27.009 -4.771 -25.840 1.00 85.25 374 VAL A C 1
ATOM 3033 O O . VAL A 1 374 ? 27.565 -4.675 -26.937 1.00 85.25 374 VAL A O 1
ATOM 3036 N N . PRO A 1 375 ? 27.693 -4.546 -24.699 1.00 85.62 375 PRO A N 1
ATOM 3037 C CA . PRO A 1 375 ? 29.102 -4.151 -24.720 1.00 85.62 375 PRO A CA 1
ATOM 3038 C C . PRO A 1 375 ? 30.055 -5.287 -25.109 1.00 85.62 375 PRO A C 1
ATOM 3040 O O . PRO A 1 375 ? 31.076 -5.021 -25.737 1.00 85.62 375 PRO A O 1
ATOM 3043 N N . PHE A 1 376 ? 29.736 -6.532 -24.741 1.00 75.56 376 PHE A N 1
ATOM 3044 C CA . PHE A 1 376 ? 30.637 -7.679 -24.892 1.00 75.56 376 PHE A CA 1
ATOM 3045 C C . PHE A 1 376 ? 30.335 -8.551 -26.122 1.00 75.56 376 PHE A C 1
ATOM 3047 O O . PHE A 1 376 ? 31.112 -9.442 -26.428 1.00 75.56 376 PHE A O 1
ATOM 3054 N N . GLU A 1 377 ? 29.250 -8.297 -26.858 1.00 63.81 377 GLU A N 1
ATOM 3055 C CA . GLU A 1 377 ? 28.966 -8.969 -28.140 1.00 63.81 377 GLU A CA 1
ATOM 3056 C C . GLU A 1 377 ? 29.821 -8.424 -29.306 1.00 63.81 377 GLU A C 1
ATOM 3058 O O . GLU A 1 377 ? 29.957 -9.072 -30.341 1.00 63.81 377 GLU A O 1
ATOM 3063 N N . ARG A 1 378 ? 30.401 -7.222 -29.166 1.00 50.34 378 ARG A N 1
ATOM 3064 C CA . ARG A 1 378 ? 31.174 -6.537 -30.225 1.00 50.34 378 ARG A CA 1
ATOM 3065 C C . ARG A 1 378 ? 32.697 -6.558 -30.042 1.00 50.34 378 ARG A C 1
ATOM 3067 O O . ARG A 1 378 ? 33.388 -5.968 -30.873 1.00 50.34 378 ARG A O 1
ATOM 3074 N N . GLY A 1 379 ? 33.207 -7.166 -28.974 1.00 41.62 379 GLY A N 1
ATOM 3075 C CA . GLY A 1 379 ? 34.642 -7.368 -28.738 1.00 41.62 379 GLY A CA 1
ATOM 3076 C C . GLY A 1 379 ? 34.959 -8.846 -28.774 1.00 41.62 379 GLY A C 1
ATOM 3077 O O . GLY A 1 379 ? 35.977 -9.197 -29.408 1.00 41.62 379 GLY A O 1
#

Sequence (379 aa):
MPPHVDVVVVFRAASKRTPLSKEQTRKDAAKTQRQYTVLIDTLTRAGLKAVGRRGENQDQLLVLVACPSDLLVRLVHCERYSDFLYGLPMSKLPSAEADLDSAPLSSADRVRLVHAYITSTPQDGGLGIITGCKEWDRVQSVMALHNHEFNEQWIRLWTRRRIASVELEKVRDQFGDSIALYFFFLTAYTRALIFPSVLGVLYYFFGTPYSVVYSTLLFIWSVVFVEWWRLQERILSVRWHTRGSFRVEKRRADFVPGFPWWRKEARKMTSIPVILLFASVLSIILTGVFILEAFVTQLYNGPGYRIVAFTPTLLFSALVPQLLEMYKASARRYTDWENHAHQSSHAKSFSIKVFTLSAINAYLGLALSAFVYVPFERG